Protein AF-A0A835GU42-F1 (afdb_monomer)

Secondary structure (DSSP, 8-state):
-HHHHHHHHSHHHHHHHHHHHHHHHHH--SHHHHHHHHHHHHHHSSTT-HHHHHHHHHTTTSSHHHHHHHHHHHHHHS---HHHHHHHHHHHHHHHHHH-GGGGG--PPPTT-SSPPPTTHHHHHHHHHHHHHHHHHHHHHHHHHHTT--HHHHHHHHHHHHHHHHHHH------HHHHHHHHHH--HHHHHHHHGGG-HHHHHHHHHHHHHHHHHHHHHHTS--SSSHHHHHHHHHHHHHHHHTHHHH-----HHHHHHHHHHHHHHTTT---HHHHHHHHHHHHHHHTT--HHHHHTSTT--HHHHHHHHHHHHHHHHHTTT----TTHHHHHHHHHHHHHHHHHHGGG-HHHHHHHHTT-HHHHHHHTTT-

Mean predicted aligned error: 14.84 Å

Nearest PDB structures (foldseek):
  9im6-assembly1_A  TM=3.523E-01  e=1.605E-01  Homo sapiens
  3dad-assembly2_B  TM=3.558E-01  e=4.084E+00  Homo sapiens
  5f0p-assembly1_A  TM=2.320E-01  e=9.911E-01  Homo sapiens
  5f0k-assembly2_B  TM=2.291E-01  e=1.263E+00  Homo sapiens

Solvent-accessible surface area (backbone atoms only — not comparable to full-atom values): 20724 Å² total; per-residue (Å²): 107,73,65,48,50,50,28,65,77,38,15,65,61,51,35,53,49,49,37,55,40,21,47,46,24,37,73,44,90,52,78,65,22,57,54,34,46,51,52,52,25,56,58,55,67,36,95,57,22,63,51,29,40,52,42,39,49,76,50,59,88,50,66,35,68,48,22,43,48,49,23,35,37,56,47,52,73,44,99,60,60,67,68,61,42,50,45,39,48,53,35,46,40,38,47,34,72,52,66,36,74,66,59,45,49,49,69,76,69,64,93,91,63,82,75,73,69,58,36,57,48,47,36,52,37,51,52,56,45,48,48,55,52,46,53,51,50,50,52,51,38,38,49,30,63,71,68,71,49,56,68,72,63,39,52,56,49,46,53,54,44,51,54,61,44,45,72,76,69,74,73,92,71,95,61,72,76,59,54,58,63,60,58,67,70,50,66,51,44,59,50,49,53,74,64,64,85,72,46,53,79,56,49,44,63,48,46,54,51,46,46,53,49,43,34,59,48,50,67,53,51,80,76,57,89,86,71,64,56,68,52,49,53,32,36,49,49,34,52,40,58,52,60,73,42,27,86,84,40,77,50,67,80,52,73,65,58,49,46,50,43,53,42,36,52,18,63,43,45,82,76,58,80,53,66,68,58,40,38,51,56,32,29,43,50,31,61,49,43,64,77,56,41,47,67,62,48,63,69,35,92,89,42,55,76,70,38,52,58,30,41,20,51,35,46,36,48,40,68,48,60,74,75,76,64,95,80,57,90,74,46,66,72,54,47,58,39,48,48,46,33,56,62,32,42,76,74,26,32,86,51,28,59,71,38,43,50,53,31,53,83,71,34,76,67,57,56,57,56,56,72,72,77,115

Structure (mmCIF, N/CA/C/O backbone):
data_AF-A0A835GU42-F1
#
_entry.id   AF-A0A835GU42-F1
#
loop_
_atom_site.group_PDB
_atom_site.id
_atom_site.type_symbol
_atom_site.label_atom_id
_atom_site.label_alt_id
_atom_site.label_comp_id
_atom_site.label_asym_id
_atom_site.label_entity_id
_atom_site.label_seq_id
_atom_site.pdbx_PDB_ins_code
_atom_site.Cartn_x
_atom_site.Cartn_y
_atom_site.Cartn_z
_atom_site.occupancy
_atom_site.B_iso_or_equiv
_atom_site.auth_seq_id
_atom_site.auth_comp_id
_atom_site.auth_asym_id
_atom_site.auth_atom_id
_atom_site.pdbx_PDB_model_num
ATOM 1 N N . MET A 1 1 ? 4.082 -21.265 -23.274 1.00 58.91 1 MET A N 1
ATOM 2 C CA . MET A 1 1 ? 5.141 -22.083 -23.911 1.00 58.91 1 MET A CA 1
ATOM 3 C C . MET A 1 1 ? 6.134 -21.250 -24.715 1.00 58.91 1 MET A C 1
ATOM 5 O O . MET A 1 1 ? 7.280 -21.239 -24.314 1.00 58.91 1 MET A O 1
ATOM 9 N N . LEU A 1 2 ? 5.745 -20.521 -25.775 1.00 71.31 2 LEU A N 1
ATOM 10 C CA . LEU A 1 2 ? 6.703 -19.749 -26.603 1.00 71.31 2 LEU A CA 1
ATOM 11 C C . LEU A 1 2 ? 7.394 -18.576 -25.877 1.00 71.31 2 LEU A C 1
ATOM 13 O O . LEU A 1 2 ? 8.595 -18.382 -26.030 1.00 71.31 2 LEU A O 1
ATOM 17 N N . MET A 1 3 ? 6.654 -17.796 -25.081 1.00 71.25 3 MET A N 1
ATOM 18 C CA . MET A 1 3 ? 7.254 -16.705 -24.293 1.00 71.25 3 MET A CA 1
ATOM 19 C C . MET A 1 3 ? 8.118 -17.243 -23.149 1.00 71.25 3 MET A C 1
ATOM 21 O O . MET A 1 3 ? 9.200 -16.735 -22.903 1.00 71.25 3 MET A O 1
ATOM 25 N N . ASP A 1 4 ? 7.686 -18.325 -22.511 1.00 76.38 4 ASP A N 1
ATOM 26 C CA . ASP A 1 4 ? 8.439 -19.000 -21.452 1.00 76.38 4 ASP A CA 1
ATOM 27 C C . ASP A 1 4 ? 9.789 -19.549 -21.961 1.00 76.38 4 ASP A C 1
ATOM 29 O O . ASP A 1 4 ? 10.832 -19.313 -21.355 1.00 76.38 4 ASP A O 1
ATOM 33 N N . SER A 1 5 ? 9.814 -20.190 -23.137 1.00 78.69 5 SER A N 1
ATOM 34 C CA . SER A 1 5 ? 11.070 -20.641 -23.754 1.00 78.69 5 SER A CA 1
ATOM 35 C C . SER A 1 5 ? 11.978 -19.474 -24.144 1.00 78.69 5 SER A C 1
ATOM 37 O O . SER A 1 5 ? 13.180 -19.548 -23.922 1.00 78.69 5 SER A O 1
ATOM 39 N N . LEU A 1 6 ? 11.414 -18.372 -24.658 1.00 82.69 6 LEU A N 1
ATOM 40 C CA . LEU A 1 6 ? 12.185 -17.179 -25.022 1.00 82.69 6 LEU A CA 1
ATOM 41 C C . LEU A 1 6 ? 12.915 -16.580 -23.809 1.00 82.69 6 LEU A C 1
ATOM 43 O O . LEU A 1 6 ? 14.101 -16.275 -23.897 1.00 82.69 6 LEU A O 1
ATOM 47 N N . TYR A 1 7 ? 12.214 -16.413 -22.685 1.00 86.88 7 TYR A N 1
ATOM 48 C CA . TYR A 1 7 ? 12.794 -15.819 -21.480 1.00 86.88 7 TYR A CA 1
ATOM 49 C C . TYR A 1 7 ? 13.813 -16.733 -20.802 1.00 86.88 7 TYR A C 1
ATOM 51 O O . TYR A 1 7 ? 14.799 -16.227 -20.276 1.00 86.88 7 TYR A O 1
ATOM 59 N N . ASN A 1 8 ? 13.605 -18.051 -20.826 1.00 84.81 8 ASN A N 1
ATOM 60 C CA . ASN A 1 8 ? 14.546 -19.004 -20.238 1.00 84.81 8 ASN A CA 1
ATOM 61 C C . ASN A 1 8 ? 15.808 -19.196 -21.092 1.00 84.81 8 ASN A C 1
ATOM 63 O O . ASN A 1 8 ? 16.910 -19.223 -20.551 1.00 84.81 8 ASN A O 1
ATOM 67 N N . GLU A 1 9 ? 15.663 -19.332 -22.412 1.00 88.50 9 GLU A N 1
ATOM 68 C CA . GLU A 1 9 ? 16.777 -19.666 -23.309 1.00 88.50 9 GLU A CA 1
ATOM 69 C C . GLU A 1 9 ? 17.644 -18.447 -23.650 1.00 88.50 9 GLU A C 1
ATOM 71 O O . GLU A 1 9 ? 18.857 -18.580 -23.772 1.00 88.50 9 GLU A O 1
ATOM 76 N N . TYR A 1 10 ? 17.041 -17.254 -23.731 1.00 88.00 10 TYR A N 1
ATOM 77 C CA . TYR A 1 10 ? 17.720 -16.025 -24.161 1.00 88.00 10 TYR A CA 1
ATOM 78 C C . TYR A 1 10 ? 17.836 -14.967 -23.054 1.00 88.00 10 TYR A C 1
ATOM 80 O O . TYR A 1 10 ? 17.944 -13.772 -23.337 1.00 88.00 10 TYR A O 1
ATOM 88 N N . ALA A 1 11 ? 17.787 -15.365 -21.777 1.00 87.94 11 ALA A N 1
ATOM 89 C CA . ALA A 1 11 ? 17.830 -14.433 -20.643 1.00 87.94 11 ALA A CA 1
ATOM 90 C C . ALA A 1 11 ? 19.047 -13.485 -20.693 1.00 87.94 11 ALA A C 1
ATOM 92 O O . ALA A 1 11 ? 18.926 -12.290 -20.407 1.00 87.94 11 ALA A O 1
ATOM 93 N N . ALA A 1 12 ? 20.215 -14.001 -21.088 1.00 87.12 12 ALA A N 1
ATOM 94 C CA . ALA A 1 12 ? 21.455 -13.236 -21.169 1.00 87.12 12 ALA A CA 1
ATOM 95 C C . ALA A 1 12 ? 21.408 -12.189 -22.295 1.00 87.12 12 ALA A C 1
ATOM 97 O O . ALA A 1 12 ? 21.708 -11.015 -22.068 1.00 87.12 12 ALA A O 1
ATOM 98 N N . GLU A 1 13 ? 20.968 -12.574 -23.489 1.00 89.12 13 GLU A N 1
ATOM 99 C CA . GLU A 1 13 ? 20.822 -11.700 -24.653 1.00 89.12 13 GLU A CA 1
ATOM 100 C C . GLU A 1 13 ? 19.752 -10.635 -24.405 1.00 89.12 13 GLU A C 1
ATOM 102 O O . GLU A 1 13 ? 19.951 -9.455 -24.706 1.00 89.12 13 GLU A O 1
ATOM 107 N N . LEU A 1 14 ? 18.636 -11.029 -23.787 1.00 90.00 14 LEU A N 1
ATOM 108 C CA . LEU A 1 14 ? 17.586 -10.108 -23.369 1.00 90.00 14 LEU A CA 1
ATOM 109 C C . LEU A 1 14 ? 18.101 -9.103 -22.333 1.00 90.00 14 LEU A C 1
ATOM 111 O O . LEU A 1 14 ? 17.738 -7.931 -22.405 1.00 90.00 14 LEU A O 1
ATOM 115 N N . SER A 1 15 ? 18.984 -9.506 -21.413 1.00 90.44 15 SER A N 1
ATOM 116 C CA . SER A 1 15 ? 19.565 -8.580 -20.432 1.00 90.44 15 SER A CA 1
ATOM 117 C C . SER A 1 15 ? 20.448 -7.512 -21.096 1.00 90.44 15 SER A C 1
ATOM 119 O O . SER A 1 15 ? 20.358 -6.329 -20.759 1.00 90.44 15 SER A O 1
ATOM 121 N N . GLN A 1 16 ? 21.220 -7.895 -22.120 1.00 89.19 16 GLN A N 1
ATOM 122 C CA . GLN A 1 16 ? 22.019 -6.961 -22.919 1.00 89.19 16 GLN A CA 1
ATOM 123 C C . GLN A 1 16 ? 21.122 -6.024 -23.734 1.00 89.19 16 GLN A C 1
ATOM 125 O O . GLN A 1 16 ? 21.375 -4.818 -23.820 1.00 89.19 16 GLN A O 1
ATOM 130 N N . LEU A 1 17 ? 20.037 -6.559 -24.300 1.00 90.94 17 LEU A N 1
ATOM 131 C CA . LEU A 1 17 ? 19.044 -5.771 -25.020 1.00 90.94 17 LEU A CA 1
ATOM 132 C C . LEU A 1 17 ? 18.381 -4.740 -24.096 1.00 90.94 17 LEU A C 1
ATOM 134 O O . LEU A 1 17 ? 18.278 -3.571 -24.467 1.00 90.94 17 LEU A O 1
ATOM 138 N N . VAL A 1 18 ? 17.994 -5.133 -22.879 1.00 92.06 18 VAL A N 1
ATOM 139 C CA . VAL A 1 18 ? 17.457 -4.220 -21.858 1.00 92.06 18 VAL A CA 1
ATOM 140 C C . VAL A 1 18 ? 18.455 -3.103 -21.557 1.00 92.06 18 VAL A C 1
ATOM 142 O O . VAL A 1 18 ? 18.062 -1.937 -21.554 1.00 92.06 18 VAL A O 1
ATOM 145 N N . ALA A 1 19 ? 19.743 -3.412 -21.387 1.00 90.31 19 ALA A N 1
ATOM 146 C CA . ALA A 1 19 ? 20.770 -2.397 -21.154 1.00 90.31 19 ALA A CA 1
ATOM 147 C C . ALA A 1 19 ? 20.897 -1.401 -22.324 1.00 90.31 19 ALA A C 1
ATOM 149 O O . ALA A 1 19 ? 20.982 -0.183 -22.114 1.00 90.31 19 ALA A O 1
ATOM 150 N N . ALA A 1 20 ? 20.843 -1.893 -23.565 1.00 91.00 20 ALA A N 1
ATOM 151 C CA . ALA A 1 20 ? 20.885 -1.060 -24.762 1.00 91.00 20 ALA A CA 1
ATOM 152 C C . ALA A 1 20 ? 19.643 -0.161 -24.894 1.00 91.00 20 ALA A C 1
ATOM 154 O O . ALA A 1 20 ? 19.773 1.040 -25.160 1.00 91.00 20 ALA A O 1
ATOM 155 N N . ILE A 1 21 ? 18.443 -0.707 -24.667 1.00 93.75 21 ILE A N 1
ATOM 156 C CA . ILE A 1 21 ? 17.189 0.058 -24.718 1.00 93.75 21 ILE A CA 1
ATOM 157 C C . ILE A 1 21 ? 17.143 1.077 -23.576 1.00 93.75 21 ILE A C 1
ATOM 159 O O . ILE A 1 21 ? 16.759 2.221 -23.812 1.00 93.75 21 ILE A O 1
ATOM 163 N N . ALA A 1 22 ? 17.592 0.720 -22.368 1.00 93.50 22 ALA A N 1
ATOM 164 C CA . ALA A 1 22 ? 17.677 1.631 -21.229 1.00 93.50 22 ALA A CA 1
ATOM 165 C C . ALA A 1 22 ? 18.502 2.874 -21.573 1.00 93.50 22 ALA A C 1
ATOM 167 O O . ALA A 1 22 ? 18.052 4.000 -21.351 1.00 93.50 22 ALA A O 1
ATOM 168 N N . ARG A 1 23 ? 19.672 2.690 -22.196 1.00 91.94 23 ARG A N 1
ATOM 169 C CA . ARG A 1 23 ? 20.507 3.804 -22.662 1.00 91.94 23 ARG A CA 1
ATOM 170 C C . ARG A 1 23 ? 19.754 4.726 -23.621 1.00 91.94 23 ARG A C 1
ATOM 172 O O . ARG A 1 23 ? 19.799 5.942 -23.452 1.00 91.94 23 ARG A O 1
ATOM 179 N N . GLN A 1 24 ? 19.053 4.169 -24.607 1.00 91.44 24 GLN A N 1
ATOM 180 C CA . GLN A 1 24 ? 18.251 4.968 -25.542 1.00 91.44 24 GLN A CA 1
ATOM 181 C C . GLN A 1 24 ? 17.107 5.690 -24.825 1.00 91.44 24 GLN A C 1
ATOM 183 O O . GLN A 1 24 ? 16.884 6.878 -25.043 1.00 91.44 24 GLN A O 1
ATOM 188 N N . PHE A 1 25 ? 16.422 5.006 -23.913 1.00 94.44 25 PHE A N 1
ATOM 189 C CA . PHE A 1 25 ? 15.346 5.578 -23.115 1.00 94.44 25 PHE A CA 1
ATOM 190 C C . PHE A 1 25 ? 15.811 6.784 -22.287 1.00 94.44 25 PHE A C 1
ATOM 192 O O . PHE A 1 25 ? 15.103 7.790 -22.212 1.00 94.44 25 PHE A O 1
ATOM 199 N N . ALA A 1 26 ? 17.018 6.738 -21.723 1.00 91.25 26 ALA A N 1
ATOM 200 C CA . ALA A 1 26 ? 17.589 7.865 -20.994 1.00 91.25 26 ALA A CA 1
ATOM 201 C C . ALA A 1 26 ? 17.893 9.067 -21.902 1.00 91.25 26 ALA A C 1
ATOM 203 O O . ALA A 1 26 ? 17.551 10.193 -21.549 1.00 91.25 26 ALA A O 1
ATOM 204 N N . LEU A 1 27 ? 18.512 8.823 -23.063 1.00 88.88 27 LEU A N 1
ATOM 205 C CA . LEU A 1 27 ? 19.103 9.863 -23.916 1.00 88.88 27 LEU A CA 1
ATOM 206 C C . LEU A 1 27 ? 18.131 10.481 -24.932 1.00 88.88 27 LEU A C 1
ATOM 208 O O . LEU A 1 27 ? 18.354 11.594 -25.402 1.00 88.88 27 LEU A O 1
ATOM 212 N N . LEU A 1 28 ? 17.066 9.772 -25.309 1.00 89.88 28 LEU A N 1
ATOM 213 C CA . LEU A 1 28 ? 16.099 10.269 -26.286 1.00 89.88 28 LEU A CA 1
ATOM 214 C C . LEU A 1 28 ? 15.130 11.281 -25.656 1.00 89.88 28 LEU A C 1
ATOM 216 O O . LEU A 1 28 ? 14.653 11.105 -24.532 1.00 89.88 28 LEU A O 1
ATOM 220 N N . HIS A 1 29 ? 14.776 12.305 -26.437 1.00 85.44 29 HIS A N 1
ATOM 221 C CA . HIS A 1 29 ? 13.805 13.355 -26.087 1.00 85.44 29 HIS A CA 1
ATOM 222 C C . HIS A 1 29 ? 12.680 13.496 -27.132 1.00 85.44 29 HIS A C 1
ATOM 224 O O . HIS A 1 29 ? 12.052 14.542 -27.249 1.00 85.44 29 HIS A O 1
ATOM 230 N N . ASN A 1 30 ? 12.436 12.448 -27.921 1.00 87.38 30 ASN A N 1
ATOM 231 C CA . ASN A 1 30 ? 11.428 12.416 -28.983 1.00 87.38 30 ASN A CA 1
ATOM 232 C C . ASN A 1 30 ? 10.479 11.214 -28.807 1.00 87.38 30 ASN A C 1
ATOM 234 O O . ASN A 1 30 ? 10.589 10.463 -27.838 1.00 87.38 30 ASN A O 1
ATOM 238 N N . ALA A 1 31 ? 9.577 10.995 -29.768 1.00 87.25 31 ALA A N 1
ATOM 239 C CA . ALA A 1 31 ? 8.589 9.914 -29.717 1.00 87.25 31 ALA A CA 1
ATOM 240 C C . ALA A 1 31 ? 9.192 8.500 -29.554 1.00 87.25 31 ALA A C 1
ATOM 242 O O . ALA A 1 31 ? 8.531 7.601 -29.036 1.00 87.25 31 ALA A O 1
ATOM 243 N N . LEU A 1 32 ? 10.453 8.283 -29.949 1.00 89.62 32 LEU A N 1
ATOM 244 C CA . LE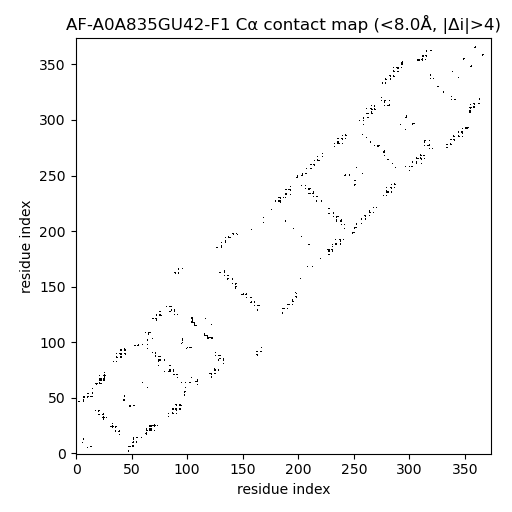U A 1 32 ?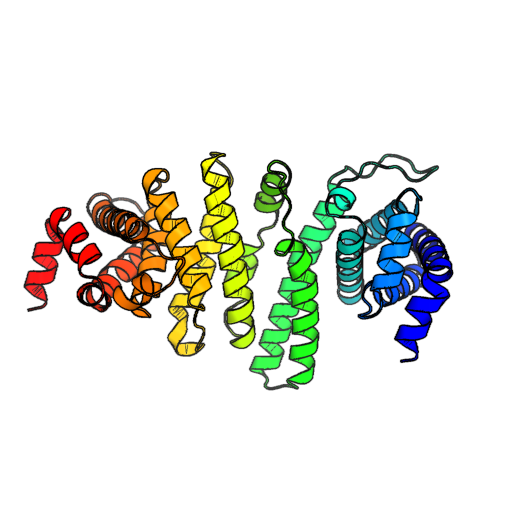 11.131 6.997 -29.760 1.00 89.62 32 LEU A CA 1
ATOM 245 C C . LEU A 1 32 ? 11.417 6.701 -28.281 1.00 89.62 32 LEU A C 1
ATOM 247 O O . LEU A 1 32 ? 11.509 5.531 -27.915 1.00 89.62 32 LEU A O 1
ATOM 251 N N . LYS A 1 33 ? 11.479 7.724 -27.417 1.00 93.88 33 LYS A N 1
ATOM 252 C CA . LYS A 1 33 ? 11.586 7.550 -25.961 1.00 93.88 33 LYS A CA 1
ATOM 253 C C . LYS A 1 33 ? 10.402 6.751 -25.413 1.00 93.88 33 LYS A C 1
ATOM 255 O O . LYS A 1 33 ? 10.606 5.843 -24.617 1.00 93.88 33 LYS A O 1
ATOM 260 N N . PHE A 1 34 ? 9.185 7.040 -25.880 1.00 92.81 34 PHE A N 1
ATOM 261 C CA . PHE A 1 34 ? 7.976 6.329 -25.450 1.00 92.81 34 PHE A CA 1
ATOM 262 C C . PHE A 1 34 ? 7.941 4.891 -25.974 1.00 92.81 34 PHE A C 1
ATOM 264 O O . PHE A 1 34 ? 7.520 3.984 -25.265 1.00 92.81 34 PHE A O 1
ATOM 271 N N . LYS A 1 35 ? 8.478 4.640 -27.175 1.00 92.62 35 LYS A N 1
ATOM 272 C CA . LYS A 1 35 ? 8.656 3.265 -27.669 1.00 92.62 35 LYS A CA 1
ATOM 273 C C . LYS A 1 35 ? 9.652 2.481 -26.814 1.00 92.62 35 LYS A C 1
ATOM 275 O O . LYS A 1 35 ? 9.390 1.329 -26.487 1.00 92.62 35 LYS A O 1
ATOM 280 N N . ALA A 1 36 ? 10.764 3.107 -26.431 1.00 94.12 36 ALA A N 1
ATOM 281 C CA . ALA A 1 36 ? 11.747 2.498 -25.541 1.00 94.12 36 ALA A CA 1
ATOM 282 C C . ALA A 1 36 ? 11.150 2.215 -24.151 1.00 94.12 36 ALA A C 1
ATOM 284 O O . ALA A 1 36 ? 11.329 1.117 -23.632 1.00 94.12 36 ALA A O 1
ATOM 285 N N . LEU A 1 37 ? 10.377 3.157 -23.596 1.00 95.25 37 LEU A N 1
ATOM 286 C CA . LEU A 1 37 ? 9.616 2.970 -22.357 1.00 95.25 37 LEU A CA 1
ATOM 287 C C . LEU A 1 37 ? 8.680 1.761 -22.444 1.00 95.25 37 LEU A C 1
ATOM 289 O O . LEU A 1 37 ? 8.709 0.901 -21.567 1.00 95.25 37 LEU A O 1
ATOM 293 N N . ASN A 1 38 ? 7.878 1.678 -23.506 1.00 92.94 38 ASN A N 1
ATOM 294 C CA . ASN A 1 38 ? 6.920 0.595 -23.689 1.00 92.94 38 ASN A CA 1
ATOM 295 C C . ASN A 1 38 ? 7.616 -0.772 -23.793 1.00 92.94 38 ASN A C 1
ATOM 297 O O . ASN A 1 38 ? 7.187 -1.730 -23.154 1.00 92.94 38 ASN A O 1
ATOM 301 N N . LEU A 1 39 ? 8.715 -0.857 -24.552 1.00 92.88 39 LEU A N 1
ATOM 302 C CA . LEU A 1 39 ? 9.500 -2.089 -24.688 1.00 92.88 39 LEU A CA 1
ATOM 303 C C . LEU A 1 39 ? 10.117 -2.526 -23.357 1.00 92.88 39 LEU A C 1
ATOM 305 O O . LEU A 1 39 ? 9.997 -3.691 -22.993 1.00 92.88 39 LEU A O 1
ATOM 309 N N . LEU A 1 40 ? 10.735 -1.600 -22.617 1.00 94.81 40 LEU A N 1
ATOM 310 C CA . LEU A 1 40 ? 11.295 -1.891 -21.294 1.00 94.81 40 LEU A CA 1
ATOM 311 C C . LEU A 1 40 ? 10.213 -2.357 -20.321 1.00 94.81 40 LEU A C 1
ATOM 313 O O . LEU A 1 40 ? 10.401 -3.365 -19.648 1.00 94.81 40 LEU A O 1
ATOM 317 N N . SER A 1 41 ? 9.081 -1.652 -20.278 1.00 90.94 41 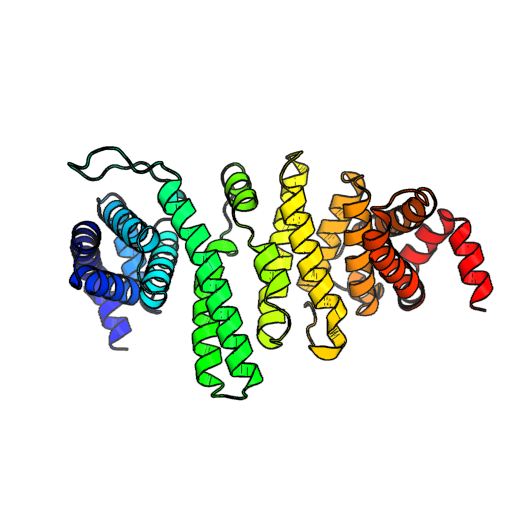SER A N 1
ATOM 318 C CA . SER A 1 41 ? 7.963 -1.997 -19.395 1.00 90.94 41 SER A CA 1
ATOM 319 C C . SER A 1 41 ? 7.452 -3.399 -19.714 1.00 90.94 41 SER A C 1
ATOM 321 O O . SER A 1 41 ? 7.427 -4.246 -18.835 1.00 90.94 41 SER A O 1
ATOM 323 N N . THR A 1 42 ? 7.172 -3.681 -20.990 1.00 89.44 42 THR A N 1
ATOM 324 C CA . THR A 1 42 ? 6.665 -4.987 -21.442 1.00 89.44 42 THR A CA 1
ATOM 325 C C . THR A 1 42 ? 7.639 -6.125 -21.132 1.00 89.44 42 THR A C 1
ATOM 327 O O . THR A 1 42 ? 7.226 -7.189 -20.679 1.00 89.44 42 THR A O 1
ATOM 330 N N . LEU A 1 43 ? 8.939 -5.915 -21.369 1.00 91.00 43 LEU A N 1
ATOM 331 C CA . LEU A 1 43 ? 9.945 -6.947 -21.129 1.00 91.00 43 LEU A CA 1
ATOM 332 C C . LEU A 1 43 ? 10.081 -7.279 -19.642 1.00 91.00 43 LEU A C 1
ATOM 334 O O . LEU A 1 43 ? 10.211 -8.454 -19.296 1.00 91.00 43 LEU A O 1
ATOM 338 N N . LEU A 1 44 ? 10.060 -6.260 -18.780 1.00 90.44 44 LEU A N 1
ATOM 339 C CA . LEU A 1 44 ? 10.337 -6.415 -17.355 1.00 90.44 44 LEU A CA 1
ATOM 340 C C . LEU A 1 44 ? 9.095 -6.740 -16.520 1.00 90.44 44 LEU A C 1
ATOM 342 O O . LEU A 1 44 ? 9.253 -7.373 -15.481 1.00 90.44 44 LEU A O 1
ATOM 346 N N . SER A 1 45 ? 7.893 -6.371 -16.966 1.00 85.44 45 SER A N 1
ATOM 347 C CA . SER A 1 45 ? 6.639 -6.656 -16.256 1.00 85.44 45 SER A CA 1
ATOM 348 C C . SER A 1 45 ? 5.961 -7.960 -16.699 1.00 85.44 45 SER A C 1
ATOM 350 O O . SER A 1 45 ? 4.858 -8.255 -16.249 1.00 85.44 45 SER A O 1
ATOM 352 N N . SER A 1 46 ? 6.570 -8.717 -17.617 1.00 86.75 46 SER A N 1
ATOM 353 C CA . SER A 1 46 ? 6.036 -10.002 -18.087 1.00 86.75 46 SER A CA 1
ATOM 354 C C . SER A 1 46 ? 6.000 -11.035 -16.957 1.00 86.75 46 SER A C 1
ATOM 356 O O . SER A 1 46 ? 6.945 -11.149 -16.178 1.00 86.75 46 SER A O 1
ATOM 358 N N . GLU A 1 47 ? 4.951 -11.856 -16.919 1.00 82.00 47 GLU A N 1
ATOM 359 C CA . GLU A 1 47 ? 4.808 -12.964 -15.959 1.00 82.00 47 GLU A CA 1
ATOM 360 C C . GLU A 1 47 ? 5.950 -13.993 -16.065 1.00 82.00 47 GLU A C 1
ATOM 362 O O . GLU A 1 47 ? 6.281 -14.666 -15.093 1.00 82.00 47 GLU A O 1
ATOM 367 N N . TYR A 1 48 ? 6.600 -14.074 -17.231 1.00 85.50 48 TYR A N 1
ATOM 368 C CA . TYR A 1 48 ? 7.731 -14.968 -17.502 1.00 85.50 48 TYR A CA 1
ATOM 369 C C . TYR A 1 48 ? 9.094 -14.294 -17.287 1.00 85.50 48 TYR A C 1
ATOM 371 O O . TYR A 1 48 ? 10.122 -14.874 -17.616 1.00 85.50 48 TYR A O 1
ATOM 379 N N . ALA A 1 49 ? 9.137 -13.061 -16.766 1.00 87.25 49 ALA A N 1
ATOM 380 C CA . ALA A 1 49 ? 10.368 -12.275 -16.696 1.00 87.25 49 ALA A CA 1
ATOM 381 C C . ALA A 1 49 ? 11.363 -12.721 -15.615 1.00 87.25 49 ALA A C 1
ATOM 383 O O . ALA A 1 49 ? 12.473 -12.193 -15.584 1.00 87.25 49 ALA A O 1
ATOM 384 N N . ALA A 1 50 ? 11.022 -13.692 -14.762 1.00 88.94 50 ALA A N 1
ATOM 385 C CA . ALA A 1 50 ? 11.878 -14.118 -13.651 1.00 88.94 50 ALA A CA 1
ATOM 386 C C . ALA A 1 50 ? 13.322 -14.496 -14.070 1.00 88.94 50 ALA A C 1
ATOM 388 O O . ALA A 1 50 ? 14.252 -13.950 -13.472 1.00 88.94 50 ALA A O 1
ATOM 389 N N . PRO A 1 51 ? 13.562 -15.298 -15.130 1.00 90.38 51 PRO A N 1
ATOM 390 C CA . PRO A 1 51 ? 14.923 -15.614 -15.578 1.00 90.38 51 PRO A CA 1
ATOM 391 C C . PRO A 1 51 ? 15.691 -14.377 -16.072 1.00 90.38 51 PRO A C 1
ATOM 393 O O . PRO A 1 51 ? 16.886 -14.227 -15.815 1.00 90.38 51 PRO A O 1
ATOM 396 N N . LEU A 1 52 ? 14.997 -13.446 -16.738 1.00 91.25 52 LEU A N 1
ATOM 397 C CA . LEU A 1 52 ? 15.571 -12.167 -17.161 1.00 91.25 52 LEU A CA 1
ATOM 398 C C . LEU A 1 52 ? 15.907 -11.281 -15.953 1.00 91.25 52 LEU A C 1
ATOM 400 O O . LEU A 1 52 ? 16.948 -10.627 -15.942 1.00 91.25 52 LEU A O 1
ATOM 404 N N . HIS A 1 53 ? 15.053 -11.252 -14.927 1.00 91.44 53 HIS A N 1
ATOM 405 C CA . HIS A 1 53 ? 15.316 -10.514 -13.689 1.00 91.44 53 HIS A CA 1
ATOM 406 C C . HIS A 1 53 ? 16.568 -11.044 -12.996 1.00 91.44 53 HIS A C 1
ATOM 408 O O . HIS A 1 53 ? 17.393 -10.247 -12.556 1.00 91.44 53 HIS A O 1
ATOM 414 N N . ASP A 1 54 ? 16.742 -12.364 -12.941 1.00 89.81 54 ASP A N 1
ATOM 415 C CA . ASP A 1 54 ? 17.936 -12.989 -12.371 1.00 89.81 54 ASP A CA 1
ATOM 416 C C . ASP A 1 54 ? 19.195 -12.657 -13.178 1.00 89.81 54 ASP A C 1
ATOM 418 O O . ASP A 1 54 ? 20.201 -12.237 -12.600 1.00 89.81 54 ASP A O 1
ATOM 422 N N . ALA A 1 55 ? 19.125 -12.721 -14.511 1.00 89.44 55 ALA A N 1
ATOM 423 C CA . ALA A 1 55 ? 20.220 -12.286 -15.377 1.00 89.44 55 ALA A CA 1
ATOM 424 C C . ALA A 1 55 ? 20.578 -10.804 -15.148 1.00 89.44 55 ALA A C 1
ATOM 426 O O . ALA A 1 55 ? 21.746 -10.457 -14.974 1.00 89.44 55 ALA A O 1
ATOM 427 N N . LEU A 1 56 ? 19.581 -9.920 -15.054 1.00 89.06 56 LEU A N 1
ATOM 428 C CA . LEU A 1 56 ? 19.788 -8.493 -14.788 1.00 89.06 56 LEU A CA 1
ATOM 429 C C . LEU A 1 56 ? 20.350 -8.216 -13.387 1.00 89.06 56 LEU A C 1
ATOM 431 O O . LEU A 1 56 ? 21.123 -7.270 -13.226 1.00 89.06 56 LEU A O 1
ATOM 435 N N . ARG A 1 57 ? 20.012 -9.032 -12.377 1.00 87.81 57 ARG A N 1
ATOM 436 C CA . ARG A 1 57 ? 20.603 -8.947 -11.028 1.00 87.81 57 ARG A CA 1
ATOM 437 C C . ARG A 1 57 ? 22.091 -9.272 -11.050 1.00 87.81 57 ARG A C 1
ATOM 439 O O . ARG A 1 57 ? 22.866 -8.566 -10.405 1.00 87.81 57 ARG A O 1
ATOM 446 N N . LEU A 1 58 ? 22.506 -10.275 -11.826 1.00 83.75 58 LEU A N 1
ATOM 447 C CA . LEU A 1 58 ? 23.922 -10.624 -12.004 1.00 83.75 58 LEU A CA 1
ATOM 448 C C . LEU A 1 58 ? 24.713 -9.511 -12.712 1.00 83.75 58 LEU A C 1
ATOM 450 O O . LEU A 1 58 ? 25.898 -9.324 -12.444 1.00 83.75 58 LEU A O 1
ATOM 454 N N . VAL A 1 59 ? 24.038 -8.728 -13.555 1.00 74.94 59 VAL A N 1
ATOM 455 C CA . VAL A 1 59 ? 24.603 -7.616 -14.337 1.00 74.94 59 VAL A CA 1
ATOM 456 C C . VAL A 1 59 ? 24.311 -6.243 -13.682 1.00 74.94 59 VAL A C 1
ATOM 458 O O . VAL A 1 59 ? 24.572 -5.181 -14.242 1.00 74.94 59 VAL A O 1
ATOM 461 N N . SER A 1 60 ? 23.808 -6.217 -12.442 1.00 60.19 60 SER A N 1
ATOM 462 C CA . SER A 1 60 ? 23.348 -4.998 -11.737 1.00 60.19 60 SER A CA 1
ATOM 463 C C . SER A 1 60 ? 24.438 -3.959 -11.421 1.00 60.19 60 SER A C 1
ATOM 465 O O . SER A 1 60 ? 24.124 -2.823 -11.055 1.00 60.19 60 SER A O 1
ATOM 467 N N . ASN A 1 61 ? 25.713 -4.320 -11.590 1.00 61.44 61 ASN A N 1
ATOM 468 C CA . ASN A 1 61 ? 26.846 -3.395 -11.509 1.00 61.44 61 ASN A CA 1
ATOM 469 C C . ASN A 1 61 ? 27.038 -2.546 -12.779 1.00 61.44 61 ASN A C 1
ATOM 471 O O . ASN A 1 61 ? 27.845 -1.616 -12.768 1.00 61.44 61 ASN A O 1
ATOM 475 N N . GLU A 1 62 ? 26.314 -2.835 -13.861 1.00 69.06 62 GLU A N 1
ATOM 476 C CA . GLU A 1 62 ? 26.346 -2.039 -15.086 1.00 69.06 62 GLU A CA 1
ATOM 477 C C . GLU A 1 62 ? 25.551 -0.725 -14.971 1.00 69.06 62 GLU A C 1
ATOM 479 O O . GLU A 1 62 ? 24.851 -0.455 -14.000 1.00 69.06 62 GLU A O 1
ATOM 484 N N . ILE A 1 63 ? 25.671 0.137 -15.985 1.00 82.94 63 ILE A N 1
ATOM 485 C CA . ILE A 1 63 ? 25.130 1.510 -16.002 1.00 82.94 63 ILE A CA 1
ATOM 486 C C . ILE A 1 63 ? 23.613 1.531 -16.287 1.00 82.94 63 ILE A C 1
ATOM 488 O O . ILE A 1 63 ? 22.942 2.534 -16.030 1.00 82.94 63 ILE A O 1
ATOM 492 N N . TRP A 1 64 ? 23.035 0.429 -16.780 1.00 88.75 64 TRP A N 1
ATOM 493 C CA . TRP A 1 64 ? 21.620 0.351 -17.166 1.00 88.75 64 TRP A CA 1
ATOM 494 C C . TRP A 1 64 ? 20.620 0.799 -16.079 1.00 88.75 64 TRP A C 1
ATOM 496 O O . TRP A 1 64 ? 19.687 1.526 -16.437 1.00 88.75 64 TRP A O 1
ATOM 506 N N . PRO A 1 65 ? 20.806 0.507 -14.771 1.00 90.19 65 PRO A N 1
ATOM 507 C CA . PRO A 1 65 ? 19.905 0.983 -13.725 1.00 90.19 65 PRO A CA 1
ATOM 508 C C . PRO A 1 65 ? 19.860 2.508 -13.651 1.00 90.19 65 PRO A C 1
ATOM 510 O O . PRO A 1 65 ? 18.828 3.095 -13.330 1.00 90.19 65 PRO A O 1
ATOM 513 N N . ILE A 1 66 ? 20.983 3.171 -13.936 1.00 88.38 66 ILE A N 1
ATOM 514 C CA . ILE A 1 66 ? 21.079 4.632 -13.945 1.00 88.38 66 ILE A CA 1
ATOM 515 C C . ILE A 1 66 ? 20.306 5.180 -15.146 1.00 88.38 66 ILE A C 1
ATOM 517 O O . ILE A 1 66 ? 19.535 6.125 -14.999 1.00 88.38 66 ILE A O 1
ATOM 521 N N . TYR A 1 67 ? 20.451 4.556 -16.317 1.00 90.75 67 TYR A N 1
ATOM 522 C CA . TYR A 1 67 ? 19.721 4.960 -17.515 1.00 90.75 67 TYR A CA 1
ATOM 523 C C . TYR A 1 67 ? 18.200 4.834 -17.351 1.00 90.75 67 TYR A C 1
ATOM 525 O O . TYR A 1 67 ? 17.476 5.781 -17.657 1.00 90.75 67 TYR A O 1
ATOM 533 N N . VAL A 1 68 ? 17.710 3.713 -16.811 1.00 92.62 68 VAL A N 1
ATOM 534 C CA . VAL A 1 68 ? 16.272 3.528 -16.545 1.00 92.62 68 VAL A CA 1
ATOM 535 C C . VAL A 1 68 ? 15.752 4.612 -15.603 1.00 92.62 68 VAL A C 1
ATOM 537 O O . VAL A 1 68 ? 14.732 5.240 -15.882 1.00 92.62 68 VAL A O 1
ATOM 540 N N . ARG A 1 69 ? 16.500 4.904 -14.537 1.00 90.00 69 ARG A N 1
ATOM 541 C CA . ARG A 1 69 ? 16.138 5.920 -13.545 1.00 90.00 69 ARG A CA 1
ATOM 542 C C . ARG A 1 69 ? 16.064 7.325 -14.133 1.00 90.00 69 ARG A C 1
ATOM 544 O O . ARG A 1 69 ? 15.097 8.043 -13.894 1.00 90.00 69 ARG A O 1
ATOM 551 N N . VAL A 1 70 ? 17.055 7.704 -14.939 1.00 88.94 70 VAL A N 1
ATOM 552 C CA . VAL A 1 70 ? 17.077 8.996 -15.641 1.00 88.94 70 VAL A CA 1
ATOM 553 C C . VAL A 1 70 ? 15.924 9.098 -16.638 1.00 88.94 70 VAL A C 1
ATOM 555 O O . VAL A 1 70 ? 15.259 10.132 -16.705 1.00 88.94 70 VAL A O 1
ATOM 558 N N . GLY A 1 71 ? 15.644 8.025 -17.380 1.00 91.88 71 GLY A N 1
ATOM 559 C CA . GLY A 1 71 ? 14.518 7.974 -18.306 1.00 91.88 71 GLY A CA 1
ATOM 560 C C . GLY A 1 71 ? 13.167 8.135 -17.602 1.00 91.88 71 GLY A C 1
ATOM 561 O O . GLY A 1 71 ? 12.376 8.979 -18.022 1.00 91.88 71 GLY A O 1
ATOM 562 N N . ILE A 1 72 ? 12.928 7.403 -16.505 1.00 92.38 72 ILE A N 1
ATOM 563 C CA . ILE A 1 72 ? 11.705 7.513 -1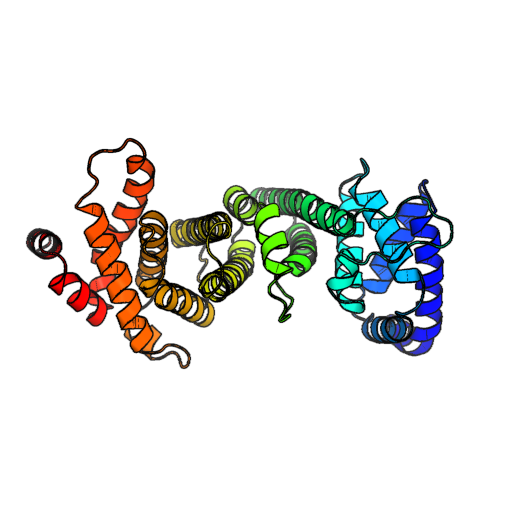5.690 1.00 92.38 72 ILE A CA 1
ATOM 564 C C . ILE A 1 72 ? 11.559 8.929 -15.141 1.00 92.38 72 ILE A C 1
ATOM 566 O O . ILE A 1 72 ? 10.523 9.557 -15.353 1.00 92.38 72 ILE A O 1
ATOM 570 N N . ALA A 1 73 ? 12.599 9.470 -14.499 1.00 89.25 73 ALA A N 1
ATOM 571 C CA . ALA A 1 73 ? 12.561 10.822 -13.949 1.00 89.25 73 ALA A CA 1
ATOM 572 C C . ALA A 1 73 ? 12.223 11.863 -15.030 1.00 89.25 73 ALA A C 1
ATOM 574 O O . ALA A 1 73 ? 11.411 12.756 -14.796 1.00 89.25 73 ALA A O 1
ATOM 575 N N . ALA A 1 74 ? 12.775 11.713 -16.238 1.00 89.50 74 ALA A N 1
ATOM 576 C CA . ALA A 1 74 ? 12.461 12.587 -17.361 1.00 89.50 74 ALA A CA 1
ATOM 577 C C . ALA A 1 74 ? 10.999 12.473 -17.828 1.00 89.50 74 ALA A C 1
ATOM 579 O O . ALA A 1 74 ? 10.430 13.479 -18.240 1.00 89.50 74 ALA A O 1
ATOM 580 N N . ILE A 1 75 ? 10.375 11.292 -17.782 1.00 92.44 75 ILE A N 1
ATOM 581 C CA . ILE A 1 75 ? 8.946 11.144 -18.111 1.00 92.44 75 ILE A CA 1
ATOM 582 C C . ILE A 1 75 ? 8.082 11.792 -17.027 1.00 92.44 75 ILE A C 1
ATOM 584 O O . ILE A 1 75 ? 7.244 12.635 -17.334 1.00 92.44 75 ILE A O 1
ATOM 588 N N . LEU A 1 76 ? 8.325 11.441 -15.763 1.00 88.50 76 LEU A N 1
ATOM 589 C CA . LEU A 1 76 ? 7.491 11.858 -14.635 1.00 88.50 76 LEU A CA 1
ATOM 590 C C . LEU A 1 76 ? 7.575 13.362 -14.351 1.00 88.50 76 LEU A C 1
ATOM 592 O O . LEU A 1 76 ? 6.587 13.979 -13.960 1.00 88.50 76 LEU A O 1
ATOM 596 N N . GLN A 1 77 ? 8.737 13.975 -14.583 1.00 86.31 77 GLN A N 1
ATOM 597 C CA . GLN A 1 77 ? 8.921 15.412 -14.395 1.00 86.31 77 GLN A CA 1
ATOM 598 C C . GLN A 1 77 ? 8.240 16.255 -15.484 1.00 86.31 77 GLN A C 1
ATOM 600 O O . GLN A 1 77 ? 7.873 17.405 -15.238 1.00 86.31 77 GLN A O 1
ATOM 605 N N . ASN A 1 78 ? 8.111 15.725 -16.701 1.00 85.94 78 ASN A N 1
ATOM 606 C CA . ASN A 1 78 ? 7.604 16.485 -17.836 1.00 85.94 78 ASN A CA 1
ATOM 607 C C . ASN A 1 78 ? 6.080 16.377 -17.971 1.00 85.94 78 ASN A C 1
ATOM 609 O O . ASN A 1 78 ? 5.420 15.485 -17.434 1.00 85.94 78 ASN A O 1
ATOM 613 N N . ARG A 1 79 ? 5.500 17.309 -18.735 1.00 84.50 79 ARG A N 1
ATOM 614 C CA . ARG A 1 79 ? 4.081 17.278 -19.113 1.00 84.50 79 ARG A CA 1
ATOM 615 C C . ARG A 1 79 ? 3.858 16.237 -20.210 1.00 84.50 79 ARG A C 1
ATOM 617 O O . ARG A 1 79 ? 3.764 16.573 -21.384 1.00 84.50 79 ARG A O 1
ATOM 624 N N . VAL A 1 80 ? 3.830 14.976 -19.803 1.00 87.00 80 VAL A N 1
ATOM 625 C CA . VAL A 1 80 ? 3.501 13.818 -20.642 1.00 87.00 80 VAL A CA 1
ATOM 626 C C . VAL A 1 80 ? 2.082 13.343 -20.303 1.00 87.00 80 VAL A C 1
ATOM 628 O O . VAL A 1 80 ? 1.598 13.620 -19.201 1.00 87.00 80 VAL A O 1
ATOM 631 N N . ALA A 1 81 ? 1.405 12.678 -21.241 1.00 85.00 81 ALA A N 1
ATOM 632 C CA . ALA A 1 81 ? 0.092 12.092 -21.004 1.00 85.00 81 ALA A CA 1
ATOM 633 C C . ALA A 1 81 ? 0.128 10.996 -19.914 1.00 85.00 81 ALA A C 1
ATOM 635 O O . ALA A 1 81 ? 1.176 10.425 -19.594 1.00 85.00 81 ALA A O 1
ATOM 636 N N . SER A 1 82 ? -1.037 10.767 -19.297 1.00 80.69 82 SER A N 1
ATOM 637 C CA . SER A 1 82 ? -1.210 9.861 -18.149 1.00 80.69 82 SER A CA 1
ATOM 638 C C . SER A 1 82 ? -0.784 8.427 -18.483 1.00 80.69 82 SER A C 1
ATOM 640 O O . SER A 1 82 ? -0.117 7.784 -17.679 1.00 80.69 82 SER A O 1
ATOM 642 N N . THR A 1 83 ? -1.048 7.952 -19.706 1.00 83.31 83 THR A N 1
ATOM 643 C CA . THR A 1 83 ? -0.673 6.601 -20.149 1.00 83.31 83 THR A CA 1
ATOM 644 C C . THR A 1 83 ? 0.836 6.360 -20.082 1.00 83.31 83 THR A C 1
ATOM 646 O O . THR A 1 83 ? 1.277 5.341 -19.556 1.00 83.31 83 THR A O 1
ATOM 649 N N . GLU A 1 84 ? 1.657 7.294 -20.558 1.00 88.88 84 GLU A N 1
ATOM 650 C CA . GLU A 1 84 ? 3.114 7.170 -20.510 1.00 88.88 84 GLU A CA 1
ATOM 651 C C . GLU A 1 84 ? 3.655 7.359 -19.091 1.00 88.88 84 GLU A C 1
ATOM 653 O O . GLU A 1 84 ? 4.625 6.702 -18.713 1.00 88.88 84 GLU A O 1
ATOM 658 N N . LYS A 1 85 ? 3.036 8.228 -18.281 1.00 88.00 85 LYS A N 1
ATOM 659 C CA . LYS A 1 85 ? 3.388 8.345 -16.859 1.00 88.00 85 LYS A CA 1
ATOM 660 C C . LYS A 1 85 ? 3.119 7.042 -16.124 1.00 88.00 85 LYS A C 1
ATOM 662 O O . LYS A 1 85 ? 3.997 6.559 -15.416 1.00 88.00 85 LYS A O 1
ATOM 667 N N . PHE A 1 86 ? 1.963 6.436 -16.362 1.00 83.12 86 PHE A N 1
ATOM 668 C CA . PHE A 1 86 ? 1.604 5.140 -15.814 1.00 83.12 86 PHE A CA 1
ATOM 669 C C . PHE A 1 86 ? 2.593 4.049 -16.248 1.00 83.12 86 PHE A C 1
ATOM 671 O O . PHE A 1 86 ? 3.115 3.323 -15.406 1.00 83.12 86 PHE A O 1
ATOM 678 N N . GLN A 1 87 ? 2.951 3.980 -17.534 1.00 86.50 87 GLN A N 1
ATOM 679 C CA . GLN A 1 87 ? 3.979 3.043 -18.005 1.00 86.50 87 GLN A CA 1
ATOM 680 C C . GLN A 1 87 ? 5.339 3.270 -17.327 1.00 86.50 87 GLN A C 1
ATOM 682 O O . GLN A 1 87 ? 6.023 2.309 -16.981 1.00 86.50 87 GLN A O 1
ATOM 687 N N . ALA A 1 88 ? 5.732 4.522 -17.078 1.00 91.06 88 ALA A N 1
ATOM 688 C CA . ALA A 1 88 ? 6.954 4.824 -16.334 1.00 91.06 88 ALA A CA 1
ATOM 689 C C . ALA A 1 88 ? 6.892 4.353 -14.872 1.00 91.06 88 ALA A C 1
ATOM 691 O O . ALA A 1 88 ? 7.917 3.932 -14.334 1.00 91.06 88 ALA A O 1
ATOM 692 N N . LEU A 1 89 ? 5.714 4.376 -14.244 1.00 85.00 89 LEU A N 1
ATOM 693 C CA . LEU A 1 89 ? 5.502 3.830 -12.902 1.00 85.00 89 LEU A CA 1
ATOM 694 C C . LEU A 1 89 ? 5.562 2.300 -12.883 1.00 85.00 89 LEU A C 1
ATOM 696 O O . LEU A 1 89 ? 6.218 1.742 -12.008 1.00 85.00 89 LEU A O 1
ATOM 700 N N . VAL A 1 90 ? 4.972 1.625 -13.873 1.00 83.44 90 VAL A N 1
ATOM 701 C CA . VAL A 1 90 ? 5.100 0.165 -14.040 1.00 83.44 90 VAL A CA 1
ATOM 702 C C . VAL A 1 90 ? 6.569 -0.226 -14.218 1.00 83.44 90 VAL A C 1
ATOM 704 O O . VAL A 1 90 ? 7.067 -1.126 -13.544 1.00 83.44 90 VAL A O 1
ATOM 707 N N . LEU A 1 91 ? 7.310 0.501 -15.059 1.00 90.62 91 LEU A N 1
ATOM 708 C CA . LEU A 1 91 ? 8.743 0.271 -15.223 1.00 90.62 91 LEU A CA 1
ATOM 709 C C . LEU A 1 91 ? 9.525 0.514 -13.921 1.00 90.62 91 LEU A C 1
ATOM 711 O O . LEU A 1 91 ? 10.480 -0.213 -13.634 1.00 90.62 91 LEU A O 1
ATOM 715 N N . ALA A 1 92 ? 9.138 1.519 -13.129 1.00 88.25 92 ALA A N 1
ATOM 716 C CA . ALA A 1 92 ? 9.733 1.774 -11.820 1.00 88.25 92 ALA A CA 1
ATOM 717 C C . ALA A 1 92 ? 9.484 0.605 -10.856 1.00 88.25 92 ALA A C 1
ATOM 719 O O . ALA A 1 92 ? 10.428 0.152 -10.215 1.00 88.25 92 ALA A O 1
ATOM 720 N N . GLU A 1 93 ? 8.261 0.074 -10.801 1.00 82.50 93 GLU A N 1
ATOM 721 C CA . GLU A 1 93 ? 7.899 -1.103 -10.001 1.00 82.50 93 GLU A CA 1
ATOM 722 C C . GLU A 1 93 ? 8.786 -2.305 -10.342 1.00 82.50 93 GLU A C 1
ATOM 724 O O . GLU A 1 93 ? 9.459 -2.857 -9.463 1.00 82.50 93 GLU A O 1
ATOM 729 N N . SER A 1 94 ? 8.884 -2.638 -11.632 1.00 86.56 94 SER A N 1
ATOM 730 C CA . SER A 1 94 ? 9.688 -3.773 -12.085 1.00 86.56 94 SER A CA 1
ATOM 731 C C . SER A 1 94 ? 11.174 -3.552 -11.792 1.00 86.56 94 SER A C 1
ATOM 733 O O . SER A 1 94 ? 11.871 -4.461 -11.341 1.00 86.56 94 SER A O 1
ATOM 735 N N . SER A 1 95 ? 11.662 -2.318 -11.946 1.00 88.19 95 SER A N 1
ATOM 736 C CA . SER A 1 95 ? 13.044 -1.954 -11.606 1.00 88.19 95 SER A CA 1
ATOM 737 C C . SER A 1 95 ? 13.331 -2.125 -10.114 1.00 88.19 95 SER A C 1
ATOM 739 O O . SER A 1 95 ? 14.365 -2.681 -9.749 1.00 88.19 95 SER A O 1
ATOM 741 N N . ILE A 1 96 ? 12.403 -1.721 -9.242 1.00 81.31 96 ILE A N 1
ATOM 742 C CA . ILE A 1 96 ? 12.503 -1.931 -7.792 1.00 81.31 96 ILE A CA 1
ATOM 743 C C . ILE A 1 96 ? 12.472 -3.438 -7.484 1.00 81.31 96 ILE A C 1
ATOM 745 O O . ILE A 1 96 ? 13.197 -3.898 -6.604 1.00 81.31 96 ILE A O 1
ATOM 749 N N . SER A 1 97 ? 11.695 -4.245 -8.219 1.00 81.75 97 SER A N 1
ATOM 750 C CA . SER A 1 97 ? 11.677 -5.724 -8.127 1.00 81.75 97 SER A CA 1
ATOM 751 C C . SER A 1 97 ? 13.020 -6.384 -8.398 1.00 81.75 97 SER A C 1
ATOM 753 O O . SER A 1 97 ? 13.413 -7.340 -7.723 1.00 81.75 97 SER A O 1
ATOM 755 N N . ILE A 1 98 ? 13.760 -5.835 -9.349 1.00 86.56 98 ILE A N 1
ATOM 756 C CA . ILE A 1 98 ? 15.053 -6.372 -9.753 1.00 86.56 98 ILE A CA 1
ATOM 757 C C . ILE A 1 98 ? 16.159 -5.862 -8.821 1.00 86.56 98 ILE A C 1
ATOM 759 O O . ILE A 1 98 ? 16.970 -6.654 -8.349 1.00 86.56 98 ILE A O 1
ATOM 763 N N . LEU A 1 99 ? 16.181 -4.555 -8.539 1.00 84.44 99 LEU A N 1
ATOM 764 C CA . LEU A 1 99 ? 17.326 -3.841 -7.953 1.00 84.44 99 LEU A CA 1
ATOM 765 C C . LEU A 1 99 ? 17.166 -3.488 -6.466 1.00 84.44 99 LEU A C 1
ATOM 767 O O . LEU A 1 99 ? 18.127 -3.058 -5.825 1.00 84.44 99 LEU A O 1
ATOM 771 N N . GLY A 1 100 ? 15.962 -3.639 -5.917 1.00 77.00 100 GLY A N 1
ATOM 772 C CA . GLY A 1 100 ? 15.611 -3.206 -4.568 1.00 77.00 100 GLY A CA 1
ATOM 773 C C . GLY A 1 100 ? 15.321 -1.703 -4.456 1.00 77.00 100 GLY A C 1
ATOM 774 O O . GLY A 1 100 ? 15.616 -0.902 -5.341 1.00 77.00 100 GLY A O 1
ATOM 775 N N . GLU A 1 101 ? 14.743 -1.297 -3.326 1.00 70.38 101 GLU A N 1
ATOM 776 C CA . GLU A 1 101 ? 14.250 0.075 -3.096 1.00 70.38 101 GLU A CA 1
ATOM 777 C C . GLU A 1 101 ? 15.356 1.135 -3.095 1.00 70.38 101 GLU A C 1
ATOM 779 O O . GLU A 1 101 ? 15.139 2.277 -3.503 1.00 70.38 101 GLU A O 1
ATOM 784 N N . LYS A 1 102 ? 16.571 0.754 -2.677 1.00 72.00 102 LYS A N 1
ATOM 785 C CA . LYS A 1 102 ? 17.729 1.661 -2.593 1.00 72.00 102 LYS A CA 1
ATOM 786 C C . LYS A 1 102 ? 18.090 2.278 -3.942 1.00 72.00 102 LYS A C 1
ATOM 788 O O . LYS A 1 102 ? 18.658 3.366 -3.972 1.00 72.00 102 LYS A O 1
ATOM 793 N N . TRP A 1 103 ? 17.722 1.627 -5.044 1.00 84.19 103 TRP A N 1
ATOM 794 C CA . TRP A 1 103 ? 17.920 2.146 -6.392 1.00 84.19 103 TRP A CA 1
ATOM 795 C C . TRP A 1 103 ? 17.241 3.507 -6.621 1.00 84.19 103 TRP A C 1
ATOM 797 O O . TRP A 1 103 ? 17.806 4.358 -7.309 1.00 84.19 103 TRP A O 1
ATOM 807 N N . LEU A 1 104 ? 16.081 3.759 -6.002 1.00 73.50 104 LEU A N 1
ATOM 808 C CA . LEU A 1 104 ? 15.359 5.029 -6.149 1.00 73.50 104 LEU A CA 1
ATOM 809 C C . LEU A 1 104 ? 16.116 6.230 -5.565 1.00 73.50 104 LEU A C 1
ATOM 811 O O . LEU A 1 104 ? 15.864 7.355 -5.995 1.00 73.50 104 LEU A O 1
ATOM 815 N N . ILE A 1 105 ? 17.026 5.986 -4.611 1.00 70.94 105 ILE A N 1
ATOM 816 C CA . ILE A 1 105 ? 17.798 7.018 -3.893 1.00 70.94 105 ILE A CA 1
ATOM 817 C C . ILE A 1 105 ? 19.298 6.947 -4.223 1.00 70.94 105 ILE A C 1
ATOM 819 O O . ILE A 1 105 ? 20.146 7.587 -3.604 1.00 70.94 105 ILE A O 1
ATOM 823 N N . ASP A 1 106 ? 19.661 6.144 -5.217 1.00 69.62 106 ASP A N 1
ATOM 824 C CA . ASP A 1 106 ? 21.053 5.963 -5.594 1.00 69.62 106 ASP A CA 1
ATOM 825 C C . ASP A 1 106 ? 21.642 7.284 -6.150 1.00 69.62 106 ASP A C 1
ATOM 827 O O . ASP A 1 106 ? 20.965 8.063 -6.816 1.00 69.62 106 ASP A O 1
ATOM 831 N N . GLN A 1 107 ? 22.917 7.571 -5.894 1.00 62.88 107 GLN A N 1
ATOM 832 C CA . GLN A 1 107 ? 23.599 8.793 -6.357 1.00 62.88 107 GLN A CA 1
ATOM 833 C C . GLN A 1 107 ? 24.540 8.546 -7.542 1.00 62.88 107 GLN A C 1
ATOM 835 O O . GLN A 1 107 ? 25.235 9.461 -7.990 1.00 62.88 107 GLN A O 1
ATOM 840 N N . ARG A 1 108 ? 24.597 7.311 -8.061 1.00 66.38 108 ARG A N 1
ATOM 841 C CA . ARG A 1 108 ? 25.478 6.973 -9.185 1.00 66.38 108 ARG A CA 1
ATOM 842 C C . ARG A 1 108 ? 25.184 7.840 -10.419 1.00 66.38 108 ARG A C 1
ATOM 844 O O . ARG A 1 108 ? 24.053 7.885 -10.902 1.00 66.38 108 ARG A O 1
ATOM 851 N N . LYS A 1 109 ? 26.226 8.521 -10.914 1.00 63.56 109 LYS A N 1
ATOM 852 C CA . LYS A 1 109 ? 26.180 9.445 -12.058 1.00 63.56 109 LYS A CA 1
ATOM 853 C C . LYS A 1 109 ? 26.202 8.697 -13.389 1.00 63.56 109 LYS A C 1
ATOM 855 O O . LYS A 1 109 ? 26.851 7.659 -13.514 1.00 63.56 109 LYS A O 1
ATOM 860 N N . LEU A 1 110 ? 25.562 9.278 -14.404 1.00 65.31 110 LEU A N 1
ATOM 861 C CA . LEU A 1 110 ? 25.817 8.893 -15.789 1.00 65.31 110 LEU A CA 1
ATOM 862 C C . LEU A 1 110 ? 27.231 9.336 -16.203 1.00 65.31 110 LEU A C 1
ATOM 864 O O . LEU A 1 110 ? 27.630 10.452 -15.856 1.00 65.31 110 LEU A O 1
ATOM 868 N N . PRO A 1 111 ? 27.981 8.522 -16.968 1.00 59.88 111 PRO A N 1
ATOM 869 C CA . PRO A 1 111 ? 29.253 8.959 -17.528 1.00 59.88 111 PRO A CA 1
ATOM 870 C C . PRO A 1 111 ? 29.019 10.156 -18.462 1.00 59.88 111 PRO A C 1
ATOM 872 O O . PRO A 1 111 ? 28.346 10.016 -19.483 1.00 59.88 111 PRO A O 1
ATOM 875 N N . GLY A 1 112 ? 29.552 11.326 -18.099 1.00 59.88 112 GLY A N 1
ATOM 876 C CA . GLY A 1 112 ? 29.497 12.546 -18.916 1.00 59.88 112 GLY A CA 1
ATOM 877 C C . GLY A 1 112 ? 28.289 13.472 -18.708 1.00 59.88 112 GLY A C 1
ATOM 878 O O . GLY A 1 112 ? 28.103 14.367 -19.525 1.00 59.88 112 GLY A O 1
ATOM 879 N N . GLY A 1 113 ? 27.469 13.285 -17.664 1.00 56.84 113 GLY A N 1
ATOM 880 C CA . GLY A 1 113 ? 26.374 14.212 -17.324 1.00 56.84 113 GLY A CA 1
ATOM 881 C C . GLY A 1 113 ? 26.768 15.270 -16.282 1.00 56.84 113 GLY A C 1
ATOM 882 O O . GLY A 1 113 ? 27.442 14.937 -15.305 1.00 56.84 113 GLY A O 1
ATOM 883 N N . GLU A 1 114 ? 26.333 16.522 -16.470 1.00 54.44 114 GLU A N 1
ATOM 884 C CA . GLU A 1 114 ? 26.398 17.567 -15.433 1.00 54.44 114 GLU A CA 1
ATOM 885 C C . GLU A 1 114 ? 25.363 17.330 -14.324 1.00 54.44 114 GLU A C 1
ATOM 887 O O . GLU A 1 114 ? 24.309 16.750 -14.575 1.00 54.44 114 GLU A O 1
ATOM 892 N N . ASP A 1 115 ? 25.752 17.755 -13.117 1.00 52.69 115 ASP A N 1
ATOM 893 C CA . ASP A 1 115 ? 25.147 17.645 -11.784 1.00 52.69 115 ASP A CA 1
ATOM 894 C C . ASP A 1 115 ? 24.177 16.481 -11.494 1.00 52.69 115 ASP A C 1
ATOM 896 O O . ASP A 1 115 ? 23.137 16.318 -12.135 1.00 52.69 115 ASP A O 1
ATOM 900 N N . PRO A 1 116 ? 24.461 15.663 -10.458 1.00 55.78 116 PRO A N 1
ATOM 901 C CA . PRO A 1 116 ? 23.571 14.574 -10.092 1.00 55.78 116 PRO A CA 1
ATOM 902 C C . PRO A 1 116 ? 22.185 15.135 -9.763 1.00 55.78 116 PRO A C 1
ATOM 904 O O . PRO A 1 116 ? 22.053 16.091 -8.995 1.00 55.78 116 PRO A O 1
ATOM 907 N N . LEU A 1 117 ? 21.140 14.501 -10.308 1.00 58.09 117 LEU A N 1
ATOM 908 C CA . LEU A 1 117 ? 19.798 14.646 -9.750 1.00 58.09 117 LEU A CA 1
ATOM 909 C C . LEU A 1 117 ? 19.923 14.436 -8.229 1.00 58.09 117 LEU A C 1
ATOM 911 O O . LEU A 1 117 ? 20.598 13.480 -7.827 1.00 58.09 117 LEU A O 1
ATOM 915 N N . PRO A 1 118 ? 19.315 15.298 -7.389 1.00 63.38 118 PRO A N 1
ATOM 916 C CA . PRO A 1 118 ? 19.265 15.057 -5.955 1.00 63.38 118 PRO A CA 1
ATOM 917 C C . PRO A 1 118 ? 18.855 13.610 -5.704 1.00 63.38 118 PRO A C 1
ATOM 919 O O . PRO A 1 118 ? 17.977 13.098 -6.403 1.00 63.38 118 PRO A O 1
ATOM 922 N N . ALA A 1 119 ? 19.528 12.945 -4.765 1.00 63.31 119 ALA A N 1
ATOM 923 C CA . ALA A 1 119 ? 19.402 11.504 -4.555 1.00 63.31 119 ALA A CA 1
ATOM 924 C C . ALA A 1 119 ? 17.932 11.065 -4.454 1.00 63.31 119 ALA A C 1
ATOM 926 O O . ALA A 1 119 ? 17.533 10.063 -5.025 1.00 63.31 119 ALA A O 1
ATOM 927 N N . ASP A 1 120 ? 17.103 11.873 -3.801 1.00 63.41 120 ASP A N 1
ATOM 928 C CA . ASP A 1 120 ? 15.682 11.639 -3.575 1.00 63.41 120 ASP A CA 1
ATOM 929 C C . ASP A 1 120 ? 14.761 12.113 -4.714 1.00 63.41 120 ASP A C 1
ATOM 931 O O . ASP A 1 120 ? 13.556 11.898 -4.655 1.00 63.41 120 ASP A O 1
ATOM 935 N N . ARG A 1 121 ? 15.265 12.738 -5.781 1.00 74.31 121 ARG A N 1
ATOM 936 C CA . ARG A 1 121 ? 14.407 13.337 -6.817 1.00 74.31 121 ARG A CA 1
ATOM 937 C C . ARG A 1 121 ? 13.635 12.309 -7.632 1.00 74.31 121 ARG A C 1
ATOM 939 O O . ARG A 1 121 ? 12.450 12.512 -7.878 1.00 74.31 121 ARG A O 1
ATOM 946 N N . CYS A 1 122 ? 14.282 11.225 -8.068 1.00 78.19 122 CYS A N 1
ATOM 947 C CA . CYS A 1 122 ? 13.577 10.174 -8.814 1.00 78.19 122 CYS A CA 1
ATOM 948 C C . CYS A 1 122 ? 12.493 9.546 -7.947 1.00 78.19 122 CYS A C 1
ATOM 950 O O . CYS A 1 122 ? 11.373 9.331 -8.402 1.00 78.19 122 CYS A O 1
ATOM 952 N N . LEU A 1 123 ? 12.834 9.311 -6.685 1.00 72.62 123 LEU A N 1
ATOM 953 C CA . LEU A 1 123 ? 11.887 8.897 -5.683 1.00 72.62 123 LEU A CA 1
ATOM 954 C C . LEU A 1 123 ? 10.673 9.845 -5.620 1.00 72.62 123 LEU A C 1
ATOM 956 O O . LEU A 1 123 ? 9.545 9.416 -5.846 1.00 72.62 123 LEU A O 1
ATOM 960 N N . LEU A 1 124 ? 10.887 11.131 -5.348 1.00 67.44 124 LEU A N 1
ATOM 961 C CA . LEU A 1 124 ? 9.789 12.085 -5.181 1.00 67.44 124 LEU A CA 1
ATOM 962 C C . LEU A 1 124 ? 8.884 12.152 -6.411 1.00 67.44 124 LEU A C 1
ATOM 964 O O . LEU A 1 124 ? 7.667 12.219 -6.275 1.00 67.44 124 LEU A O 1
ATOM 968 N N . LEU A 1 125 ? 9.469 12.069 -7.606 1.00 75.69 125 LEU A N 1
ATOM 969 C CA . LEU A 1 125 ? 8.715 12.023 -8.853 1.00 75.69 125 LEU A CA 1
ATOM 970 C C . LEU A 1 125 ? 7.848 10.766 -8.970 1.00 75.69 125 LEU A C 1
ATOM 972 O O . LEU A 1 125 ? 6.694 10.883 -9.383 1.00 75.69 125 LEU A O 1
ATOM 976 N N . VAL A 1 126 ? 8.376 9.592 -8.605 1.00 76.00 126 VAL A N 1
ATOM 977 C CA . VAL A 1 126 ? 7.612 8.334 -8.574 1.00 76.00 126 VAL A CA 1
ATOM 978 C C . VAL A 1 126 ? 6.454 8.449 -7.591 1.00 76.00 126 VAL A C 1
ATOM 980 O O . VAL A 1 126 ? 5.329 8.146 -7.962 1.00 76.00 126 VAL A O 1
ATOM 983 N N . LEU A 1 127 ? 6.688 8.959 -6.380 1.00 65.94 127 LEU A N 1
ATOM 984 C CA . LEU A 1 127 ? 5.635 9.089 -5.370 1.00 65.94 127 LEU A CA 1
ATOM 985 C C . LEU A 1 127 ? 4.529 10.057 -5.795 1.00 65.94 127 LEU A C 1
ATOM 987 O O . LEU A 1 127 ? 3.355 9.695 -5.751 1.00 65.94 127 LEU A O 1
ATOM 991 N N . GLU A 1 128 ? 4.890 11.267 -6.225 1.00 69.06 128 GLU A N 1
ATOM 992 C CA . GLU A 1 128 ? 3.902 12.273 -6.624 1.00 69.06 128 GLU A CA 1
ATOM 993 C C . GLU A 1 128 ? 3.121 11.848 -7.864 1.00 69.06 128 GLU A C 1
ATOM 995 O O . GLU A 1 128 ? 1.908 12.044 -7.929 1.00 69.06 128 GLU A O 1
ATOM 1000 N N . SER A 1 129 ? 3.795 11.230 -8.835 1.00 77.38 129 SER A N 1
ATOM 1001 C CA . SER A 1 129 ? 3.118 10.747 -10.038 1.00 77.38 129 SER A CA 1
ATOM 1002 C C . SER A 1 129 ? 2.207 9.575 -9.705 1.00 77.38 129 SER A C 1
ATOM 1004 O O . SER A 1 129 ? 1.042 9.604 -10.075 1.00 77.38 129 SER A O 1
ATOM 1006 N N . SER A 1 130 ? 2.680 8.593 -8.934 1.00 67.94 130 SER A N 1
ATOM 1007 C CA . SER A 1 130 ? 1.846 7.473 -8.497 1.00 67.94 130 SER A CA 1
ATOM 1008 C C . SER A 1 130 ? 0.629 7.930 -7.703 1.00 67.94 130 SER A C 1
ATOM 1010 O O . SER A 1 130 ? -0.451 7.388 -7.906 1.00 67.94 130 SER A O 1
ATOM 1012 N N . ARG A 1 131 ? 0.761 8.951 -6.847 1.00 70.06 131 ARG A N 1
ATOM 1013 C CA . ARG A 1 131 ? -0.381 9.563 -6.158 1.00 70.06 131 ARG A CA 1
ATOM 1014 C C . ARG A 1 131 ? -1.412 10.060 -7.179 1.00 70.06 131 ARG A C 1
ATOM 1016 O O . ARG A 1 131 ? -2.560 9.636 -7.154 1.00 70.06 131 ARG A O 1
ATOM 1023 N N . VAL A 1 132 ? -1.009 10.908 -8.121 1.00 72.50 132 VAL A N 1
ATOM 1024 C CA . VAL A 1 132 ? -1.935 11.462 -9.123 1.00 72.50 132 VAL A CA 1
ATOM 1025 C C . VAL A 1 132 ? -2.568 10.370 -9.991 1.00 72.50 132 VAL A C 1
ATOM 1027 O O . VAL A 1 132 ? -3.789 10.340 -10.123 1.00 72.50 132 VAL A O 1
ATOM 1030 N N . GLU A 1 133 ? -1.770 9.459 -10.546 1.00 74.62 133 GLU A N 1
ATOM 1031 C CA . GLU A 1 133 ? -2.272 8.455 -11.491 1.00 74.62 133 GLU A CA 1
ATOM 1032 C C . GLU A 1 133 ? -3.168 7.409 -10.808 1.00 74.62 133 GLU A C 1
ATOM 1034 O O . GLU A 1 133 ? -4.191 7.022 -11.368 1.00 74.62 133 GLU A O 1
ATOM 1039 N N . VAL A 1 134 ? -2.862 6.996 -9.570 1.00 67.31 134 VAL A N 1
ATOM 1040 C CA . VAL A 1 134 ? -3.742 6.096 -8.802 1.00 67.31 134 VAL A CA 1
ATOM 1041 C C . VAL A 1 134 ? -5.086 6.767 -8.513 1.00 67.31 134 VAL A C 1
ATOM 1043 O O . VAL A 1 134 ? -6.116 6.114 -8.647 1.00 67.31 134 VAL A O 1
ATOM 1046 N N . ALA A 1 135 ? -5.117 8.062 -8.176 1.00 65.12 135 ALA A N 1
ATOM 1047 C CA . ALA A 1 135 ? -6.384 8.778 -7.995 1.00 65.12 135 ALA A CA 1
ATOM 1048 C C . ALA A 1 135 ? -7.216 8.830 -9.285 1.00 65.12 135 ALA A C 1
ATOM 1050 O O . ALA A 1 135 ? -8.429 8.628 -9.245 1.00 65.12 135 ALA A O 1
ATOM 1051 N N . VAL A 1 136 ? -6.575 9.090 -10.429 1.00 72.31 136 VAL A N 1
ATOM 1052 C CA . VAL A 1 136 ? -7.247 9.103 -11.737 1.00 72.31 136 VAL A CA 1
ATOM 1053 C C . VAL A 1 136 ? -7.832 7.728 -12.049 1.00 72.31 136 VAL A C 1
ATOM 1055 O O . VAL A 1 136 ? -9.021 7.636 -12.344 1.00 72.31 136 VAL A O 1
ATOM 1058 N N . LEU A 1 137 ? -7.046 6.658 -11.905 1.00 68.56 137 LEU A N 1
ATOM 1059 C CA . LEU A 1 137 ? -7.514 5.292 -12.152 1.00 68.56 137 LEU A CA 1
ATOM 1060 C C . LEU A 1 137 ? -8.675 4.905 -11.237 1.00 68.56 137 LEU A C 1
ATOM 1062 O O . LEU A 1 137 ? -9.660 4.346 -11.707 1.00 68.56 137 LEU A O 1
ATOM 1066 N N . LEU A 1 138 ? -8.599 5.234 -9.947 1.00 63.28 138 LEU A N 1
ATOM 1067 C CA . LEU A 1 138 ? -9.683 4.960 -9.004 1.00 63.28 138 LEU A CA 1
ATOM 1068 C C . LEU A 1 138 ? -10.972 5.699 -9.383 1.00 63.28 138 LEU A C 1
ATOM 1070 O O . LEU A 1 138 ? -12.043 5.094 -9.359 1.00 63.28 138 LEU A O 1
ATOM 1074 N N . ASN A 1 139 ? -10.874 6.967 -9.791 1.00 67.31 139 ASN A N 1
ATOM 1075 C CA . ASN A 1 139 ? -12.021 7.730 -10.287 1.00 67.31 139 ASN A CA 1
ATOM 1076 C C . ASN A 1 139 ? -12.612 7.116 -11.561 1.00 67.31 139 ASN A C 1
ATOM 1078 O O . ASN A 1 139 ? -13.829 7.009 -11.690 1.00 67.31 139 ASN A O 1
ATOM 1082 N N . GLU A 1 140 ? -11.769 6.675 -12.494 1.00 70.75 140 GLU A N 1
ATOM 1083 C CA . GLU A 1 140 ? -12.229 6.008 -13.711 1.00 70.75 140 GLU A CA 1
ATOM 1084 C C . GLU A 1 140 ? -12.911 4.671 -13.412 1.00 70.75 140 GLU A C 1
ATOM 1086 O O . GLU A 1 140 ? -13.929 4.362 -14.025 1.00 70.75 140 GLU A O 1
ATOM 1091 N N . ILE A 1 141 ? -12.394 3.879 -12.467 1.00 64.75 141 ILE A N 1
ATOM 1092 C CA . ILE A 1 141 ? -13.051 2.629 -12.069 1.00 64.75 141 ILE A CA 1
ATOM 1093 C C . ILE A 1 141 ? -14.389 2.930 -11.382 1.00 64.75 141 ILE A C 1
ATOM 1095 O O . ILE A 1 141 ? -15.364 2.226 -11.637 1.00 64.75 141 ILE A O 1
ATOM 1099 N N . ALA A 1 142 ? -14.462 3.982 -10.558 1.00 62.88 142 ALA A N 1
ATOM 1100 C CA . ALA A 1 142 ? -15.708 4.397 -9.909 1.00 62.88 142 ALA A CA 1
ATOM 1101 C C . ALA A 1 142 ? -16.764 4.758 -10.952 1.00 62.88 142 ALA A C 1
ATOM 1103 O O . ALA A 1 142 ? -17.900 4.299 -10.870 1.00 62.88 142 ALA A O 1
ATOM 1104 N N . TYR A 1 143 ? -16.359 5.520 -11.966 1.00 67.94 143 TYR A N 1
ATOM 1105 C CA . TYR A 1 143 ? -17.208 5.890 -13.087 1.00 67.94 143 TYR A CA 1
ATOM 1106 C C . TYR A 1 143 ? -17.689 4.669 -13.885 1.00 67.94 143 TYR A C 1
ATOM 1108 O O . TYR A 1 143 ? -18.889 4.507 -14.084 1.00 67.94 143 TYR A O 1
ATOM 1116 N N . LEU A 1 144 ? -16.780 3.765 -14.272 1.00 67.25 144 LEU A N 1
ATOM 1117 C CA . LEU A 1 144 ? -17.124 2.555 -15.033 1.00 67.25 144 LEU A CA 1
ATOM 1118 C C . LEU A 1 144 ? -18.094 1.641 -14.270 1.00 67.25 144 LEU A C 1
ATOM 1120 O O . LEU A 1 144 ? -19.049 1.121 -14.848 1.00 67.25 144 LEU A O 1
ATOM 1124 N N . LYS A 1 145 ? -17.881 1.474 -12.959 1.00 63.53 145 LYS A N 1
ATOM 1125 C CA . LYS A 1 145 ? -18.771 0.674 -12.108 1.00 63.53 145 LYS A CA 1
ATOM 1126 C C . LYS A 1 145 ? -20.121 1.347 -11.872 1.00 63.53 145 LYS A C 1
ATOM 1128 O O . LYS A 1 145 ? -21.130 0.651 -11.840 1.00 63.53 145 LYS A O 1
ATOM 1133 N N . TYR A 1 146 ? -20.158 2.673 -11.750 1.00 67.56 146 TYR A N 1
ATOM 1134 C CA . TYR A 1 146 ? -21.409 3.422 -11.628 1.00 67.56 146 TYR A CA 1
ATOM 1135 C C . TYR A 1 146 ? -22.253 3.350 -12.906 1.00 67.56 146 TYR A C 1
ATOM 1137 O O . TYR A 1 146 ? -23.461 3.138 -12.841 1.00 67.56 146 TYR A O 1
ATOM 1145 N N . GLU A 1 147 ? -21.625 3.474 -14.075 1.00 70.44 147 GLU A N 1
ATOM 1146 C CA . GLU A 1 147 ? -22.327 3.423 -15.361 1.00 70.44 147 GLU A CA 1
ATOM 1147 C C . GLU A 1 147 ?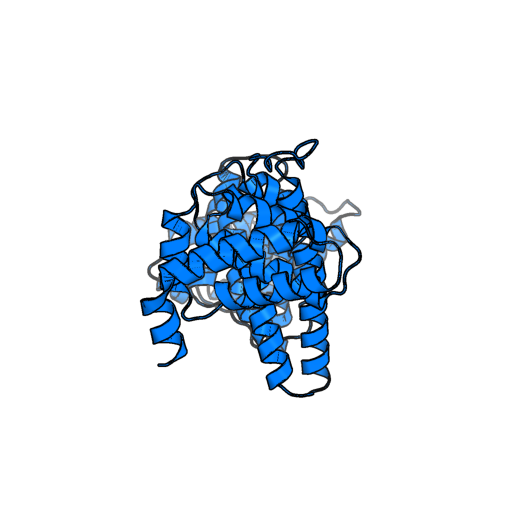 -22.645 1.998 -15.849 1.00 70.44 147 GLU A C 1
ATOM 1149 O O . GLU A 1 147 ? -23.168 1.839 -16.952 1.00 70.44 147 GLU A O 1
ATOM 1154 N N . ALA A 1 148 ? -22.340 0.960 -15.056 1.00 59.81 148 ALA A N 1
ATOM 1155 C CA . ALA A 1 148 ? -22.454 -0.453 -15.440 1.00 59.81 148 ALA A CA 1
ATOM 1156 C C . ALA A 1 148 ? -21.802 -0.758 -16.808 1.00 59.81 148 ALA A C 1
ATOM 1158 O O . ALA A 1 148 ? -22.256 -1.621 -17.566 1.00 59.81 148 ALA A O 1
ATOM 1159 N N . SER A 1 149 ? -20.739 -0.024 -17.151 1.00 57.69 149 SER A N 1
ATOM 1160 C CA . SER A 1 149 ? -20.082 -0.108 -18.448 1.00 57.69 149 SER A CA 1
ATOM 1161 C C . SER A 1 149 ? -18.873 -1.041 -18.361 1.00 57.69 149 SER A C 1
ATOM 1163 O O . SER A 1 149 ? -17.877 -0.760 -17.706 1.00 57.69 149 SER A O 1
ATOM 1165 N N . SER A 1 150 ? -18.983 -2.190 -19.038 1.00 60.56 150 SER A N 1
ATOM 1166 C CA . SER A 1 150 ? -17.925 -3.188 -19.265 1.00 60.56 150 SER A CA 1
ATOM 1167 C C . SER A 1 150 ? -17.040 -3.509 -18.047 1.00 60.56 150 SER A C 1
ATOM 1169 O O . SER A 1 150 ? -15.933 -2.983 -17.907 1.00 60.56 150 SER A O 1
ATOM 1171 N N . GLU A 1 151 ? -17.477 -4.466 -17.221 1.00 61.03 151 GLU A N 1
ATOM 1172 C CA . GLU A 1 151 ? -16.717 -5.002 -16.073 1.00 61.03 151 GLU A CA 1
ATOM 1173 C C . GLU A 1 151 ? -15.260 -5.363 -16.431 1.00 61.03 151 GLU A C 1
ATOM 1175 O O . GLU A 1 151 ? -14.337 -5.037 -15.687 1.00 61.03 151 GLU A O 1
ATOM 1180 N N . SER A 1 152 ? -15.015 -5.888 -17.638 1.00 62.59 152 SER A N 1
ATOM 1181 C CA . SER A 1 152 ? -13.657 -6.211 -18.110 1.00 62.59 152 SER A CA 1
ATOM 1182 C C . SER A 1 152 ? -12.696 -5.012 -18.171 1.00 62.59 152 SER A C 1
ATOM 1184 O O . SER A 1 152 ? -11.491 -5.173 -17.977 1.00 62.59 152 SER A O 1
ATOM 1186 N N . SER A 1 153 ? -13.199 -3.796 -18.423 1.00 62.91 153 SER A N 1
ATOM 1187 C CA . SER A 1 153 ? -12.366 -2.589 -18.444 1.00 62.91 153 SER A CA 1
ATOM 1188 C C . SER A 1 153 ? -12.050 -2.097 -17.034 1.00 62.91 153 SER A C 1
ATOM 1190 O O . SER A 1 153 ? -11.002 -1.478 -16.832 1.00 62.91 153 SER A O 1
ATOM 1192 N N . ALA A 1 154 ? -12.948 -2.333 -16.077 1.00 61.78 154 ALA A N 1
ATOM 1193 C CA . ALA A 1 154 ? -12.722 -2.013 -14.675 1.00 61.78 154 ALA A CA 1
ATOM 1194 C C . ALA A 1 154 ? -11.653 -2.940 -14.074 1.00 61.78 154 ALA A C 1
ATOM 1196 O O . ALA A 1 154 ? -10.770 -2.459 -13.366 1.00 61.78 154 ALA A O 1
ATOM 1197 N N . ASP A 1 155 ? -11.665 -4.228 -14.429 1.00 64.19 155 ASP A N 1
ATOM 1198 C CA . ASP A 1 155 ? -10.706 -5.222 -13.932 1.00 64.19 155 ASP A CA 1
ATOM 1199 C C . ASP A 1 155 ? -9.270 -4.962 -14.408 1.00 64.19 155 ASP A C 1
ATOM 1201 O O . ASP A 1 155 ? -8.332 -4.987 -13.611 1.00 64.19 155 ASP A O 1
ATOM 1205 N N . ILE A 1 156 ? -9.079 -4.620 -15.688 1.00 66.62 156 ILE A N 1
ATOM 1206 C CA . ILE A 1 156 ? -7.751 -4.260 -16.221 1.00 66.62 156 ILE A CA 1
ATOM 1207 C C . ILE A 1 156 ? -7.188 -3.034 -15.487 1.00 66.62 156 ILE A C 1
ATOM 1209 O O . ILE A 1 156 ? -6.015 -3.007 -15.106 1.00 66.62 156 ILE A O 1
ATOM 1213 N N . LYS A 1 157 ? -8.026 -2.015 -15.258 1.00 66.19 157 LYS A N 1
ATOM 1214 C CA . LYS A 1 157 ? -7.627 -0.810 -14.518 1.00 66.19 157 LYS A CA 1
ATOM 1215 C C . LYS A 1 157 ? -7.385 -1.104 -13.040 1.00 66.19 157 LYS A C 1
ATOM 1217 O O . LYS A 1 157 ? -6.506 -0.493 -12.435 1.00 66.19 157 LYS A O 1
ATOM 1222 N N . LEU A 1 158 ? -8.108 -2.054 -12.459 1.00 65.25 158 LEU A N 1
ATOM 1223 C CA . LEU A 1 158 ? -7.883 -2.509 -11.094 1.00 65.25 158 LEU A CA 1
ATOM 1224 C C . LEU A 1 158 ? -6.510 -3.176 -10.949 1.00 65.25 158 LEU A C 1
ATOM 1226 O O . LEU A 1 158 ? -5.765 -2.810 -10.041 1.00 65.25 158 LEU A O 1
ATOM 1230 N N . GLU A 1 159 ? -6.130 -4.080 -11.852 1.00 65.50 159 GLU A N 1
ATOM 1231 C CA . GLU A 1 159 ? -4.791 -4.690 -11.846 1.00 65.50 159 GLU A CA 1
ATOM 1232 C C . GLU A 1 159 ? -3.680 -3.651 -12.052 1.00 65.50 159 GLU A C 1
ATOM 1234 O O . GLU A 1 159 ? -2.687 -3.628 -11.320 1.00 65.50 159 GLU A O 1
ATOM 1239 N N . ALA A 1 160 ? -3.891 -2.701 -12.964 1.00 64.12 160 ALA A N 1
ATOM 1240 C CA . ALA A 1 160 ? -3.013 -1.547 -13.143 1.00 64.12 160 ALA A CA 1
ATOM 1241 C C . ALA A 1 160 ? -2.854 -0.721 -11.845 1.00 64.12 160 ALA A C 1
ATOM 1243 O O . ALA A 1 160 ? -1.741 -0.349 -11.459 1.00 64.12 160 ALA A O 1
ATOM 1244 N N . THR A 1 161 ? -3.955 -0.490 -11.127 1.00 64.31 161 THR A N 1
ATOM 1245 C CA . THR A 1 161 ? -3.956 0.236 -9.850 1.00 64.31 161 THR A CA 1
ATOM 1246 C C . THR A 1 161 ? -3.217 -0.556 -8.765 1.00 64.31 161 THR A C 1
ATOM 1248 O O . THR A 1 161 ? -2.408 0.019 -8.036 1.00 64.31 161 THR A O 1
ATOM 1251 N N . LYS A 1 162 ? -3.421 -1.880 -8.680 1.00 63.62 162 LYS A N 1
ATOM 1252 C CA . LYS A 1 162 ? -2.699 -2.775 -7.755 1.00 63.62 162 LYS A CA 1
ATOM 1253 C C . LYS A 1 162 ? -1.190 -2.778 -8.013 1.00 63.62 162 LYS A C 1
ATOM 1255 O O . LYS A 1 162 ? -0.416 -2.780 -7.059 1.00 63.62 162 LYS A O 1
ATOM 1260 N N . SER A 1 163 ? -0.765 -2.737 -9.276 1.00 63.50 163 SER A N 1
ATOM 1261 C CA . SER A 1 163 ? 0.654 -2.661 -9.647 1.00 63.50 163 SER A CA 1
ATOM 1262 C C . SER A 1 163 ? 1.294 -1.343 -9.194 1.00 63.50 163 SER A C 1
ATOM 1264 O O . SER A 1 163 ? 2.323 -1.356 -8.527 1.00 63.50 163 SER A O 1
ATOM 1266 N N . CYS A 1 164 ? 0.649 -0.193 -9.420 1.00 63.25 164 CYS A N 1
ATOM 1267 C CA . CYS A 1 164 ? 1.141 1.076 -8.862 1.00 63.25 164 CYS A CA 1
ATOM 1268 C C . CYS A 1 164 ? 1.133 1.082 -7.328 1.00 63.25 164 CYS A C 1
ATOM 1270 O O . CYS A 1 164 ? 1.984 1.704 -6.692 1.00 63.25 164 CYS A O 1
ATOM 1272 N N . TYR A 1 165 ? 0.186 0.368 -6.725 1.00 59.34 165 TYR A N 1
ATOM 1273 C CA . TYR A 1 165 ? 0.074 0.237 -5.282 1.00 59.34 165 TYR A CA 1
ATOM 1274 C C . TYR A 1 165 ? 1.151 -0.641 -4.640 1.00 59.34 165 TYR A C 1
ATOM 1276 O O . TYR A 1 165 ? 1.561 -0.387 -3.504 1.00 59.34 165 TYR A O 1
ATOM 1284 N N . SER A 1 166 ? 1.638 -1.663 -5.350 1.00 58.59 166 SER A N 1
ATOM 1285 C CA . SER A 1 166 ? 2.672 -2.568 -4.838 1.00 58.59 166 SER A CA 1
ATOM 1286 C C . SER A 1 166 ? 3.970 -1.819 -4.517 1.00 58.59 166 SER A C 1
ATOM 1288 O O . SER A 1 166 ? 4.643 -2.178 -3.546 1.00 58.59 166 SER A O 1
ATOM 1290 N N . ILE A 1 167 ? 4.249 -0.728 -5.247 1.00 58.75 167 ILE A N 1
ATOM 1291 C CA . ILE A 1 167 ? 5.352 0.213 -4.994 1.00 58.75 167 ILE A CA 1
ATOM 1292 C C . ILE A 1 167 ? 5.283 0.773 -3.562 1.00 58.75 167 ILE A C 1
ATOM 1294 O O . ILE A 1 167 ? 6.321 1.021 -2.953 1.00 58.75 167 ILE A O 1
ATOM 1298 N N . PHE A 1 168 ? 4.081 0.947 -3.000 1.00 54.44 168 PHE A N 1
ATOM 1299 C CA . PHE A 1 168 ? 3.879 1.596 -1.704 1.00 54.44 168 PHE A CA 1
ATOM 1300 C C . PHE A 1 168 ? 3.819 0.643 -0.499 1.00 54.44 168 PHE A C 1
ATOM 1302 O O . PHE A 1 168 ? 4.168 1.064 0.604 1.00 54.44 168 PHE A O 1
ATOM 1309 N N . ILE A 1 169 ? 3.340 -0.603 -0.648 1.00 49.03 169 ILE A N 1
ATOM 1310 C CA . ILE A 1 169 ? 2.891 -1.406 0.519 1.00 49.03 169 ILE A CA 1
ATOM 1311 C C . ILE A 1 169 ? 3.670 -2.715 0.734 1.00 49.03 169 ILE A C 1
ATOM 1313 O O . ILE A 1 169 ? 3.876 -3.131 1.885 1.00 49.03 169 ILE A O 1
ATOM 1317 N N . ASN A 1 170 ? 4.121 -3.379 -0.335 1.00 44.31 170 ASN A N 1
ATOM 1318 C CA . ASN A 1 170 ? 4.417 -4.817 -0.280 1.00 44.31 170 ASN A CA 1
ATOM 1319 C C . ASN A 1 170 ? 5.869 -5.214 -0.010 1.00 44.31 170 ASN A C 1
ATOM 1321 O O . ASN A 1 170 ? 6.212 -6.386 -0.158 1.00 44.31 170 ASN A O 1
ATOM 1325 N N . ARG A 1 171 ? 6.734 -4.306 0.444 1.00 47.06 171 ARG A N 1
ATOM 1326 C CA . ARG A 1 171 ? 8.148 -4.654 0.620 1.00 47.06 171 ARG A CA 1
ATOM 1327 C C . ARG A 1 171 ? 8.606 -4.617 2.071 1.00 47.06 171 ARG A C 1
ATOM 1329 O O . ARG A 1 171 ? 8.642 -3.598 2.759 1.00 47.06 171 ARG A O 1
ATOM 1336 N N . LYS A 1 172 ? 8.870 -5.832 2.560 1.00 36.03 172 LYS A N 1
ATOM 1337 C CA . LYS A 1 172 ? 9.552 -6.136 3.816 1.00 36.03 172 LYS A CA 1
ATOM 1338 C C . LYS A 1 172 ? 11.013 -5.730 3.644 1.00 36.03 172 LYS A C 1
ATOM 1340 O O . LYS A 1 172 ? 11.769 -6.483 3.052 1.00 36.03 172 LYS A O 1
ATOM 1345 N N . ASP A 1 173 ? 11.409 -4.591 4.199 1.00 39.38 173 ASP A N 1
ATOM 1346 C CA . ASP A 1 173 ? 12.809 -4.401 4.567 1.00 39.38 173 ASP A CA 1
ATOM 1347 C C . ASP A 1 173 ? 12.992 -3.604 5.866 1.00 39.38 173 ASP A C 1
ATOM 1349 O O . ASP A 1 173 ? 12.176 -2.759 6.265 1.00 39.38 173 ASP A O 1
ATOM 1353 N N . ASN A 1 174 ? 14.070 -3.968 6.561 1.00 36.91 174 ASN A N 1
ATOM 1354 C CA . ASN A 1 174 ? 14.387 -3.704 7.969 1.00 36.91 174 ASN A CA 1
ATOM 1355 C C . ASN A 1 174 ? 15.070 -2.346 8.237 1.00 36.91 174 ASN A C 1
ATOM 1357 O O . ASN A 1 174 ? 15.726 -2.188 9.264 1.00 36.91 174 ASN A O 1
ATOM 1361 N N . GLN A 1 175 ? 14.947 -1.350 7.352 1.00 42.94 175 GLN A N 1
ATOM 1362 C CA . GLN A 1 175 ? 15.619 -0.054 7.537 1.00 42.94 175 GLN A CA 1
ATOM 1363 C C . GLN A 1 175 ? 14.642 1.073 7.912 1.00 42.94 175 GLN A C 1
ATOM 1365 O O . GLN A 1 175 ? 13.736 1.434 7.163 1.00 42.94 175 GLN A O 1
ATOM 1370 N N . THR A 1 176 ? 14.840 1.614 9.114 1.00 45.00 176 THR A N 1
ATOM 1371 C CA . THR A 1 176 ? 14.000 2.600 9.813 1.00 45.00 176 THR A CA 1
ATOM 1372 C C . THR A 1 176 ? 14.076 4.015 9.232 1.00 45.00 176 THR A C 1
ATOM 1374 O O . THR A 1 176 ? 13.075 4.722 9.241 1.00 45.00 176 THR A O 1
ATOM 1377 N N . ASP A 1 177 ? 15.216 4.418 8.668 1.00 39.78 177 ASP A N 1
ATOM 1378 C CA . ASP A 1 177 ? 15.463 5.823 8.294 1.00 39.78 177 ASP A CA 1
ATOM 1379 C C . ASP A 1 177 ? 14.827 6.241 6.955 1.00 39.78 177 ASP A C 1
ATOM 1381 O O . ASP A 1 177 ? 14.421 7.383 6.741 1.00 39.78 177 ASP A O 1
ATOM 1385 N N . LEU A 1 178 ? 14.674 5.278 6.046 1.00 42.62 178 LEU A N 1
ATOM 1386 C CA . LEU A 1 178 ? 13.974 5.490 4.790 1.00 42.62 178 LEU A CA 1
ATOM 1387 C C . LEU A 1 178 ? 12.491 5.703 5.081 1.00 42.62 178 LEU A C 1
ATOM 1389 O O . LEU A 1 178 ? 11.975 6.774 4.769 1.00 42.62 178 LEU A O 1
ATOM 1393 N N . LYS A 1 179 ? 11.829 4.743 5.750 1.00 44.28 179 LYS A N 1
ATOM 1394 C CA . LYS A 1 179 ? 10.373 4.719 6.014 1.00 44.28 179 LYS A CA 1
ATOM 1395 C C . LYS A 1 179 ? 9.800 6.048 6.520 1.00 44.28 179 LYS A C 1
ATOM 1397 O O . LYS A 1 179 ? 8.727 6.425 6.054 1.00 44.28 179 LYS A O 1
ATOM 1402 N N . CYS A 1 180 ? 10.496 6.767 7.404 1.00 37.81 180 CYS A N 1
ATOM 1403 C CA . CYS A 1 180 ? 10.028 8.053 7.936 1.00 37.81 180 CYS A CA 1
ATOM 1404 C C . CYS A 1 180 ? 9.872 9.134 6.849 1.00 37.81 180 CYS A C 1
ATOM 1406 O O . CYS A 1 180 ? 8.841 9.804 6.806 1.00 37.81 180 CYS A O 1
ATOM 1408 N N . ARG A 1 181 ? 10.816 9.235 5.899 1.00 39.19 181 ARG A N 1
ATOM 1409 C CA . ARG A 1 181 ? 10.749 10.210 4.791 1.00 39.19 181 ARG A CA 1
ATOM 1410 C C . ARG A 1 181 ? 9.664 9.891 3.755 1.00 39.19 181 ARG A C 1
ATOM 1412 O O . ARG A 1 181 ? 9.055 10.813 3.218 1.00 39.19 181 ARG A O 1
ATOM 1419 N N . TRP A 1 182 ? 9.386 8.609 3.494 1.00 46.97 182 TRP A N 1
ATOM 1420 C CA . TRP A 1 182 ? 8.330 8.179 2.554 1.00 46.97 182 TRP A CA 1
ATOM 1421 C C . TRP A 1 182 ? 6.920 8.414 3.100 1.00 46.97 182 TRP A C 1
ATOM 1423 O O . TRP A 1 182 ? 6.005 8.736 2.346 1.00 46.97 182 TRP A O 1
ATOM 1433 N N . ARG A 1 183 ? 6.740 8.262 4.417 1.00 46.69 183 ARG A N 1
ATOM 1434 C CA . ARG A 1 183 ? 5.432 8.324 5.090 1.00 46.69 183 ARG A CA 1
ATOM 1435 C C . ARG A 1 183 ? 4.888 9.746 5.232 1.00 46.69 183 ARG A C 1
ATOM 1437 O O . ARG A 1 183 ? 3.681 9.934 5.115 1.00 46.69 183 ARG A O 1
ATOM 1444 N N . GLN A 1 184 ? 5.768 10.731 5.416 1.00 43.09 184 GLN A N 1
ATOM 1445 C CA . GLN A 1 184 ? 5.397 12.143 5.572 1.00 43.09 184 GLN A CA 1
ATOM 1446 C C . GLN A 1 184 ? 4.965 12.820 4.269 1.00 43.09 184 GLN A C 1
ATOM 1448 O O . GLN A 1 184 ? 4.073 13.662 4.286 1.00 43.09 184 GLN A O 1
ATOM 1453 N N . ARG A 1 185 ? 5.587 12.480 3.132 1.00 39.50 185 ARG A N 1
ATOM 1454 C CA . ARG A 1 185 ? 5.370 13.219 1.875 1.00 39.50 185 ARG A CA 1
ATOM 1455 C C . ARG A 1 185 ? 4.198 12.721 1.038 1.00 39.50 185 ARG A C 1
ATOM 1457 O O . ARG A 1 185 ? 3.697 13.471 0.216 1.00 39.50 185 ARG A O 1
ATOM 1464 N N . CYS A 1 186 ? 3.743 11.485 1.228 1.00 43.09 186 CYS A N 1
ATOM 1465 C CA . CYS A 1 186 ? 2.924 10.855 0.198 1.00 43.09 186 CYS A CA 1
ATOM 1466 C C . CYS A 1 186 ? 1.454 11.288 0.139 1.00 43.09 186 CYS A C 1
ATOM 1468 O O . CYS A 1 186 ? 0.816 10.957 -0.853 1.00 43.09 186 CYS A O 1
ATOM 1470 N N . GLY A 1 187 ? 0.883 11.964 1.153 1.00 47.47 187 GLY A N 1
ATOM 1471 C CA . GLY A 1 187 ? -0.535 12.394 1.136 1.00 47.47 187 GLY A CA 1
ATOM 1472 C C . GLY A 1 187 ? -1.510 11.287 0.700 1.00 47.47 187 GLY A C 1
ATOM 1473 O O . GLY A 1 187 ? -2.544 11.533 0.090 1.00 47.47 187 GLY A O 1
ATOM 1474 N N . PHE A 1 188 ? -1.110 10.032 0.890 1.00 49.41 188 PHE A N 1
ATOM 1475 C CA . PHE A 1 188 ? -1.664 8.933 0.116 1.00 49.41 188 PHE A CA 1
ATOM 1476 C C . PHE A 1 188 ? -2.877 8.358 0.836 1.00 49.41 188 PHE A C 1
ATOM 1478 O O . PHE A 1 188 ? -3.889 8.085 0.207 1.00 49.41 188 PHE A O 1
ATOM 1485 N N . CYS A 1 189 ? -2.844 8.316 2.172 1.00 44.16 189 CYS A N 1
ATOM 1486 C CA . CYS A 1 189 ? -4.038 8.002 2.953 1.00 44.16 189 CYS A CA 1
ATOM 1487 C C . CYS A 1 189 ? -5.148 9.065 2.760 1.00 44.16 189 CYS A C 1
ATOM 1489 O O . CYS A 1 189 ? -6.310 8.689 2.728 1.00 44.16 189 CYS A O 1
ATOM 1491 N N . SER A 1 190 ? -4.835 10.355 2.536 1.00 45.53 190 SER A N 1
ATOM 1492 C CA . SER A 1 190 ? -5.862 11.400 2.291 1.00 45.53 190 SER A CA 1
ATOM 1493 C C . SER A 1 190 ? -6.495 11.253 0.920 1.00 45.53 190 SER A C 1
ATOM 1495 O O . SER A 1 190 ? -7.650 11.615 0.702 1.00 45.53 190 SER A O 1
ATOM 1497 N N . MET A 1 191 ? -5.736 10.701 -0.018 1.00 48.50 191 MET A N 1
ATOM 1498 C CA . MET A 1 191 ? -6.222 10.375 -1.343 1.00 48.50 191 MET A CA 1
ATOM 1499 C C . MET A 1 191 ? -7.130 9.139 -1.335 1.00 48.50 191 MET A C 1
ATOM 1501 O O . MET A 1 191 ? -8.153 9.140 -2.023 1.00 48.50 191 MET A O 1
ATOM 1505 N N . LEU A 1 192 ? -6.794 8.114 -0.538 1.00 47.06 192 LEU A N 1
ATOM 1506 C CA . LEU A 1 192 ? -7.669 6.958 -0.335 1.00 47.06 192 LEU A CA 1
ATOM 1507 C C . LEU A 1 192 ? -8.965 7.383 0.382 1.00 47.06 192 LEU A C 1
ATOM 1509 O O . LEU A 1 192 ? -10.042 7.036 -0.083 1.00 47.06 192 LEU A O 1
ATOM 1513 N N . SER A 1 193 ? -8.915 8.217 1.425 1.00 44.25 193 SER A N 1
ATOM 1514 C CA . SER A 1 193 ? -10.146 8.650 2.112 1.00 44.25 193 SER A CA 1
ATOM 1515 C C . SER A 1 193 ? -11.111 9.432 1.205 1.00 44.25 193 SER A C 1
ATOM 1517 O O . SER A 1 193 ? -12.322 9.236 1.287 1.00 44.25 193 SER A O 1
ATOM 1519 N N . SER A 1 194 ? -10.593 10.253 0.281 1.00 43.16 194 SER A N 1
ATOM 1520 C CA . SER A 1 194 ? -11.420 11.103 -0.595 1.00 43.16 194 SER A CA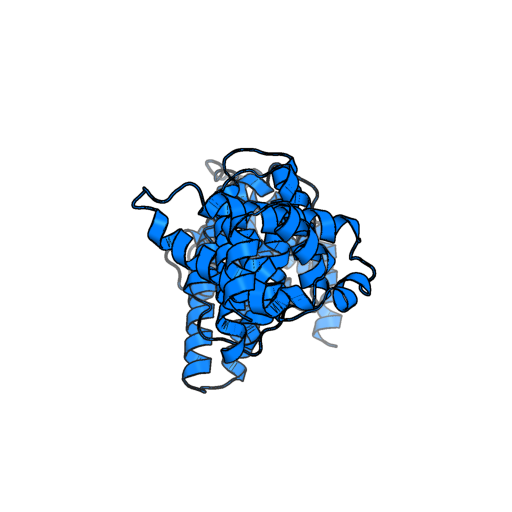 1
ATOM 1521 C C . SER A 1 194 ? -12.022 10.372 -1.806 1.00 43.16 194 SER A C 1
ATOM 1523 O O . SER A 1 194 ? -13.051 10.798 -2.325 1.00 43.16 194 SER A O 1
ATOM 1525 N N . THR A 1 195 ? -11.400 9.281 -2.274 1.00 46.66 195 THR A N 1
ATOM 1526 C CA . THR A 1 195 ? -11.755 8.626 -3.557 1.00 46.66 195 THR A CA 1
ATOM 1527 C C . THR A 1 195 ? -12.561 7.325 -3.374 1.00 46.66 195 THR A C 1
ATOM 1529 O O . THR A 1 195 ? -13.231 6.868 -4.295 1.00 46.66 195 THR A O 1
ATOM 1532 N N . PHE A 1 196 ? -12.555 6.721 -2.180 1.00 49.69 196 PHE A N 1
ATOM 1533 C CA . PHE A 1 196 ? -13.024 5.341 -1.937 1.00 49.69 196 PHE A CA 1
ATOM 1534 C C . PHE A 1 196 ? -14.541 5.138 -1.790 1.00 49.69 196 PHE A C 1
ATOM 1536 O O . PHE A 1 196 ? -15.000 4.087 -1.345 1.00 49.69 196 PHE A O 1
ATOM 1543 N N . ILE A 1 197 ? -15.362 6.117 -2.163 1.00 47.72 197 ILE A N 1
ATOM 1544 C CA . ILE A 1 197 ? -16.771 6.120 -1.746 1.00 47.72 197 ILE A CA 1
ATOM 1545 C C . ILE A 1 197 ? -17.673 5.155 -2.552 1.00 47.72 197 ILE A C 1
ATOM 1547 O O . ILE A 1 197 ? -18.773 4.877 -2.093 1.00 47.72 197 ILE A O 1
ATOM 1551 N N . TYR A 1 198 ? -17.234 4.553 -3.670 1.00 45.84 198 TYR A N 1
ATOM 1552 C CA . TYR A 1 198 ? -18.180 3.874 -4.582 1.00 45.84 198 TYR A CA 1
ATOM 1553 C C . TYR A 1 198 ? -17.824 2.461 -5.089 1.00 45.84 198 TYR A C 1
ATOM 1555 O O . TYR A 1 198 ? -18.524 1.965 -5.967 1.00 45.84 198 TYR A O 1
ATOM 1563 N N . ILE A 1 199 ? -16.780 1.772 -4.591 1.00 48.00 199 ILE A N 1
ATOM 1564 C CA . ILE A 1 199 ? -16.351 0.498 -5.213 1.00 48.00 199 ILE A CA 1
ATOM 1565 C C . ILE A 1 199 ? -16.102 -0.654 -4.223 1.00 48.00 199 ILE A C 1
ATOM 1567 O O . ILE A 1 199 ? -15.042 -0.768 -3.615 1.00 48.00 199 ILE A O 1
ATOM 1571 N N . GLN A 1 200 ? -17.043 -1.596 -4.179 1.00 47.47 200 GLN A N 1
ATOM 1572 C CA . GLN A 1 200 ? -17.102 -2.731 -3.249 1.00 47.47 200 GLN A CA 1
ATOM 1573 C C . GLN A 1 200 ? -15.867 -3.664 -3.242 1.00 47.47 200 GLN A C 1
ATOM 1575 O O . GLN A 1 200 ? -15.271 -3.879 -2.188 1.00 47.47 200 GLN A O 1
ATOM 1580 N N . ASP A 1 201 ? -15.417 -4.160 -4.403 1.00 43.66 201 ASP A N 1
ATOM 1581 C CA . ASP A 1 201 ? -14.278 -5.109 -4.488 1.00 43.66 201 ASP A CA 1
ATOM 1582 C C . ASP A 1 201 ? -12.908 -4.455 -4.258 1.00 43.66 201 ASP A C 1
ATOM 1584 O O . ASP A 1 201 ? -11.935 -5.105 -3.873 1.00 43.66 201 ASP A O 1
ATOM 1588 N N . ILE A 1 202 ? -12.831 -3.143 -4.484 1.00 50.78 202 ILE A N 1
ATOM 1589 C CA . ILE A 1 202 ? -11.640 -2.335 -4.212 1.00 50.78 202 ILE A CA 1
ATOM 1590 C C . ILE A 1 202 ? -11.567 -2.056 -2.713 1.00 50.78 202 ILE A C 1
ATOM 1592 O O . ILE A 1 202 ? -10.501 -2.118 -2.115 1.00 50.78 202 ILE A O 1
ATOM 1596 N N . ASN A 1 203 ? -12.695 -1.869 -2.043 1.00 54.09 203 ASN A N 1
ATOM 1597 C CA . ASN A 1 203 ? -12.677 -1.593 -0.617 1.00 54.09 203 ASN A CA 1
ATOM 1598 C C . ASN A 1 203 ? -12.037 -2.724 0.205 1.00 54.09 203 ASN A C 1
ATOM 1600 O O . ASN A 1 203 ? -11.320 -2.413 1.145 1.00 54.09 203 ASN A O 1
ATOM 1604 N N . LEU A 1 204 ? -12.188 -4.008 -0.153 1.00 55.25 204 LEU A N 1
ATOM 1605 C CA . LEU A 1 204 ? -11.618 -5.108 0.641 1.00 55.25 204 LEU A CA 1
ATOM 1606 C C . LEU A 1 204 ? -10.087 -5.230 0.520 1.00 55.25 204 LEU A C 1
ATOM 1608 O O . LEU A 1 204 ? -9.394 -5.224 1.536 1.00 55.25 204 LEU A O 1
ATOM 1612 N N . PHE A 1 205 ? -9.549 -5.300 -0.707 1.00 56.16 205 PHE A N 1
ATOM 1613 C CA . PHE A 1 205 ? -8.097 -5.403 -0.929 1.00 56.16 205 PHE A CA 1
ATOM 1614 C C . PHE A 1 205 ? -7.364 -4.208 -0.319 1.00 56.16 205 PHE A C 1
ATOM 1616 O O . PHE A 1 205 ? -6.346 -4.355 0.349 1.00 56.16 205 PHE A O 1
ATOM 1623 N N . TRP A 1 206 ? -7.898 -3.010 -0.518 1.00 58.41 206 TRP A N 1
ATOM 1624 C CA . TRP A 1 206 ? -7.259 -1.794 -0.046 1.00 58.41 206 TRP A CA 1
ATOM 1625 C C . TRP A 1 206 ? -7.426 -1.606 1.458 1.00 58.41 206 TRP A C 1
ATOM 1627 O O . TRP A 1 206 ? -6.500 -1.120 2.097 1.00 58.41 206 TRP A O 1
ATOM 1637 N N . LEU A 1 207 ? -8.536 -2.056 2.049 1.00 63.72 207 LEU A N 1
ATOM 1638 C CA . LEU A 1 207 ? -8.710 -2.057 3.497 1.00 63.72 207 LEU A CA 1
ATOM 1639 C C . LEU A 1 207 ? -7.664 -2.945 4.182 1.00 63.72 207 LEU A C 1
ATOM 1641 O O . LEU A 1 207 ? -6.992 -2.457 5.085 1.00 63.72 207 LEU A O 1
ATOM 1645 N N . THR A 1 208 ? -7.435 -4.177 3.706 1.00 65.25 208 THR A N 1
ATOM 1646 C CA . THR A 1 208 ? -6.358 -5.048 4.223 1.00 65.25 208 THR A CA 1
ATOM 1647 C C . THR A 1 208 ? -5.000 -4.354 4.149 1.00 65.25 208 THR A C 1
ATOM 1649 O O . THR A 1 208 ? -4.203 -4.396 5.082 1.00 65.25 208 THR A O 1
ATOM 1652 N N . GLN A 1 209 ? -4.743 -3.639 3.061 1.00 64.19 209 GLN A N 1
ATOM 1653 C CA . GLN A 1 209 ? -3.451 -3.014 2.827 1.00 64.19 209 GLN A CA 1
ATOM 1654 C C . GLN A 1 209 ? -3.252 -1.711 3.628 1.00 64.19 209 GLN A C 1
ATOM 1656 O O . GLN A 1 209 ? -2.151 -1.448 4.120 1.00 64.19 209 GLN A O 1
ATOM 1661 N N . VAL A 1 210 ? -4.310 -0.918 3.828 1.00 64.81 210 VAL A N 1
ATOM 1662 C CA . VAL A 1 210 ? -4.313 0.236 4.743 1.00 64.81 210 VAL A CA 1
ATOM 1663 C C . VAL A 1 210 ? -4.175 -0.241 6.187 1.00 64.81 210 VAL A C 1
ATOM 1665 O O . VAL A 1 210 ? -3.395 0.342 6.938 1.00 64.81 210 VAL A O 1
ATOM 1668 N N . THR A 1 211 ? -4.843 -1.335 6.567 1.00 68.56 211 THR A N 1
ATOM 1669 C CA . THR A 1 211 ? -4.661 -1.994 7.867 1.00 68.56 211 THR A CA 1
ATOM 1670 C C . THR A 1 211 ? -3.210 -2.428 8.065 1.00 68.56 211 THR A C 1
ATOM 1672 O O . THR A 1 211 ? -2.603 -2.090 9.080 1.00 68.56 211 THR A O 1
ATOM 1675 N N . ASP A 1 212 ? -2.604 -3.082 7.077 1.00 68.19 212 ASP A N 1
ATOM 1676 C CA . ASP A 1 212 ? -1.195 -3.473 7.102 1.00 68.19 212 ASP A CA 1
ATOM 1677 C C . ASP A 1 212 ? -0.249 -2.280 7.244 1.00 68.19 212 ASP A C 1
ATOM 1679 O O . ASP A 1 212 ? 0.736 -2.339 7.987 1.00 68.19 212 ASP A O 1
ATOM 1683 N N . CYS A 1 213 ? -0.539 -1.189 6.535 1.00 64.25 213 CYS A N 1
ATOM 1684 C CA . CYS A 1 213 ? 0.210 0.055 6.634 1.00 64.25 213 CYS A CA 1
ATOM 1685 C C . CYS A 1 213 ? 0.103 0.657 8.039 1.00 64.25 213 CYS A C 1
ATOM 1687 O O . CYS A 1 213 ? 1.124 1.005 8.634 1.00 64.25 213 CYS A O 1
ATOM 1689 N N . LEU A 1 214 ? -1.113 0.729 8.585 1.00 70.88 214 LEU A N 1
ATOM 1690 C CA . LEU A 1 214 ? -1.387 1.279 9.906 1.00 70.88 214 LEU A CA 1
ATOM 1691 C C . LEU A 1 214 ? -0.715 0.456 11.013 1.00 70.88 214 LEU A C 1
ATOM 1693 O O . LEU A 1 214 ? -0.052 1.034 11.869 1.00 70.88 214 LEU A O 1
ATOM 1697 N N . VAL A 1 215 ? -0.791 -0.877 10.962 1.00 73.94 215 VAL A N 1
ATOM 1698 C CA . VAL A 1 215 ? -0.079 -1.765 11.902 1.00 73.94 215 VAL A CA 1
ATOM 1699 C C . VAL A 1 215 ? 1.426 -1.486 11.855 1.00 73.94 215 VAL A C 1
ATOM 1701 O O . VAL A 1 215 ? 2.042 -1.206 12.880 1.00 73.94 215 VAL A O 1
ATOM 1704 N N . LYS A 1 216 ? 2.015 -1.420 10.652 1.00 69.38 216 LYS A N 1
ATOM 1705 C CA . LYS A 1 216 ? 3.437 -1.070 10.475 1.00 69.38 216 LYS A CA 1
ATOM 1706 C C . LYS A 1 216 ? 3.766 0.364 10.920 1.00 69.38 216 LYS A C 1
ATOM 1708 O O . LYS A 1 216 ? 4.932 0.665 11.167 1.00 69.38 216 LYS A O 1
ATOM 1713 N N . LEU A 1 217 ? 2.817 1.299 10.903 1.00 64.50 217 LEU A N 1
ATOM 1714 C CA . LEU A 1 217 ? 2.989 2.665 11.417 1.00 64.50 217 LEU A CA 1
ATOM 1715 C C . LEU A 1 217 ? 3.019 2.664 12.940 1.00 64.50 217 LEU A C 1
ATOM 1717 O O . LEU A 1 217 ? 3.938 3.230 13.525 1.00 64.50 217 LEU A O 1
ATOM 1721 N N . MET A 1 218 ? 2.076 1.967 13.560 1.00 69.44 218 MET A N 1
ATOM 1722 C CA . MET A 1 218 ? 1.973 1.835 15.008 1.00 69.44 218 MET A CA 1
ATOM 1723 C C . MET A 1 218 ? 3.184 1.117 15.618 1.00 69.44 218 MET A C 1
ATOM 1725 O O . MET A 1 218 ? 3.763 1.626 16.576 1.00 69.44 218 MET A O 1
ATOM 1729 N N . ASP A 1 219 ? 3.655 0.026 15.003 1.00 66.56 219 ASP A N 1
ATOM 1730 C CA . ASP A 1 219 ? 4.837 -0.712 15.473 1.00 66.56 219 ASP A CA 1
ATOM 1731 C C . ASP A 1 219 ? 6.114 0.144 15.476 1.00 66.56 219 ASP A C 1
ATOM 1733 O O . ASP A 1 219 ? 6.951 0.018 16.371 1.00 66.56 219 ASP A O 1
ATOM 1737 N N . LEU A 1 220 ? 6.265 1.028 14.482 1.00 56.38 220 LEU A N 1
ATOM 1738 C CA . LEU A 1 220 ? 7.442 1.886 14.318 1.00 56.38 220 LEU A CA 1
ATOM 1739 C C . LEU A 1 220 ? 7.400 3.141 15.200 1.00 56.38 220 LEU A C 1
ATOM 1741 O O . LEU A 1 220 ? 8.451 3.634 15.601 1.00 56.38 220 LEU A O 1
ATOM 1745 N N . ASN A 1 221 ? 6.212 3.640 15.540 1.00 55.47 221 ASN A N 1
ATOM 1746 C CA . ASN A 1 221 ? 6.055 4.828 16.385 1.00 55.47 221 ASN A CA 1
ATOM 1747 C C . ASN A 1 221 ? 6.247 4.557 17.882 1.00 55.47 221 ASN A C 1
ATOM 1749 O O . ASN A 1 221 ? 6.366 5.504 18.653 1.00 55.47 221 ASN A O 1
ATOM 1753 N N . ASN A 1 222 ? 6.435 3.293 18.273 1.00 52.69 222 ASN A N 1
ATOM 1754 C CA . ASN A 1 222 ? 7.103 2.940 19.529 1.00 52.69 222 ASN A CA 1
ATOM 1755 C C . ASN A 1 222 ? 8.499 3.588 19.679 1.00 52.69 222 ASN A C 1
ATOM 1757 O O . ASN A 1 222 ? 9.039 3.611 20.782 1.00 52.69 222 ASN A O 1
ATOM 1761 N N . LEU A 1 223 ? 9.113 4.061 18.581 1.00 46.09 223 LEU A N 1
ATOM 1762 C CA . LEU A 1 223 ? 10.514 4.494 18.532 1.00 46.09 223 LEU A CA 1
ATOM 1763 C C . LEU A 1 223 ? 10.738 5.970 18.141 1.00 46.09 223 LEU A C 1
ATOM 1765 O O . LEU A 1 223 ? 11.845 6.457 18.358 1.00 46.09 223 LEU A O 1
ATOM 1769 N N . VAL A 1 224 ? 9.764 6.695 17.563 1.00 43.56 224 VAL A N 1
ATOM 1770 C CA . VAL A 1 224 ? 9.992 8.060 17.028 1.00 43.56 224 VAL A CA 1
ATOM 1771 C C . VAL A 1 224 ? 8.803 8.992 17.295 1.00 43.56 224 VAL A C 1
ATOM 1773 O O . VAL A 1 224 ? 7.684 8.740 16.859 1.00 43.56 224 VAL A O 1
ATOM 1776 N N . VAL A 1 225 ? 9.069 10.100 17.994 1.00 46.00 225 VAL A N 1
ATOM 1777 C CA . VAL A 1 225 ? 8.100 11.144 18.371 1.00 46.00 225 VAL A CA 1
ATOM 1778 C C . VAL A 1 225 ? 8.049 12.244 17.303 1.00 46.00 225 VAL A C 1
ATOM 1780 O O . VAL A 1 225 ? 9.091 12.717 16.858 1.00 46.00 225 VAL A O 1
ATOM 1783 N N . GLY A 1 226 ? 6.840 12.696 16.945 1.00 50.34 226 GLY A N 1
ATOM 1784 C CA . GLY A 1 226 ? 6.604 14.059 16.441 1.00 50.34 226 GLY A CA 1
ATOM 1785 C C . GLY A 1 226 ? 5.853 14.168 15.113 1.00 50.34 226 GLY A C 1
ATOM 1786 O O . GLY A 1 226 ? 4.853 14.870 15.042 1.00 50.34 226 GLY A O 1
ATOM 1787 N N . GLU A 1 227 ? 6.280 13.458 14.065 1.00 47.69 227 GLU A N 1
ATOM 1788 C CA . GLU A 1 227 ? 5.824 13.768 12.692 1.00 47.69 227 GLU A CA 1
ATOM 1789 C C . GLU A 1 227 ? 5.049 12.634 11.986 1.00 47.69 227 GLU A C 1
ATOM 1791 O O . GLU A 1 227 ? 4.479 12.840 10.918 1.00 47.69 227 GLU A O 1
ATOM 1796 N N . ALA A 1 228 ? 4.988 11.429 12.564 1.00 54.81 228 ALA A N 1
ATOM 1797 C CA . ALA A 1 228 ? 4.277 10.282 11.979 1.00 54.81 228 ALA A CA 1
ATOM 1798 C C . ALA A 1 228 ? 2.774 10.237 12.317 1.00 54.81 228 ALA A C 1
ATOM 1800 O O . ALA A 1 228 ? 2.040 9.413 11.763 1.00 54.81 228 ALA A O 1
ATOM 1801 N N . PHE A 1 229 ? 2.309 11.113 13.214 1.00 63.72 229 PHE A N 1
ATOM 1802 C CA . PHE A 1 229 ? 0.921 11.136 13.664 1.00 63.72 229 PHE A CA 1
ATOM 1803 C C . PHE A 1 229 ? -0.037 11.475 12.522 1.00 63.72 229 PHE A C 1
ATOM 1805 O O . PHE A 1 229 ? -1.000 10.742 12.337 1.00 63.72 229 PHE A O 1
ATOM 1812 N N . GLY A 1 230 ? 0.251 12.476 11.681 1.00 65.75 230 GLY A N 1
ATOM 1813 C CA . GLY A 1 230 ? -0.643 12.853 10.575 1.00 65.75 230 GLY A CA 1
ATOM 1814 C C . GLY A 1 230 ? -1.003 11.685 9.643 1.00 65.75 230 GLY A C 1
ATOM 1815 O O . GLY A 1 230 ? -2.162 11.514 9.278 1.00 65.75 230 GLY A O 1
ATOM 1816 N N . THR A 1 231 ? -0.041 10.814 9.321 1.00 62.34 231 THR A N 1
ATOM 1817 C CA . THR A 1 231 ? -0.283 9.621 8.491 1.00 62.34 231 THR A CA 1
ATOM 1818 C C . THR A 1 231 ? -1.084 8.548 9.228 1.00 62.34 231 THR A C 1
ATOM 1820 O O . THR A 1 231 ? -1.945 7.916 8.619 1.00 62.34 231 THR A O 1
ATOM 1823 N N . ILE A 1 232 ? -0.827 8.344 10.527 1.00 70.75 232 ILE A N 1
ATOM 1824 C CA . ILE A 1 232 ? -1.644 7.454 11.366 1.00 70.75 232 ILE A CA 1
ATOM 1825 C C . ILE A 1 232 ? -3.085 7.947 11.379 1.00 70.75 232 ILE A C 1
ATOM 1827 O O . ILE A 1 232 ? -3.994 7.153 11.153 1.00 70.75 232 ILE A O 1
ATOM 1831 N N . PHE A 1 233 ? -3.282 9.249 11.611 1.00 71.56 233 PHE A N 1
ATOM 1832 C CA . PHE A 1 233 ? -4.611 9.822 11.741 1.00 71.56 233 PHE A CA 1
ATOM 1833 C C . PHE A 1 233 ? -5.445 9.566 10.490 1.00 71.56 233 PHE A C 1
ATOM 1835 O O . PHE A 1 233 ? -6.587 9.127 10.549 1.00 71.56 233 PHE A O 1
ATOM 1842 N N . LEU A 1 234 ? -4.805 9.746 9.348 1.00 66.12 234 LEU A N 1
ATOM 1843 C CA . LEU A 1 234 ? -5.403 9.602 8.039 1.00 66.12 234 LEU A CA 1
ATOM 1844 C C . LEU A 1 234 ? -5.700 8.145 7.658 1.00 66.12 234 LEU A C 1
ATOM 1846 O O . LEU A 1 234 ? -6.713 7.855 7.023 1.00 66.12 234 LEU A O 1
ATOM 1850 N N . ALA A 1 235 ? -4.829 7.215 8.054 1.00 68.19 235 ALA A N 1
ATOM 1851 C CA . ALA A 1 235 ? -5.083 5.786 7.899 1.00 68.19 235 ALA A CA 1
ATOM 1852 C C . ALA A 1 235 ? -6.244 5.327 8.798 1.00 68.19 235 ALA A C 1
ATOM 1854 O O . ALA A 1 235 ? -7.100 4.567 8.346 1.00 68.19 235 ALA A O 1
ATOM 1855 N N . CYS A 1 236 ? -6.307 5.827 10.037 1.00 76.62 236 CYS A N 1
ATOM 1856 C CA . CYS A 1 236 ? -7.429 5.599 10.944 1.00 76.62 236 CYS A CA 1
ATOM 1857 C C . CYS A 1 236 ? -8.742 6.143 10.364 1.00 76.62 236 CYS A C 1
ATOM 1859 O O . CYS A 1 236 ? -9.715 5.397 10.302 1.00 76.62 236 CYS A O 1
ATOM 1861 N N . ASP A 1 237 ? -8.758 7.387 9.883 1.00 74.50 237 ASP A N 1
ATOM 1862 C CA . ASP A 1 237 ? -9.921 8.001 9.232 1.00 74.50 237 ASP A CA 1
ATOM 1863 C C . ASP A 1 237 ? -10.400 7.176 8.026 1.00 74.50 237 ASP A C 1
ATOM 1865 O O . ASP A 1 237 ? -11.578 6.845 7.914 1.00 74.50 237 ASP A O 1
ATOM 1869 N N . THR A 1 238 ? -9.474 6.726 7.172 1.00 71.94 238 THR A N 1
ATOM 1870 C CA . THR A 1 238 ? -9.797 5.869 6.018 1.00 71.94 238 THR A CA 1
ATOM 1871 C C . THR A 1 238 ? -10.458 4.558 6.453 1.00 71.94 238 THR A C 1
ATOM 1873 O O . THR A 1 238 ? -11.505 4.186 5.926 1.00 71.94 238 THR A O 1
ATOM 1876 N N . ILE A 1 239 ? -9.872 3.855 7.430 1.00 76.81 239 ILE A N 1
ATOM 1877 C CA . ILE A 1 239 ? -10.428 2.596 7.951 1.00 76.81 239 ILE A CA 1
ATOM 1878 C C . ILE A 1 239 ? -11.803 2.839 8.573 1.00 76.81 239 ILE A C 1
ATOM 1880 O O . ILE A 1 239 ? -12.735 2.084 8.309 1.00 76.81 239 ILE A O 1
ATOM 1884 N N . MET A 1 240 ? -11.945 3.893 9.375 1.00 80.69 240 MET A N 1
ATOM 1885 C CA . MET A 1 240 ? -13.198 4.228 10.041 1.00 80.69 240 MET A CA 1
ATOM 1886 C C . MET A 1 240 ? -14.309 4.527 9.032 1.00 80.69 240 MET A C 1
ATOM 1888 O O . MET A 1 240 ? -15.386 3.947 9.135 1.00 80.69 240 MET A O 1
ATOM 1892 N N . ASN A 1 241 ? -14.030 5.347 8.017 1.00 76.56 241 ASN A N 1
ATOM 1893 C CA . ASN A 1 241 ? -14.980 5.677 6.956 1.00 76.56 241 ASN A CA 1
ATOM 1894 C C . ASN A 1 241 ? -15.437 4.437 6.173 1.00 76.56 241 ASN A C 1
ATOM 1896 O O . ASN A 1 241 ? -16.617 4.319 5.837 1.00 76.56 241 ASN A O 1
ATOM 1900 N N . ILE A 1 242 ? -14.537 3.479 5.927 1.00 72.12 242 ILE A N 1
ATOM 1901 C CA . ILE A 1 242 ? -14.889 2.200 5.292 1.00 72.12 242 ILE A CA 1
ATOM 1902 C C . ILE A 1 242 ? -15.765 1.349 6.226 1.00 72.12 242 ILE A C 1
ATOM 1904 O O . ILE A 1 242 ? -16.782 0.808 5.793 1.00 72.12 242 ILE A O 1
ATOM 1908 N N . LEU A 1 243 ? -15.406 1.249 7.511 1.00 76.44 243 LEU A N 1
ATOM 1909 C CA . LEU A 1 243 ? -16.159 0.470 8.501 1.00 76.44 243 LEU A CA 1
ATOM 1910 C C . LEU A 1 243 ? -17.553 1.047 8.785 1.00 76.44 243 LEU A C 1
ATOM 1912 O O . LEU A 1 243 ? -18.482 0.281 9.036 1.00 76.44 243 LEU A O 1
ATOM 1916 N N . LEU A 1 244 ? -17.721 2.370 8.731 1.00 76.81 244 LEU A N 1
ATOM 1917 C CA . LEU A 1 244 ? -19.020 3.031 8.890 1.00 76.81 244 LEU A CA 1
ATOM 1918 C C . LEU A 1 244 ? -19.969 2.723 7.725 1.00 76.81 244 LEU A C 1
ATOM 1920 O O . LEU A 1 244 ? -21.168 2.579 7.938 1.00 76.81 244 LEU A O 1
ATOM 1924 N N . LYS A 1 245 ? -19.438 2.531 6.513 1.00 69.62 245 LYS A N 1
ATOM 1925 C CA . LYS A 1 245 ? -20.216 2.205 5.304 1.00 69.62 245 LYS A CA 1
ATOM 1926 C C . LYS A 1 245 ? -20.406 0.696 5.080 1.00 69.62 245 LYS A C 1
ATOM 1928 O O . LYS A 1 245 ? -20.795 0.267 3.994 1.00 69.62 245 LYS A O 1
ATOM 1933 N N . LYS A 1 246 ? -20.149 -0.137 6.100 1.00 65.25 246 LYS A N 1
ATOM 1934 C CA . LYS A 1 246 ? -20.163 -1.612 5.993 1.00 65.25 246 LYS A CA 1
ATOM 1935 C C . LYS A 1 246 ? -21.506 -2.215 5.560 1.00 65.25 246 LYS A C 1
ATOM 1937 O O . LYS A 1 246 ? -21.507 -3.300 4.980 1.00 65.25 246 LYS A O 1
ATOM 1942 N N . GLU A 1 247 ? -22.625 -1.541 5.831 1.00 55.75 247 GLU A N 1
ATOM 1943 C CA . GLU A 1 247 ? -23.970 -2.006 5.450 1.00 55.75 247 GLU A CA 1
ATOM 1944 C C . GLU A 1 247 ? -24.268 -1.795 3.958 1.00 55.75 247 GLU A C 1
ATOM 1946 O O . GLU A 1 247 ? -24.933 -2.627 3.349 1.00 55.75 247 GLU A O 1
ATOM 1951 N N . GLU A 1 248 ? -23.702 -0.751 3.347 1.00 48.44 248 GLU A N 1
ATOM 1952 C CA . GLU A 1 248 ? -23.862 -0.452 1.917 1.00 48.44 248 GLU A CA 1
ATOM 1953 C C . GLU A 1 248 ? -22.880 -1.247 1.043 1.00 48.44 248 GLU A C 1
ATOM 1955 O O . GLU A 1 248 ? -23.163 -1.517 -0.121 1.00 48.44 248 GLU A O 1
ATOM 1960 N N . ALA A 1 249 ? -21.730 -1.648 1.599 1.00 49.56 249 ALA A N 1
ATOM 1961 C CA . ALA A 1 249 ? -20.625 -2.203 0.822 1.00 49.56 249 ALA A CA 1
ATOM 1962 C C . ALA A 1 249 ? -20.331 -3.701 1.061 1.00 49.56 249 ALA A C 1
ATOM 1964 O O . ALA A 1 249 ? -19.408 -4.229 0.460 1.00 49.56 249 ALA A O 1
ATOM 1965 N N . SER A 1 250 ? -21.020 -4.429 1.945 1.00 51.47 250 SER A N 1
ATOM 1966 C CA . SER A 1 250 ? -20.659 -5.824 2.313 1.00 51.47 250 SER A CA 1
ATOM 1967 C C . SER A 1 250 ? -19.152 -6.064 2.594 1.00 51.47 250 SER A C 1
ATOM 1969 O O . SER A 1 250 ? -18.671 -7.196 2.503 1.00 51.47 250 SER A O 1
ATOM 1971 N N . VAL A 1 251 ? -18.386 -5.010 2.904 1.00 56.69 251 VAL A N 1
ATOM 1972 C CA . VAL A 1 251 ? -16.936 -5.061 3.121 1.00 56.69 251 VAL A CA 1
ATOM 1973 C C . VAL A 1 251 ? -16.713 -5.500 4.557 1.00 56.69 251 VAL A C 1
ATOM 1975 O O . VAL A 1 251 ? -17.185 -4.853 5.493 1.00 56.69 251 VAL A O 1
ATOM 1978 N N . ARG A 1 252 ? -15.989 -6.602 4.747 1.00 64.19 252 ARG A N 1
ATOM 1979 C CA . ARG A 1 252 ? -15.607 -7.099 6.071 1.00 64.19 252 ARG A CA 1
ATOM 1980 C C . ARG A 1 252 ? -14.118 -7.370 6.100 1.00 64.19 252 ARG A C 1
ATOM 1982 O O . ARG A 1 252 ? -13.627 -8.111 5.260 1.00 64.19 252 ARG A O 1
ATOM 1989 N N . LEU A 1 253 ? -13.424 -6.811 7.087 1.00 69.94 253 LEU A N 1
ATOM 1990 C CA . LEU A 1 253 ? -12.066 -7.241 7.406 1.00 69.94 253 LEU A CA 1
ATOM 1991 C C . LEU A 1 253 ? -12.064 -8.751 7.667 1.00 69.94 253 LEU A C 1
ATOM 1993 O O . LEU A 1 253 ? -12.942 -9.261 8.368 1.00 69.94 253 LEU A O 1
ATOM 1997 N N . ASP A 1 254 ? -11.074 -9.456 7.127 1.00 79.31 254 ASP A N 1
ATOM 1998 C CA . ASP A 1 254 ? -10.845 -10.844 7.506 1.00 79.31 254 ASP A CA 1
ATOM 1999 C C . ASP A 1 254 ? -10.398 -10.936 8.980 1.00 79.31 254 ASP A C 1
ATOM 2001 O O . ASP A 1 254 ? -9.904 -9.968 9.571 1.00 79.31 254 ASP A O 1
ATOM 2005 N N . GLY A 1 255 ? -10.570 -12.115 9.586 1.00 81.25 255 GLY A N 1
ATOM 2006 C CA . GLY A 1 255 ? -10.260 -12.327 11.002 1.00 81.25 255 GLY A CA 1
ATOM 2007 C C . GLY A 1 255 ? -8.802 -12.027 11.371 1.00 81.25 255 GLY A C 1
ATOM 2008 O O . GLY A 1 255 ? -8.550 -11.494 12.451 1.00 81.25 255 GLY A O 1
ATOM 2009 N N . SER A 1 256 ? -7.849 -12.279 10.467 1.00 84.25 256 SER A N 1
ATOM 2010 C CA . SER A 1 256 ? -6.428 -12.008 10.710 1.00 84.25 256 SER A CA 1
ATOM 2011 C C . SER A 1 256 ? -6.143 -10.505 10.709 1.00 84.25 256 SER A C 1
ATOM 2013 O O . SER A 1 256 ? -5.472 -9.998 11.611 1.00 84.25 256 SER A O 1
ATOM 2015 N N . SER A 1 257 ? -6.709 -9.768 9.750 1.00 81.62 257 SER A N 1
ATOM 2016 C CA . SER A 1 257 ? -6.614 -8.308 9.673 1.00 81.62 257 SER A CA 1
ATOM 2017 C C . SER A 1 257 ? -7.220 -7.636 10.909 1.00 81.62 257 SER A C 1
ATOM 2019 O O . SER A 1 257 ? -6.606 -6.727 11.472 1.00 81.62 257 SER A O 1
ATOM 2021 N N . ILE A 1 258 ? -8.369 -8.130 11.393 1.00 86.81 258 ILE A N 1
ATOM 2022 C CA . ILE A 1 258 ? -8.983 -7.680 12.653 1.00 86.81 258 ILE A CA 1
ATOM 2023 C C . ILE A 1 258 ? -8.020 -7.882 13.825 1.00 86.81 258 ILE A C 1
ATOM 2025 O O . ILE A 1 258 ? -7.735 -6.938 14.562 1.00 86.81 258 ILE A O 1
ATOM 2029 N N . VAL A 1 259 ? -7.491 -9.096 13.991 1.00 89.31 259 VAL A N 1
ATOM 2030 C CA . VAL A 1 259 ? -6.603 -9.434 15.112 1.00 89.31 259 VAL A CA 1
ATOM 2031 C C . VAL A 1 259 ? -5.327 -8.598 15.087 1.00 89.31 259 VAL A C 1
ATOM 2033 O O . VAL A 1 259 ? -4.919 -8.082 16.130 1.00 89.31 259 VAL A O 1
ATOM 2036 N N . ARG A 1 260 ? -4.722 -8.396 13.913 1.00 87.31 260 ARG A N 1
ATOM 2037 C CA . ARG A 1 260 ? -3.522 -7.561 13.753 1.00 87.31 260 ARG A CA 1
ATOM 2038 C C . ARG A 1 260 ? -3.793 -6.101 14.103 1.00 87.31 260 ARG A C 1
ATOM 2040 O O . ARG A 1 260 ? -3.012 -5.504 14.841 1.00 87.31 260 ARG A O 1
ATOM 2047 N N . LEU A 1 261 ? -4.903 -5.544 13.619 1.00 87.12 261 LEU A N 1
ATOM 2048 C CA . LEU A 1 261 ? -5.277 -4.155 13.876 1.00 87.12 261 LEU A CA 1
ATOM 2049 C C . LEU A 1 261 ? -5.569 -3.904 15.360 1.00 87.12 261 LEU A C 1
ATOM 2051 O O . LEU A 1 261 ? -5.020 -2.974 15.949 1.00 87.12 261 LEU A O 1
ATOM 2055 N N . LEU A 1 262 ? -6.379 -4.769 15.977 1.00 91.75 262 LEU A N 1
ATOM 2056 C CA . LEU A 1 262 ? -6.686 -4.707 17.406 1.00 91.75 262 LEU A CA 1
ATOM 2057 C C . LEU A 1 262 ? -5.424 -4.866 18.261 1.00 91.75 262 LEU A C 1
ATOM 2059 O O . LEU A 1 262 ? -5.248 -4.147 19.241 1.00 91.75 262 LEU A O 1
ATOM 2063 N N . THR A 1 263 ? -4.517 -5.766 17.874 1.00 89.88 263 THR A N 1
ATOM 2064 C CA . THR A 1 263 ? -3.239 -5.952 18.576 1.00 89.88 263 THR A CA 1
ATOM 2065 C C . THR A 1 263 ? -2.371 -4.701 18.501 1.00 89.88 263 THR A C 1
ATOM 2067 O O . THR A 1 263 ? -1.819 -4.288 19.518 1.00 89.88 263 THR A O 1
ATOM 2070 N N . ALA A 1 264 ? -2.301 -4.050 17.341 1.00 86.00 264 ALA A N 1
ATOM 2071 C CA . ALA A 1 264 ? -1.534 -2.821 17.190 1.00 86.00 264 ALA A CA 1
ATOM 2072 C C . ALA A 1 264 ? -2.111 -1.666 18.035 1.00 86.00 264 ALA A C 1
ATOM 2074 O O . ALA A 1 264 ? -1.360 -1.010 18.758 1.00 86.00 264 ALA A O 1
ATOM 2075 N N . PHE A 1 265 ? -3.437 -1.470 18.058 1.00 88.94 265 PHE A N 1
ATOM 2076 C CA . PHE A 1 265 ? -4.060 -0.478 18.950 1.00 88.94 265 PHE A CA 1
ATOM 2077 C C . PHE A 1 265 ? -3.850 -0.797 20.437 1.00 88.94 265 PHE A C 1
ATOM 2079 O O . PHE A 1 265 ? -3.572 0.099 21.240 1.00 88.94 265 PHE A O 1
ATOM 2086 N N . ALA A 1 266 ? -3.940 -2.073 20.812 1.00 88.94 266 ALA A N 1
ATOM 2087 C CA . ALA A 1 266 ? -3.681 -2.531 22.170 1.00 88.94 266 ALA A CA 1
ATOM 2088 C C . ALA A 1 266 ? -2.247 -2.218 22.613 1.00 88.94 266 ALA A C 1
ATOM 2090 O O . ALA A 1 266 ? -2.046 -1.713 23.716 1.00 88.94 266 ALA A O 1
ATOM 2091 N N . SER A 1 267 ? -1.258 -2.460 21.747 1.00 83.50 267 SER A N 1
ATOM 2092 C CA . SER A 1 267 ? 0.128 -2.071 22.006 1.00 83.50 267 SER A CA 1
ATOM 2093 C C . SER A 1 267 ? 0.239 -0.559 22.210 1.00 83.50 267 SER A C 1
ATOM 2095 O O . SER A 1 267 ? 0.812 -0.136 23.210 1.00 83.50 267 SER A O 1
ATOM 2097 N N . CYS A 1 268 ? -0.402 0.244 21.351 1.00 77.38 268 CYS A N 1
ATOM 2098 C CA . CYS A 1 268 ? -0.439 1.712 21.426 1.00 77.38 268 CYS A CA 1
ATOM 2099 C C . CYS A 1 268 ? -1.062 2.316 22.674 1.00 77.38 268 CYS A C 1
ATOM 2101 O O . CYS A 1 268 ? -0.763 3.462 23.017 1.00 77.38 268 CYS A O 1
ATOM 2103 N N . THR A 1 269 ? -1.898 1.559 23.373 1.00 77.12 269 THR A N 1
ATOM 2104 C CA . THR A 1 269 ? -2.699 2.090 24.475 1.00 77.12 269 THR A CA 1
ATOM 2105 C C . THR A 1 269 ? -1.848 2.612 25.634 1.00 77.12 269 THR A C 1
ATOM 2107 O O . THR A 1 269 ? -2.278 3.521 26.353 1.00 77.12 269 THR A O 1
ATOM 2110 N N . ASP A 1 270 ? -0.655 2.053 25.834 1.00 70.31 270 ASP A N 1
ATOM 2111 C CA . ASP A 1 270 ? 0.179 2.368 26.996 1.00 70.31 270 ASP A CA 1
ATOM 2112 C C . ASP A 1 270 ? 1.122 3.550 26.771 1.00 70.31 270 ASP A C 1
ATOM 2114 O O . ASP A 1 270 ? 1.510 4.198 27.741 1.00 70.31 270 ASP A O 1
ATOM 2118 N N . PHE A 1 271 ? 1.433 3.877 25.516 1.00 70.69 271 PHE A N 1
ATOM 2119 C CA . PHE A 1 271 ? 2.391 4.931 25.175 1.00 70.69 271 PHE A CA 1
ATOM 2120 C C . PHE A 1 271 ? 1.769 6.160 24.508 1.00 70.69 271 PHE A C 1
ATOM 2122 O O . PHE A 1 271 ? 2.334 7.246 24.619 1.00 70.69 271 PHE A O 1
ATOM 2129 N N . ILE A 1 272 ? 0.610 6.034 23.853 1.00 71.62 272 ILE A N 1
ATOM 2130 C CA . ILE A 1 272 ? -0.079 7.180 23.249 1.00 71.62 272 ILE A CA 1
ATOM 2131 C C . ILE A 1 272 ? -1.108 7.737 24.237 1.00 71.62 272 ILE A C 1
ATOM 2133 O O . ILE A 1 272 ? -2.046 7.049 24.644 1.00 71.62 272 ILE A O 1
ATOM 2137 N N . THR A 1 273 ? -0.925 8.999 24.626 1.00 74.69 273 THR A N 1
ATOM 2138 C CA . THR A 1 273 ? -1.848 9.749 25.498 1.00 74.69 273 THR A CA 1
ATOM 2139 C C . THR A 1 273 ? -2.635 10.824 24.758 1.00 74.69 273 THR A C 1
ATOM 2141 O O . THR A 1 273 ? -3.415 11.530 25.387 1.00 74.69 273 THR A O 1
ATOM 2144 N N . ASP A 1 274 ? -2.415 10.964 23.451 1.00 79.50 274 ASP A N 1
ATOM 2145 C CA . ASP A 1 274 ? -3.099 11.947 22.619 1.00 79.50 274 ASP A CA 1
ATOM 2146 C C . ASP A 1 274 ? -4.622 11.671 22.575 1.00 79.50 274 ASP A C 1
ATOM 2148 O O . ASP A 1 274 ? -5.021 10.566 22.180 1.00 79.50 274 ASP A O 1
ATOM 2152 N N . PRO A 1 275 ? -5.469 12.631 23.001 1.00 81.50 275 PRO A N 1
ATOM 2153 C CA . PRO A 1 275 ? -6.923 12.477 23.044 1.00 81.50 275 PRO A CA 1
ATOM 2154 C C . PRO A 1 275 ? -7.535 12.064 21.707 1.00 81.50 275 PRO A C 1
ATOM 2156 O O . PRO A 1 275 ? -8.316 11.111 21.655 1.00 81.50 275 PRO A O 1
ATOM 2159 N N . SER A 1 276 ? -7.133 12.715 20.618 1.00 81.38 276 SER A N 1
ATOM 2160 C CA . SER A 1 276 ? -7.717 12.490 19.300 1.00 81.38 276 SER A CA 1
ATOM 2161 C C . SER A 1 276 ? -7.353 11.102 18.759 1.00 81.38 276 SER A C 1
ATOM 2163 O O . SER A 1 276 ? -8.202 10.414 18.183 1.00 81.38 276 SER A O 1
ATOM 2165 N N . PHE A 1 277 ? -6.130 10.615 19.006 1.00 81.94 277 PHE A N 1
ATOM 2166 C CA . PHE A 1 277 ? -5.767 9.230 18.683 1.00 81.94 277 PHE A CA 1
ATOM 2167 C C . PHE A 1 277 ? -6.582 8.225 19.505 1.00 81.94 277 PHE A C 1
ATOM 2169 O O . PHE A 1 277 ? -7.092 7.252 18.945 1.00 81.94 277 PHE A O 1
ATOM 2176 N N . ILE A 1 278 ? -6.731 8.455 20.817 1.00 86.06 278 ILE A N 1
ATOM 2177 C CA . ILE A 1 278 ? -7.532 7.596 21.702 1.00 86.06 278 ILE A CA 1
ATOM 2178 C C . ILE A 1 278 ? -8.973 7.505 21.188 1.00 86.06 278 ILE A C 1
ATOM 2180 O O . ILE A 1 278 ? -9.515 6.400 21.103 1.00 86.06 278 ILE A O 1
ATOM 2184 N N . MET A 1 279 ? -9.577 8.631 20.804 1.00 87.00 279 MET A N 1
ATOM 2185 C CA . MET A 1 279 ? -10.940 8.683 20.274 1.00 87.00 279 MET A CA 1
ATOM 2186 C C . MET A 1 279 ? -11.075 7.912 18.961 1.00 87.00 279 MET A C 1
ATOM 2188 O O . MET A 1 279 ? -11.974 7.079 18.821 1.00 87.00 279 MET A O 1
ATOM 2192 N N . MET A 1 280 ? -10.162 8.095 18.010 1.00 87.31 280 MET A N 1
ATOM 2193 C CA . MET A 1 280 ? -10.248 7.369 16.743 1.00 87.31 280 MET A CA 1
ATOM 2194 C C . MET A 1 280 ? -9.975 5.874 16.872 1.00 87.31 280 MET A C 1
ATOM 2196 O O . MET A 1 280 ? -10.717 5.069 16.309 1.00 87.31 280 MET A O 1
ATOM 2200 N N . ALA A 1 281 ? -8.939 5.486 17.618 1.00 89.25 281 ALA A N 1
ATOM 2201 C CA . ALA A 1 281 ? -8.627 4.080 17.848 1.00 89.25 281 ALA A CA 1
ATOM 2202 C C . ALA A 1 281 ? -9.804 3.373 18.541 1.00 89.25 281 ALA A C 1
ATOM 2204 O O . ALA A 1 281 ? -10.195 2.277 18.137 1.00 89.25 281 ALA A O 1
ATOM 2205 N N . SER A 1 282 ? -10.432 4.033 19.520 1.00 91.44 282 SER A N 1
ATOM 2206 C CA . SER A 1 282 ? -11.620 3.520 20.214 1.00 91.44 282 SER A CA 1
ATOM 2207 C C . SER A 1 282 ? -12.843 3.429 19.304 1.00 91.44 282 SER A C 1
ATOM 2209 O O . SER A 1 282 ? -13.594 2.458 19.392 1.00 91.44 282 SER A O 1
ATOM 2211 N N . SER A 1 283 ? -13.024 4.387 18.391 1.00 91.44 283 SER A N 1
ATOM 2212 C CA . SER A 1 283 ? -14.104 4.367 17.395 1.00 91.44 283 SER A CA 1
ATOM 2213 C C . SER A 1 283 ? -13.947 3.193 16.425 1.00 91.44 283 SER A C 1
ATOM 2215 O O . SER A 1 283 ? -14.894 2.443 16.201 1.00 91.44 283 SER A O 1
ATOM 2217 N N . ILE A 1 284 ? -12.734 2.951 15.918 1.00 90.38 284 ILE A N 1
ATOM 2218 C CA . ILE A 1 284 ? -12.445 1.796 15.053 1.00 90.38 284 ILE A CA 1
ATOM 2219 C C . ILE A 1 284 ? -12.651 0.480 15.813 1.00 90.38 284 ILE A C 1
ATOM 2221 O O . ILE A 1 284 ? -13.315 -0.419 15.298 1.00 90.38 284 ILE A O 1
ATOM 2225 N N . CYS A 1 285 ? -12.140 0.369 17.047 1.00 92.88 285 CYS A N 1
ATOM 2226 C CA . CYS A 1 285 ? -12.355 -0.816 17.885 1.00 92.88 285 CYS A CA 1
ATOM 2227 C C . CYS A 1 285 ? -13.849 -1.080 18.100 1.00 92.88 285 CYS A C 1
ATOM 2229 O O . CYS A 1 285 ? -14.300 -2.207 17.931 1.00 92.88 285 CYS A O 1
ATOM 2231 N N . THR A 1 286 ? -14.626 -0.033 18.378 1.00 91.94 286 THR A N 1
ATOM 2232 C CA . THR A 1 286 ? -16.083 -0.106 18.544 1.00 91.94 286 THR A CA 1
ATOM 2233 C C . THR A 1 286 ? -16.774 -0.658 17.292 1.00 91.94 286 THR A C 1
ATOM 2235 O O . THR A 1 286 ? -17.568 -1.595 17.385 1.00 91.94 286 THR A O 1
ATOM 2238 N N . LEU A 1 287 ? -16.425 -0.152 16.106 1.00 89.62 287 LEU A N 1
ATOM 2239 C CA . LEU A 1 287 ? -17.003 -0.621 14.840 1.00 89.62 287 LEU A CA 1
ATOM 2240 C C . LEU A 1 287 ? -16.648 -2.081 14.519 1.00 89.62 287 LEU A C 1
ATOM 2242 O O . LEU A 1 287 ? -17.460 -2.791 13.914 1.00 89.62 287 LEU A O 1
ATOM 2246 N N . ILE A 1 288 ? -15.454 -2.526 14.923 1.00 90.44 288 ILE A N 1
ATOM 2247 C CA . ILE A 1 288 ? -14.994 -3.915 14.797 1.00 90.44 288 ILE A CA 1
ATOM 2248 C C . ILE A 1 288 ? -15.740 -4.819 15.784 1.00 90.44 288 ILE A C 1
ATOM 2250 O O . ILE A 1 288 ? -16.241 -5.871 15.377 1.00 90.44 288 ILE A O 1
ATOM 2254 N N . PHE A 1 289 ? -15.865 -4.406 17.049 1.00 91.62 289 PHE A N 1
ATOM 2255 C CA . PHE A 1 289 ? -16.583 -5.141 18.097 1.00 91.62 289 PHE A CA 1
ATOM 2256 C C . PHE A 1 289 ? -18.049 -5.358 17.736 1.00 91.62 289 PHE A C 1
ATOM 2258 O O . PHE A 1 289 ? -18.576 -6.446 17.955 1.00 91.62 289 PHE A O 1
ATOM 2265 N N . ASP A 1 290 ? -18.675 -4.400 17.050 1.00 88.38 290 ASP A N 1
ATOM 2266 C CA . ASP A 1 290 ? -20.022 -4.585 16.514 1.00 88.38 290 ASP A CA 1
ATOM 2267 C C . ASP A 1 290 ? -20.140 -5.809 15.589 1.00 88.38 290 ASP A C 1
ATOM 2269 O O . ASP A 1 290 ? -21.197 -6.438 15.546 1.00 88.38 290 ASP A O 1
ATOM 2273 N N . SER A 1 291 ? -19.072 -6.178 14.876 1.00 84.75 291 SER A N 1
ATOM 2274 C CA . SER A 1 291 ? -19.049 -7.289 13.910 1.00 84.75 291 SER A CA 1
ATOM 2275 C C . SER A 1 291 ? -18.414 -8.594 14.405 1.00 84.75 291 SER A C 1
ATOM 2277 O O . SER A 1 291 ? -18.355 -9.551 13.636 1.00 84.75 291 SER A O 1
ATOM 2279 N N . THR A 1 292 ? -17.952 -8.661 15.655 1.00 89.56 292 THR A N 1
ATOM 2280 C CA . THR A 1 292 ? -17.306 -9.860 16.220 1.00 89.56 292 THR A CA 1
ATOM 2281 C C . THR A 1 292 ? -17.786 -10.131 17.654 1.00 89.56 292 THR A C 1
ATOM 2283 O O . THR A 1 292 ? -18.736 -9.500 18.122 1.00 89.56 292 THR A O 1
ATOM 2286 N N . SER A 1 293 ? -17.198 -11.106 18.342 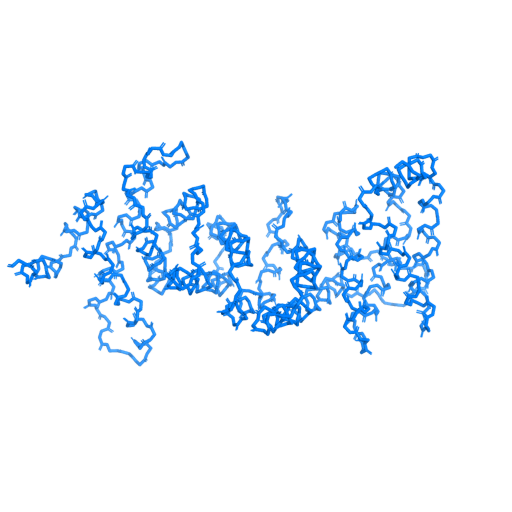1.00 91.44 293 SER A N 1
ATOM 2287 C CA . SER A 1 293 ? -17.423 -11.358 19.769 1.00 91.44 293 SER A CA 1
ATOM 2288 C C . SER A 1 293 ? -16.102 -11.616 20.481 1.00 91.44 293 SER A C 1
ATOM 2290 O O . SER A 1 293 ? -15.081 -11.899 19.845 1.00 91.44 293 SER A O 1
ATOM 2292 N N . GLU A 1 294 ? -16.115 -11.513 21.805 1.00 93.31 294 GLU A N 1
ATOM 2293 C CA . GLU A 1 294 ? -14.940 -11.798 22.617 1.00 93.31 294 GLU A CA 1
ATOM 2294 C C . GLU A 1 294 ? -14.472 -13.249 22.449 1.00 93.31 294 GLU A C 1
ATOM 2296 O O . GLU A 1 294 ? -13.282 -13.493 22.255 1.00 93.31 294 GLU A O 1
ATOM 2301 N N . GLU A 1 295 ? -15.401 -14.208 22.413 1.00 91.44 295 GLU A N 1
ATOM 2302 C CA . GLU A 1 295 ? -15.094 -15.624 22.198 1.00 91.44 295 GLU A CA 1
ATOM 2303 C C . GLU A 1 295 ? -14.472 -15.858 20.820 1.00 91.44 295 GLU A C 1
ATOM 2305 O O . GLU A 1 295 ? -13.499 -16.603 20.696 1.00 91.44 295 GLU A O 1
ATOM 2310 N N . ALA A 1 296 ? -14.994 -15.192 19.782 1.00 89.38 296 ALA A N 1
ATOM 2311 C CA . ALA A 1 296 ? -14.461 -15.295 18.429 1.00 89.38 296 ALA A CA 1
ATOM 2312 C C . ALA A 1 296 ? -13.015 -14.783 18.357 1.00 89.38 296 ALA A C 1
ATOM 2314 O O . ALA A 1 296 ? -12.163 -15.434 17.752 1.00 89.38 296 ALA A O 1
ATOM 2315 N N . LEU A 1 297 ? -12.710 -13.664 19.022 1.00 91.31 297 LEU A N 1
ATOM 2316 C CA . LEU A 1 297 ? -11.344 -13.145 19.091 1.00 91.31 297 LEU A CA 1
ATOM 2317 C C . LEU A 1 297 ? -10.423 -14.068 19.889 1.00 91.31 297 LEU A C 1
ATOM 2319 O O . LEU A 1 297 ? -9.349 -14.400 19.403 1.00 91.31 297 LEU A O 1
ATOM 2323 N N . LEU A 1 298 ? -10.842 -14.529 21.070 1.00 91.12 298 LEU A N 1
ATOM 2324 C CA . LEU A 1 298 ? -10.043 -15.426 21.915 1.00 91.12 298 LEU A CA 1
ATOM 2325 C C . LEU A 1 298 ? -9.803 -16.801 21.276 1.00 91.12 298 LEU A C 1
ATOM 2327 O O . LEU A 1 298 ? -8.816 -17.458 21.596 1.00 91.12 298 LEU A O 1
ATOM 2331 N N . SER A 1 299 ? -10.678 -17.232 20.364 1.00 91.75 299 SER A N 1
ATOM 2332 C CA . SER A 1 299 ? -10.488 -18.465 19.594 1.00 91.75 299 SER A CA 1
ATOM 2333 C C . SER A 1 299 ? -9.413 -18.353 18.503 1.00 91.75 299 SER A C 1
ATOM 2335 O O . SER A 1 299 ? -8.938 -19.375 18.005 1.00 91.75 299 SER A O 1
ATOM 2337 N N . HIS A 1 300 ? -9.010 -17.134 18.122 1.00 90.75 300 HIS A N 1
ATOM 2338 C CA . HIS A 1 300 ? -8.018 -16.917 17.075 1.00 90.75 300 HIS A CA 1
ATOM 2339 C C . HIS A 1 300 ? -6.590 -17.143 17.613 1.00 90.75 300 HIS A C 1
ATOM 2341 O O . HIS A 1 300 ? -6.218 -16.527 18.613 1.00 90.75 300 HIS A O 1
ATOM 2347 N N . PRO A 1 301 ? -5.739 -17.946 16.940 1.00 89.06 301 PRO A N 1
ATOM 2348 C CA . PRO A 1 301 ? -4.434 -18.366 17.473 1.00 89.06 301 PRO A CA 1
ATOM 2349 C C . PRO A 1 301 ? -3.482 -17.201 17.786 1.00 89.06 301 PRO A C 1
ATOM 2351 O O . PRO A 1 301 ? -2.702 -17.272 18.733 1.00 89.06 301 PRO A O 1
ATOM 2354 N N . ASP A 1 302 ? -3.563 -16.120 17.009 1.00 88.50 302 ASP A N 1
ATOM 2355 C CA . ASP A 1 302 ? -2.697 -14.946 17.173 1.00 88.50 302 ASP A CA 1
ATOM 2356 C C . ASP A 1 302 ? -3.227 -13.896 18.169 1.00 88.50 302 ASP A C 1
ATOM 2358 O O . ASP A 1 302 ? -2.537 -12.912 18.449 1.00 88.50 302 ASP A O 1
ATOM 2362 N N . PHE A 1 303 ? -4.438 -14.066 18.713 1.00 90.75 303 PHE A N 1
ATOM 2363 C CA . PHE A 1 303 ? -5.029 -13.095 19.634 1.00 90.75 303 PHE A CA 1
ATOM 2364 C C . PHE A 1 303 ? -4.739 -13.475 21.089 1.00 90.75 303 PHE A C 1
ATOM 2366 O O . PHE A 1 303 ? -5.072 -14.561 21.558 1.00 90.75 303 PHE A O 1
ATOM 2373 N N . LYS A 1 304 ? -4.109 -12.565 21.836 1.00 90.25 304 LYS A N 1
ATOM 2374 C CA . LYS A 1 304 ? -3.707 -12.812 23.228 1.00 90.25 304 LYS A CA 1
ATOM 2375 C C . LYS A 1 304 ? -4.731 -12.226 24.204 1.00 90.25 304 LYS A C 1
ATOM 2377 O O . LYS A 1 304 ? -5.138 -11.082 24.013 1.00 90.25 304 LYS A O 1
ATOM 2382 N N . PRO A 1 305 ? -5.047 -12.896 25.328 1.00 88.25 305 PRO A N 1
ATOM 2383 C CA . PRO A 1 305 ? -5.905 -12.318 26.369 1.00 88.25 305 PRO A CA 1
ATOM 2384 C C . PRO A 1 305 ? -5.392 -10.975 26.916 1.00 88.25 305 PRO A C 1
ATOM 2386 O O . PRO A 1 305 ? -6.171 -10.085 27.241 1.00 88.25 305 PRO A O 1
ATOM 2389 N N . SER A 1 306 ? -4.069 -10.773 26.955 1.00 89.12 306 SER A N 1
ATOM 2390 C CA . SER A 1 306 ? -3.469 -9.490 27.351 1.00 89.12 306 SER A CA 1
ATOM 2391 C C . SER A 1 306 ? -3.853 -8.333 26.423 1.00 89.12 306 SER A C 1
ATOM 2393 O O . SER A 1 306 ? -3.958 -7.200 26.883 1.00 89.12 306 SER A O 1
ATOM 2395 N N . THR A 1 307 ? -4.086 -8.612 25.135 1.00 90.44 307 THR A N 1
ATOM 2396 C CA . THR A 1 307 ? -4.558 -7.630 24.149 1.00 90.44 307 THR A CA 1
ATOM 2397 C C . THR A 1 307 ? -5.920 -7.079 24.562 1.00 90.44 307 THR A C 1
ATOM 2399 O O . THR A 1 307 ? -6.128 -5.869 24.515 1.00 90.44 307 THR A O 1
ATOM 2402 N N . LEU A 1 308 ? -6.816 -7.942 25.053 1.00 90.31 308 LEU A N 1
ATOM 2403 C CA . LEU A 1 308 ? -8.147 -7.555 25.520 1.00 90.31 308 LEU A CA 1
ATOM 2404 C C . LEU A 1 308 ? -8.075 -6.571 26.697 1.00 90.31 308 LEU A C 1
ATOM 2406 O O . LEU A 1 308 ? -8.778 -5.566 26.699 1.00 90.31 308 LEU A O 1
ATOM 2410 N N . ASN A 1 309 ? -7.161 -6.796 27.645 1.00 88.19 309 ASN A N 1
ATOM 2411 C CA . ASN A 1 309 ? -6.958 -5.898 28.789 1.00 88.19 309 ASN A CA 1
ATOM 2412 C C . ASN A 1 309 ? -6.485 -4.499 28.367 1.00 88.19 309 ASN A C 1
ATOM 2414 O O . ASN A 1 309 ? -6.902 -3.491 28.947 1.00 88.19 309 ASN A O 1
ATOM 2418 N N . SER A 1 310 ? -5.610 -4.422 27.364 1.00 90.38 310 SER A N 1
ATOM 2419 C CA . SER A 1 310 ? -5.168 -3.142 26.811 1.00 90.38 310 SER A CA 1
ATOM 2420 C C . SER A 1 310 ? -6.297 -2.446 26.050 1.00 90.38 310 SER A C 1
ATOM 2422 O O . SER A 1 310 ? -6.547 -1.272 26.296 1.00 90.38 310 SER A O 1
ATOM 2424 N N . LEU A 1 311 ? -7.058 -3.163 25.218 1.00 92.06 311 LEU A N 1
ATOM 2425 C CA . LEU A 1 311 ? -8.231 -2.599 24.535 1.00 92.06 311 LEU A CA 1
ATOM 2426 C C . LEU A 1 311 ? -9.287 -2.100 25.526 1.00 92.06 311 LEU A C 1
ATOM 2428 O O . LEU A 1 311 ? -9.831 -1.013 25.357 1.00 92.06 311 LEU A O 1
ATOM 2432 N N . ALA A 1 312 ? -9.520 -2.836 26.611 1.00 89.62 312 ALA A N 1
ATOM 2433 C CA . ALA A 1 312 ? -10.416 -2.413 27.676 1.00 89.62 312 ALA A CA 1
ATOM 2434 C C . ALA A 1 312 ? -9.975 -1.081 28.301 1.00 89.62 312 ALA A C 1
ATOM 2436 O O . ALA A 1 312 ? -10.784 -0.187 28.550 1.00 89.62 312 ALA A O 1
ATOM 2437 N N . ARG A 1 313 ? -8.664 -0.911 28.504 1.00 88.12 313 ARG A N 1
ATOM 2438 C CA . ARG A 1 313 ? -8.077 0.342 28.987 1.00 88.12 313 ARG A CA 1
ATOM 2439 C C . ARG A 1 313 ? -8.223 1.473 27.971 1.00 88.12 313 ARG A C 1
ATOM 2441 O O . ARG A 1 313 ? -8.459 2.599 28.397 1.00 88.12 313 ARG A O 1
ATOM 2448 N N . LEU A 1 314 ? -8.093 1.188 26.676 1.00 89.69 314 LEU A N 1
ATOM 2449 C CA . LEU A 1 314 ? -8.278 2.160 25.597 1.00 89.69 314 LEU A CA 1
ATOM 2450 C C . LEU A 1 314 ? -9.714 2.698 25.584 1.00 89.69 314 LEU A C 1
ATOM 2452 O O . LEU A 1 314 ? -9.903 3.907 25.698 1.00 89.69 314 LEU A O 1
ATOM 2456 N N . ILE A 1 315 ? -10.706 1.802 25.574 1.00 90.31 315 ILE A N 1
ATOM 2457 C CA . ILE A 1 315 ? -12.130 2.165 25.629 1.00 90.31 315 ILE A CA 1
ATOM 2458 C C . ILE A 1 315 ? -12.453 2.918 26.927 1.00 90.31 315 ILE A C 1
ATOM 2460 O O . ILE A 1 315 ? -13.129 3.944 26.917 1.00 90.31 315 ILE A O 1
ATOM 2464 N N . ALA A 1 316 ? -11.924 2.468 28.067 1.00 85.94 316 ALA A N 1
ATOM 2465 C CA . ALA A 1 316 ? -12.124 3.178 29.327 1.00 85.94 316 ALA A CA 1
ATOM 2466 C C . ALA A 1 316 ? -11.517 4.593 29.306 1.00 85.94 316 ALA A C 1
ATOM 2468 O O . ALA A 1 316 ? -12.100 5.499 29.896 1.00 85.94 316 ALA A O 1
ATOM 2469 N N . LYS A 1 317 ? -10.369 4.800 28.641 1.00 85.75 317 LYS A N 1
ATOM 2470 C CA . LYS A 1 317 ? -9.759 6.128 28.463 1.00 85.75 317 LYS A CA 1
ATOM 2471 C C . LYS A 1 317 ? -10.634 7.026 27.588 1.00 85.75 317 LYS A C 1
ATOM 2473 O O . LYS A 1 317 ? -10.927 8.135 28.017 1.00 85.75 317 LYS A O 1
ATOM 2478 N N . SER A 1 318 ? -11.103 6.554 26.429 1.00 87.00 318 SER A N 1
ATOM 2479 C CA . SER A 1 318 ? -11.935 7.375 25.532 1.00 87.00 318 SER A CA 1
ATOM 2480 C C . SER A 1 318 ? -13.239 7.828 26.187 1.00 87.00 318 SER A C 1
ATOM 2482 O O . SER A 1 318 ? -13.671 8.959 26.000 1.00 87.00 318 SER A O 1
ATOM 2484 N N . LEU A 1 319 ? -13.834 6.964 27.012 1.00 80.69 319 LEU A N 1
ATOM 2485 C CA . LEU A 1 319 ? -15.051 7.260 27.770 1.00 80.69 319 LEU A CA 1
ATOM 2486 C C . LEU A 1 319 ? -14.823 8.256 28.927 1.00 80.69 319 LEU A C 1
ATOM 2488 O O . LEU A 1 319 ? -15.783 8.830 29.432 1.00 80.69 319 LEU A O 1
ATOM 2492 N N . ARG A 1 320 ? -13.575 8.472 29.366 1.00 75.56 320 ARG A N 1
ATOM 2493 C CA . ARG A 1 320 ? -13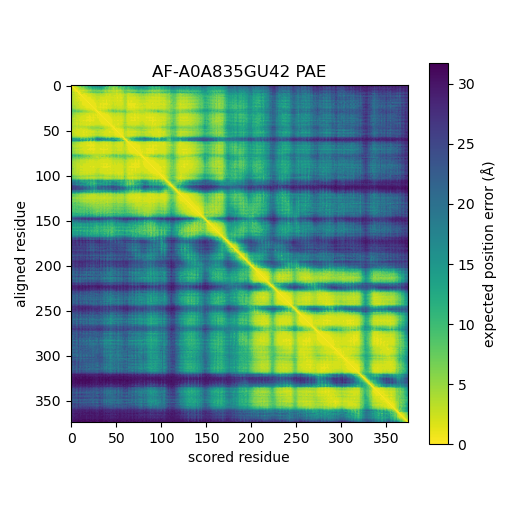.228 9.481 30.386 1.00 75.56 320 ARG A CA 1
ATOM 2494 C C . ARG A 1 320 ? -12.945 10.842 29.776 1.00 75.56 320 ARG A C 1
ATOM 2496 O O . ARG A 1 320 ? -13.398 11.847 30.313 1.00 75.56 320 ARG A O 1
ATOM 2503 N N . THR A 1 321 ? -12.196 10.861 28.674 1.00 66.12 321 THR A N 1
ATOM 2504 C CA . THR A 1 321 ? -11.769 12.089 27.992 1.00 66.12 321 THR A CA 1
ATOM 2505 C C . THR A 1 321 ? -12.966 12.951 27.574 1.00 66.12 321 THR A C 1
ATOM 2507 O O . THR A 1 321 ? -12.927 14.168 27.698 1.00 66.12 321 THR A O 1
ATOM 2510 N N . SER A 1 322 ? -14.091 12.328 27.219 1.00 55.84 322 SER A N 1
ATOM 2511 C CA . SER A 1 322 ? -15.343 13.010 26.871 1.00 55.84 322 SER A CA 1
ATOM 2512 C C . SER A 1 322 ? -16.056 13.722 28.029 1.00 55.84 322 SER A C 1
ATOM 2514 O O . SER A 1 322 ? -16.969 14.507 27.790 1.00 55.84 322 SER A O 1
ATOM 2516 N N . GLY A 1 323 ? -15.686 13.447 29.284 1.00 51.44 323 GLY A N 1
ATOM 2517 C CA . GLY A 1 323 ? -16.309 14.063 30.459 1.00 51.44 323 GLY A CA 1
ATOM 2518 C C . GLY A 1 323 ? -15.701 15.406 30.878 1.00 51.44 323 GLY A C 1
ATOM 2519 O O . GLY A 1 323 ? -16.300 16.088 31.706 1.00 51.44 323 GLY A O 1
ATOM 2520 N N . GLN A 1 324 ? -14.523 15.782 30.355 1.00 46.91 324 GLN A N 1
ATOM 2521 C CA . GLN A 1 324 ? -13.752 16.930 30.861 1.00 46.91 324 GLN A CA 1
ATOM 2522 C C . GLN A 1 324 ? -13.635 18.134 29.903 1.00 46.91 324 GLN A C 1
ATOM 2524 O O . GLN A 1 324 ? -13.393 19.227 30.404 1.00 46.91 324 GLN A O 1
ATOM 2529 N N . ASP A 1 325 ? -13.896 17.999 28.595 1.00 47.00 325 ASP A N 1
ATOM 2530 C CA . ASP A 1 325 ? -13.647 19.064 27.592 1.00 47.00 325 ASP A CA 1
ATOM 2531 C C . ASP A 1 325 ? -14.914 19.658 26.931 1.00 47.00 325 ASP A C 1
ATOM 2533 O O . ASP A 1 325 ? -14.983 19.873 25.724 1.00 47.00 325 ASP A O 1
ATOM 2537 N N . GLN A 1 326 ? -15.938 20.019 27.714 1.00 43.97 326 GLN A N 1
ATOM 2538 C CA . GLN A 1 326 ? -17.146 20.693 27.187 1.00 43.97 326 GLN A CA 1
ATOM 2539 C C . GLN A 1 326 ? -16.949 22.162 26.725 1.00 43.97 326 GLN A C 1
ATOM 2541 O O . GLN A 1 326 ? -17.934 22.872 26.529 1.00 43.97 326 GLN A O 1
ATOM 2546 N N . MET A 1 327 ? -15.721 22.658 26.521 1.00 42.56 327 MET A N 1
ATOM 2547 C CA . MET A 1 327 ? -15.482 24.045 26.077 1.00 42.56 327 MET A CA 1
ATOM 2548 C C . MET A 1 327 ? -14.294 24.185 25.106 1.00 42.56 327 MET A C 1
ATOM 2550 O O . MET A 1 327 ? -13.221 24.634 25.495 1.00 42.56 327 MET A O 1
ATOM 2554 N N . SER A 1 328 ? -14.495 23.854 23.825 1.00 44.19 328 SER A N 1
ATOM 2555 C CA . SER A 1 328 ? -13.647 24.301 22.702 1.00 44.19 328 SER A CA 1
ATOM 2556 C C . SER A 1 328 ? -14.376 24.112 21.358 1.00 44.19 328 SER A C 1
ATOM 2558 O O . SER A 1 328 ? -15.111 23.143 21.196 1.00 44.19 328 SER A O 1
ATOM 2560 N N . ASP A 1 329 ? -14.177 25.014 20.389 1.00 42.25 329 ASP A N 1
ATOM 2561 C CA . ASP A 1 329 ? -14.787 24.966 19.040 1.00 42.25 329 ASP A CA 1
ATOM 2562 C C . ASP A 1 329 ? -14.313 23.754 18.192 1.00 42.25 329 ASP A C 1
ATOM 2564 O O . ASP A 1 329 ? -14.997 23.364 17.244 1.00 42.25 329 ASP A O 1
ATOM 2568 N N . ASP A 1 330 ? -13.207 23.092 18.572 1.00 47.41 330 ASP A N 1
ATOM 2569 C CA . ASP A 1 330 ? -12.734 21.822 17.976 1.00 47.41 330 ASP A CA 1
ATOM 2570 C C . ASP A 1 330 ? -13.620 20.605 18.348 1.00 47.41 330 ASP A C 1
ATOM 2572 O O . ASP A 1 330 ? -13.503 19.524 17.761 1.00 47.41 330 ASP A O 1
ATOM 2576 N N . ALA A 1 331 ? -14.570 20.775 19.278 1.00 48.34 331 ALA A N 1
ATOM 2577 C CA . ALA A 1 331 ? -15.426 19.712 19.814 1.00 48.34 331 ALA A CA 1
ATOM 2578 C C . ALA A 1 331 ? -16.475 19.156 18.829 1.00 48.34 331 ALA A C 1
ATOM 2580 O O . ALA A 1 331 ? -17.121 18.149 19.123 1.00 48.34 331 ALA A O 1
ATOM 2581 N N . LYS A 1 332 ? -16.673 19.771 17.653 1.00 47.03 332 LYS A N 1
ATOM 2582 C CA . LYS A 1 332 ? -17.655 19.282 16.665 1.00 47.03 332 LYS A CA 1
ATOM 2583 C C . LYS A 1 332 ? -17.224 17.981 15.988 1.00 47.03 332 LYS A C 1
ATOM 2585 O O . LYS A 1 332 ? -18.039 17.077 15.861 1.00 47.03 332 LYS A O 1
ATOM 2590 N N . THR A 1 333 ? -15.957 17.869 15.591 1.00 49.06 333 THR A N 1
ATOM 2591 C CA . THR A 1 333 ? -15.400 16.662 14.951 1.00 49.06 333 THR A CA 1
ATOM 2592 C C . THR A 1 333 ? -15.203 15.510 15.937 1.00 49.06 333 THR A C 1
ATOM 2594 O O . THR A 1 333 ? -15.386 14.351 15.573 1.00 49.06 333 THR A O 1
ATOM 2597 N N . GLU A 1 334 ? -14.882 15.801 17.202 1.00 53.06 334 GLU A N 1
ATOM 2598 C CA . GLU A 1 334 ? -14.784 14.773 18.250 1.00 53.06 334 GLU A CA 1
ATOM 2599 C C . GLU A 1 334 ? -16.158 14.327 18.783 1.00 53.06 334 GLU A C 1
ATOM 2601 O O . GLU A 1 334 ? -16.289 13.203 19.277 1.00 53.06 334 GLU A O 1
ATOM 2606 N N . GLY A 1 335 ? -17.197 15.157 18.622 1.00 59.53 335 GLY A N 1
ATOM 2607 C CA . GLY A 1 335 ? -18.583 14.824 18.960 1.00 59.53 335 GLY A CA 1
ATOM 2608 C C . GLY A 1 335 ? -19.115 13.603 18.201 1.00 59.53 335 GLY A C 1
ATOM 2609 O O . GLY A 1 335 ? -19.706 12.712 18.816 1.00 59.53 335 GLY A O 1
ATOM 2610 N N . ASP A 1 336 ? -18.823 13.505 16.900 1.00 74.00 336 ASP A N 1
ATOM 2611 C CA . ASP A 1 336 ? -19.230 12.365 16.066 1.00 74.00 336 ASP A CA 1
ATOM 2612 C C . ASP A 1 336 ? -18.525 11.066 16.503 1.00 74.00 336 ASP A C 1
ATOM 2614 O O . ASP A 1 336 ? -19.154 10.012 16.633 1.00 74.00 336 ASP A O 1
ATOM 2618 N N . LEU A 1 337 ? -17.225 11.136 16.823 1.00 82.50 337 LEU A N 1
ATOM 2619 C CA . LEU A 1 337 ? -16.454 9.993 17.333 1.00 82.50 337 LEU A CA 1
ATOM 2620 C C . LEU A 1 337 ? -16.978 9.515 18.689 1.00 82.50 337 LEU A C 1
ATOM 2622 O O . LEU A 1 337 ? -17.104 8.313 18.934 1.00 82.50 337 LEU A O 1
ATOM 2626 N N . HIS A 1 338 ? -17.321 10.447 19.577 1.00 81.69 338 HIS A N 1
ATOM 2627 C CA . HIS A 1 338 ? -17.896 10.105 20.870 1.00 81.69 338 HIS A CA 1
ATOM 2628 C C . HIS A 1 338 ? -19.244 9.394 20.723 1.00 81.69 338 HIS A C 1
ATOM 2630 O O . HIS A 1 338 ? -19.494 8.393 21.402 1.00 81.69 338 HIS A O 1
ATOM 2636 N N . GLN A 1 339 ? -20.091 9.857 19.803 1.00 82.69 339 GLN A N 1
ATOM 2637 C CA . GLN A 1 339 ? -21.361 9.204 19.513 1.00 82.69 339 GLN A CA 1
ATOM 2638 C C . GLN A 1 339 ? -21.155 7.782 18.973 1.00 82.69 339 GLN A C 1
ATOM 2640 O O . GLN A 1 339 ? -21.851 6.866 19.408 1.00 82.69 339 GLN A O 1
ATOM 2645 N N . ILE A 1 340 ? -20.165 7.564 18.096 1.00 86.75 340 ILE A N 1
ATOM 2646 C CA . ILE A 1 340 ? -19.811 6.222 17.599 1.00 86.75 340 ILE A CA 1
ATOM 2647 C C . ILE A 1 340 ? -19.435 5.294 18.760 1.00 86.75 340 ILE A C 1
ATOM 2649 O O . ILE A 1 340 ? -19.945 4.176 18.842 1.00 86.75 340 ILE A O 1
ATOM 2653 N N . ILE A 1 341 ? -18.566 5.749 19.667 1.00 89.12 341 ILE A N 1
ATOM 2654 C CA . ILE A 1 341 ? -18.090 4.936 20.794 1.00 89.12 341 ILE A CA 1
ATOM 2655 C C . ILE A 1 341 ? -19.237 4.615 21.756 1.00 89.12 341 ILE A C 1
ATOM 2657 O O . ILE A 1 341 ? -19.412 3.462 22.143 1.00 89.12 341 ILE A O 1
ATOM 2661 N N . THR A 1 342 ? -20.026 5.616 22.143 1.00 84.94 342 THR A N 1
ATOM 2662 C CA . THR A 1 342 ? -21.099 5.451 23.136 1.00 84.94 342 THR A CA 1
ATOM 2663 C C . THR A 1 342 ? -22.270 4.635 22.607 1.00 84.94 342 THR A C 1
ATOM 2665 O O . THR A 1 342 ? -22.694 3.688 23.270 1.00 84.94 342 THR A O 1
ATOM 2668 N N . ALA A 1 343 ? -22.747 4.930 21.396 1.00 85.50 343 ALA A N 1
ATOM 2669 C CA . ALA A 1 343 ? -23.808 4.157 20.759 1.00 85.50 343 ALA A CA 1
ATOM 2670 C C . ALA A 1 343 ? -23.344 2.742 20.396 1.00 85.50 343 ALA A C 1
ATOM 2672 O O . ALA A 1 343 ? -24.128 1.802 20.450 1.00 85.50 343 ALA A O 1
ATOM 2673 N N . GLY A 1 344 ? -22.073 2.558 20.035 1.00 86.38 344 GLY A N 1
ATOM 2674 C CA . GLY A 1 344 ? -21.540 1.226 19.790 1.00 86.38 344 GLY A CA 1
ATOM 2675 C C . GLY A 1 344 ? -21.382 0.419 21.077 1.00 86.38 344 GLY A C 1
ATOM 2676 O O . GLY A 1 344 ? -21.751 -0.750 21.092 1.00 86.38 344 GLY A O 1
ATOM 2677 N N . TYR A 1 345 ? -20.920 1.030 22.174 1.00 87.56 345 TYR A N 1
ATOM 2678 C CA . TYR A 1 345 ? -20.757 0.346 23.463 1.00 87.56 345 TYR A CA 1
ATOM 2679 C C . TYR A 1 345 ? -22.040 -0.370 23.898 1.00 87.56 345 TYR A C 1
ATOM 2681 O O . TYR A 1 345 ? -21.986 -1.535 24.281 1.00 87.56 345 TYR A O 1
ATOM 2689 N N . THR A 1 346 ? -23.207 0.261 23.755 1.00 84.69 346 THR A N 1
ATOM 2690 C CA . THR A 1 346 ? -24.489 -0.380 24.091 1.00 84.69 346 THR A CA 1
ATOM 2691 C C . THR A 1 346 ? -24.828 -1.572 23.186 1.00 84.69 346 THR A C 1
ATOM 2693 O O . THR A 1 346 ? -25.507 -2.491 23.633 1.00 84.69 346 THR A O 1
ATOM 2696 N N . ARG A 1 347 ? -24.325 -1.617 21.944 1.00 88.50 347 ARG A N 1
ATOM 2697 C CA . ARG A 1 347 ? -24.558 -2.716 20.986 1.00 88.50 347 ARG A CA 1
ATOM 2698 C C . ARG A 1 347 ? -23.634 -3.917 21.168 1.00 88.50 347 ARG A C 1
ATOM 2700 O O . ARG A 1 347 ? -24.018 -5.039 20.827 1.00 88.50 347 ARG A O 1
ATOM 2707 N N . TRP A 1 348 ? -22.395 -3.711 21.612 1.00 91.69 348 TRP A N 1
ATOM 2708 C CA . TRP A 1 348 ? -21.407 -4.793 21.705 1.00 91.69 348 TRP A CA 1
ATOM 2709 C C . TRP A 1 348 ? -21.016 -5.174 23.134 1.00 91.69 348 TRP A C 1
ATOM 2711 O O . TRP A 1 348 ? -20.505 -6.276 23.305 1.00 91.69 348 TRP A O 1
ATOM 2721 N N . ALA A 1 349 ? -21.282 -4.359 24.163 1.00 88.81 349 ALA A N 1
ATOM 2722 C CA . ALA A 1 349 ? -20.783 -4.609 25.523 1.00 88.81 349 ALA A CA 1
ATOM 2723 C C . ALA A 1 349 ? -21.159 -5.987 26.093 1.00 88.81 349 ALA A C 1
ATOM 2725 O O . ALA A 1 349 ? -20.344 -6.605 26.774 1.00 88.81 349 ALA A O 1
ATOM 2726 N N . ASP A 1 350 ? -22.355 -6.504 25.802 1.00 89.56 350 ASP A N 1
ATOM 2727 C CA . ASP A 1 350 ? -22.777 -7.827 26.288 1.00 89.56 350 ASP A CA 1
ATOM 2728 C C . ASP A 1 350 ? -22.003 -8.985 25.647 1.00 89.56 350 ASP A C 1
ATOM 2730 O O . ASP A 1 350 ? -21.853 -10.036 26.262 1.00 89.56 350 ASP A O 1
ATOM 2734 N N . ARG A 1 351 ? -21.457 -8.780 24.441 1.00 93.69 351 ARG A N 1
ATOM 2735 C CA . ARG A 1 351 ? -20.571 -9.735 23.752 1.00 93.69 351 ARG A CA 1
ATOM 2736 C C . ARG A 1 351 ? -19.110 -9.632 24.203 1.00 93.69 351 ARG A C 1
ATOM 2738 O O . ARG A 1 351 ? -18.281 -10.383 23.699 1.00 93.69 351 ARG A O 1
ATOM 2745 N N . PHE A 1 352 ? -18.793 -8.679 25.084 1.00 92.88 352 PHE A N 1
ATOM 2746 C CA . PHE A 1 352 ? -17.443 -8.370 25.564 1.00 92.88 352 PHE A CA 1
ATOM 2747 C C . PHE A 1 352 ? -17.427 -8.122 27.083 1.00 92.88 352 PHE A C 1
ATOM 2749 O O . PHE A 1 352 ? -17.167 -6.994 27.532 1.00 92.88 352 PHE A O 1
ATOM 2756 N N . PRO A 1 353 ? -17.719 -9.153 27.897 1.00 88.81 353 PRO A N 1
ATOM 2757 C CA . PRO A 1 353 ? -17.842 -9.021 29.347 1.00 88.81 353 PRO A CA 1
ATOM 2758 C C . PRO A 1 353 ? -16.600 -8.422 30.023 1.00 88.81 353 PRO A C 1
ATOM 2760 O O . PRO A 1 353 ? -16.753 -7.573 30.902 1.00 88.81 353 PRO A O 1
ATOM 2763 N N . HIS A 1 354 ? -15.382 -8.770 29.591 1.00 87.69 354 HIS A N 1
ATOM 2764 C CA . HIS A 1 354 ? -14.160 -8.263 30.234 1.00 87.69 354 HIS A CA 1
ATOM 2765 C C . HIS A 1 354 ? -13.949 -6.765 29.982 1.00 87.69 354 HIS A C 1
ATOM 2767 O O . HIS A 1 354 ? -13.508 -6.025 30.865 1.00 87.69 354 HIS A O 1
ATOM 2773 N N . ILE A 1 355 ? -14.281 -6.291 28.776 1.00 87.31 355 ILE A N 1
ATOM 2774 C CA . ILE A 1 355 ? -14.202 -4.861 28.452 1.00 87.31 355 ILE A CA 1
ATOM 2775 C C . ILE A 1 355 ? -15.293 -4.094 29.209 1.00 87.31 355 ILE A C 1
ATOM 2777 O O . ILE A 1 355 ? -15.022 -3.020 29.752 1.00 87.31 355 ILE A O 1
ATOM 2781 N N . LYS A 1 356 ? -16.506 -4.657 29.284 1.00 86.69 356 LYS A N 1
ATOM 2782 C CA . LYS A 1 356 ? -17.646 -4.076 30.005 1.00 86.69 356 LYS A CA 1
ATOM 2783 C C . LYS A 1 356 ? -17.337 -3.867 31.489 1.00 86.69 356 LYS A C 1
ATOM 2785 O O . LYS A 1 356 ? -17.630 -2.801 32.029 1.00 86.69 356 LYS A O 1
ATOM 2790 N N . GLU A 1 357 ? -16.726 -4.850 32.144 1.00 84.50 357 GLU A N 1
ATOM 2791 C CA . GLU A 1 357 ? -16.326 -4.760 33.553 1.00 84.50 357 GLU A CA 1
ATOM 2792 C C . GLU A 1 357 ? -15.270 -3.664 33.770 1.00 84.50 357 GLU A C 1
ATOM 2794 O O . GLU A 1 357 ? -15.478 -2.731 34.547 1.00 84.50 357 GLU A O 1
ATOM 2799 N N . ALA A 1 358 ? -14.195 -3.678 32.980 1.00 79.38 358 ALA A N 1
ATOM 2800 C CA . ALA A 1 358 ? -13.123 -2.689 33.083 1.00 79.38 358 ALA A CA 1
ATOM 2801 C C . ALA A 1 358 ? -13.575 -1.243 32.793 1.00 79.38 358 ALA A C 1
ATOM 2803 O O . ALA A 1 358 ? -12.999 -0.292 33.335 1.00 79.38 358 ALA A O 1
ATOM 2804 N N . ALA A 1 359 ? -14.576 -1.059 31.926 1.00 74.19 359 ALA A N 1
ATOM 2805 C CA . ALA A 1 359 ? -15.172 0.243 31.645 1.00 74.19 359 ALA A CA 1
ATOM 2806 C C . ALA A 1 359 ? -16.069 0.732 32.798 1.00 74.19 359 ALA A C 1
ATOM 2808 O O . ALA A 1 359 ? -16.047 1.928 33.104 1.00 74.19 359 ALA A O 1
ATOM 2809 N N . ARG A 1 360 ? -16.805 -0.177 33.463 1.00 71.56 360 ARG A N 1
ATOM 2810 C CA . ARG A 1 360 ? -17.678 0.112 34.620 1.00 71.56 360 ARG A CA 1
ATOM 2811 C C . ARG A 1 360 ? -16.901 0.535 35.859 1.00 71.56 360 ARG A C 1
ATOM 2813 O O . ARG A 1 360 ? -17.262 1.537 36.471 1.00 71.56 360 ARG A O 1
ATOM 2820 N N . ASP A 1 361 ? -15.813 -0.158 36.183 1.00 63.50 361 ASP A N 1
ATOM 2821 C CA . ASP A 1 361 ? -14.975 0.141 37.359 1.00 63.50 361 ASP A CA 1
ATOM 2822 C C . ASP A 1 361 ? -14.356 1.545 37.319 1.00 63.50 361 ASP A C 1
ATOM 2824 O O . ASP A 1 361 ? -13.831 2.060 38.307 1.00 63.50 361 ASP A O 1
ATOM 2828 N N . LYS A 1 362 ? -14.363 2.162 36.137 1.00 61.72 362 LYS A N 1
ATOM 2829 C CA . LYS A 1 362 ? -13.570 3.341 35.820 1.00 61.72 362 LYS A CA 1
ATOM 2830 C C . LYS A 1 362 ? -14.383 4.578 35.462 1.00 61.72 362 LYS A C 1
ATOM 2832 O O . LYS A 1 362 ? -13.747 5.628 35.338 1.00 61.72 362 LYS A O 1
ATOM 2837 N N . ASN A 1 363 ? -15.705 4.480 35.316 1.00 59.09 363 ASN A N 1
ATOM 2838 C CA . ASN A 1 363 ? -16.568 5.563 34.839 1.00 59.09 363 ASN A CA 1
ATOM 2839 C C . ASN A 1 363 ? -17.890 5.621 35.615 1.00 59.09 363 ASN A C 1
ATOM 2841 O O . ASN A 1 363 ? -18.783 4.809 35.387 1.00 59.09 363 ASN A O 1
ATOM 2845 N N . GLN A 1 364 ? -18.036 6.634 36.475 1.00 56.44 364 GLN A N 1
ATOM 2846 C CA . GLN A 1 364 ? -19.263 6.864 37.248 1.00 56.44 364 GLN A CA 1
ATOM 2847 C C . GLN A 1 364 ? -20.479 7.114 36.336 1.00 56.44 364 GLN A C 1
ATOM 2849 O O . GLN A 1 364 ? -21.548 6.567 36.566 1.00 56.44 364 GLN A O 1
ATOM 2854 N N . TRP A 1 365 ? -20.289 7.856 35.242 1.00 58.44 365 TRP A N 1
ATOM 2855 C CA . TRP A 1 365 ? -21.352 8.216 34.299 1.00 58.44 365 TRP A CA 1
ATOM 2856 C C . TRP A 1 365 ? -21.896 7.029 33.477 1.00 58.44 365 TRP A C 1
ATOM 2858 O O . TRP A 1 365 ? -23.049 7.048 33.055 1.00 58.44 365 TRP A O 1
ATOM 2868 N N . LEU A 1 366 ? -21.098 5.971 33.261 1.00 57.41 366 LEU A N 1
ATOM 2869 C CA . LEU A 1 366 ? -21.575 4.748 32.596 1.00 57.41 366 LEU A CA 1
ATOM 2870 C C . LEU A 1 366 ? -22.553 3.972 33.479 1.00 57.41 366 LEU A C 1
ATOM 2872 O O . LEU A 1 366 ? -23.398 3.252 32.950 1.00 57.41 366 LEU A O 1
ATOM 2876 N N . GLN A 1 367 ? -22.448 4.103 34.806 1.00 57.97 367 GLN A N 1
ATOM 2877 C CA . GLN A 1 367 ? -23.435 3.515 35.709 1.00 57.97 367 GLN A CA 1
ATOM 2878 C C . GLN A 1 367 ? -24.794 4.205 35.541 1.00 57.97 367 GLN A C 1
ATOM 2880 O O . GLN A 1 367 ? -25.806 3.516 35.464 1.00 57.97 367 GLN A O 1
ATOM 2885 N N . ASP A 1 368 ? -24.806 5.528 35.355 1.00 52.75 368 ASP A N 1
ATOM 2886 C CA . ASP A 1 368 ? -26.032 6.304 35.130 1.00 52.75 368 ASP A CA 1
ATOM 2887 C C . ASP A 1 368 ? -26.652 6.049 33.739 1.00 52.75 368 ASP A C 1
ATOM 2889 O O . ASP A 1 368 ? -27.872 5.975 33.607 1.00 52.75 368 ASP A O 1
ATOM 2893 N N . LEU A 1 369 ? -25.833 5.843 32.697 1.00 53.19 369 LEU A N 1
ATOM 2894 C CA . LEU A 1 369 ? -26.315 5.519 31.344 1.00 53.19 369 LEU A CA 1
ATOM 2895 C C . LEU A 1 369 ? -26.982 4.132 31.281 1.00 53.19 369 LEU A C 1
ATOM 2897 O O . LEU A 1 369 ? -27.978 3.953 30.592 1.00 53.19 369 LEU A O 1
ATOM 2901 N N . ILE A 1 370 ? -26.462 3.145 32.014 1.00 52.34 370 ILE A N 1
ATOM 2902 C CA . ILE A 1 370 ? -27.050 1.796 32.064 1.00 52.34 370 ILE A CA 1
ATOM 2903 C C . ILE A 1 370 ? -28.387 1.809 32.824 1.00 52.34 370 ILE A C 1
ATOM 2905 O O . ILE A 1 370 ? -29.314 1.119 32.420 1.00 52.34 370 ILE A O 1
ATOM 2909 N N . LEU A 1 371 ? -28.524 2.648 33.856 1.00 48.31 371 LEU A N 1
ATOM 2910 C CA . LEU A 1 371 ? -29.761 2.803 34.638 1.00 48.31 371 LEU A CA 1
ATOM 2911 C C . LEU A 1 371 ? -30.903 3.516 33.889 1.00 48.31 371 LEU A C 1
ATOM 2913 O O . LEU A 1 371 ? -31.988 3.658 34.443 1.00 48.31 371 LEU A O 1
ATOM 2917 N N . THR A 1 372 ? -30.665 3.990 32.662 1.00 41.16 372 THR A N 1
ATOM 2918 C CA . THR A 1 372 ? -31.680 4.654 31.821 1.00 41.16 372 THR A CA 1
ATOM 2919 C C . THR A 1 372 ? -32.127 3.815 30.620 1.00 41.16 372 THR A C 1
ATOM 2921 O O . THR A 1 372 ? -33.004 4.253 29.877 1.00 41.16 372 THR A O 1
ATOM 2924 N N . VAL A 1 373 ? -31.532 2.632 30.416 1.00 38.94 373 VAL A N 1
ATOM 2925 C CA . VAL A 1 373 ? -31.844 1.714 29.300 1.00 38.94 373 VAL A CA 1
ATOM 2926 C C . VAL A 1 373 ? -32.591 0.448 29.770 1.00 38.94 373 VAL A C 1
ATOM 2928 O O . VAL A 1 373 ? -33.103 -0.286 28.926 1.00 38.94 373 VAL A O 1
ATOM 2931 N N . ASP A 1 374 ? -32.726 0.243 31.085 1.00 32.88 374 ASP A N 1
ATOM 2932 C CA . ASP A 1 374 ? -33.714 -0.660 31.707 1.00 32.88 374 ASP A CA 1
ATOM 2933 C C . ASP A 1 374 ? -34.964 0.133 32.131 1.00 32.88 374 ASP A C 1
ATOM 2935 O O . ASP A 1 374 ? -36.080 -0.439 32.081 1.00 32.88 374 ASP A O 1
#

Sequence (374 aa):
MLMDSLYNEYAAELSQLVAAIARQFALLHNA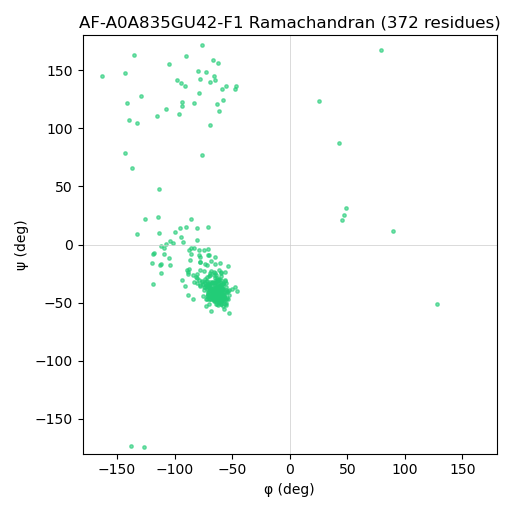LKFKALNLLSTLLSSEYAAPLHDALRLVSNEIWPIYVRVGIAAILQNRVASTEKFQALVLAESSISILGEKWLIDQRKLPGGEDPLPADRCLLLVLESSRVEVAVLLNEIAYLKYEASSESSADIKLEATKSCYSIFINRKDNQTDLKCRWRQRCGFCSMLSSTFIYIQDINLFWLTQVTDCLVKLMDLNNLVVGEAFGTIFLACDTIMNILLKKEEASVRLDGSSIVRLLTAFASCTDFITDPSFIMMASSICTLIFDSTSEEALLSHPDFKPSTLNSLARLIAKSLRTSGQDQMSDDAKTEGDLHQIITAGYTRWADRFPHIKEAARDKNQWLQDLILTVD

Organism: NCBI:txid261450

Radius of gyration: 24.58 Å; Cα contacts (8 Å, |Δi|>4): 384; chains: 1; bounding box: 63×47×67 Å

InterPro domains:
  IPR008709 Neurochondrin [PF05536] (8-167)
  IPR008709 Neurochondrin [PTHR13109] (6-167)

Foldseek 3Di:
DVVLCCCQVCLQVVLVVLLVLLQCLLPDDDPVVLVSLVVLLCQLLDPNNVSNLVNNLVVVVDCSLVSLLNSLLVQLVDPDDLVSVLSSLSSVLSSCVSRNPQSQQDQDDDVPDPDTDHSCSSVLSSLVSLLVSLLVLLQVLLVCVVVVHDPPVSVVSVVSSVSSCCSPFPDDDDDLPVVVVSQQPRCRLVSLQVRVPGDQVSLQVVLLRLLNVLLVLLVSVVPDDDRNVVSNLSSLSNNLSSLVCCVVRVHDHDLVSLQSSLQSVLVVLPPDPDLSSLLSSLLSNLSNLLVDFPVRQVPDPSHDPSSLVSNLSSLLSNLVVVVPPPDDPVVPVSVVSNCSNVVSCVNRVVRRVVSVVSNVVRDPVVVVVVVVVD

pLDDT: mean 73.02, std 16.52, range [32.88, 95.25]